Protein AF-0000000078281277 (afdb_homodimer)

Secondary structure (DSSP, 8-state):
-HHHHHHHHHHHHHHHHHTSSS-S-HHHHHHHHHHHHHHH-TT---HHHHHHHHTS-HHHHTTT--SHHHHHHHHHHHHHHHHHHHHHHH---S-HHHHHHHHHHHHHHHHHH-HHHHHHHHHS---S-HHHHHHHHHHHHHHHHHHHTT---HHHHHHHHHHHHHHHHHHHHHHHTTTT-SSSS-HHHHHHHHHHHHHHHHHHHHHHHHHHHHHHHHSSSGGG-/-HHHHHHHHHHHHHHHHHTSSS-S-HHHHHHHHHHHHHHH-TT---HHHHHHHHTS-HHHHTTT--SHHHHHHHHHHHHHHHHHHHHHHH---S-HHHHHHHHHHHHHHHHHH-HHHHHHHHHS---S-HHHHHHHHHHHHHHHHHHHTT---HHHHHHHHHHHHHHHHHHHHHHHTTTT-SSSS-HHHHHHHHHHHHHHHHHHHHHHHHHHHHHHHHSSGGGG-

Radius of gyration: 26.37 Å; Cα contacts (8 Å, |Δi|>4): 462; chains: 2; bounding box: 68×90×78 Å

Nearest PDB structures (foldseek):
  1zk8-assembly1_B  TM=9.180E-01  e=1.192E-09  Bacillus cereus ATCC 14579
  3cjd-assembly1_A  TM=7.766E-01  e=5.840E-06  Jannaschia sp. CCS1
  3vpr-assembly2_D  TM=6.755E-01  e=8.157E-06  Thermus thermophilus HB8
  3vpr-assembly2_C  TM=6.738E-01  e=1.751E-05  Thermus thermophilus HB8
  5cxi-assembly1_A  TM=5.922E-01  e=1.348E-03  Mycobacterium tuberculosis H37Rv

Foldseek 3Di:
DVVVVVVVVVVVVVVVVVLPPPDDAPVVLLVLLLVCCQVQFQPRDFLCVSCVSSVHDSVSVCVHAPTDLRSLLVLLLVLLVVLLVLLVVQADPDPLLSSLVSSLVSNLVSCVVRVRSVVSNVPSDDDVDPVNVVSVCSNLVSQLVSLCVQAVDNVVSVVLSCVSVCVSVVLSVCVVVPNQPPDDDHSVVVSSVVSNVSSVVSNVNSVVVVVVVVVVVVVPPPPPD/DVVVVVVVVVVVVVVVVVLPPPDDEPVVLLVLLLVCCQVQFQPRDFLCVSCVSSVHDSVSVCVHAPTDLRSLLVLLLVLLVVLLVLLVVQADPDPLLSSLVSSLVSNLVSCVVRVRSVVSNVPNDDDVDPVNVVSVCSNLVSQLVSLCVQAVDNVVSVVLSCVSVCVSVVLSVCVVVPNQPPDDDHSVVVSSVVSNVSSVVSNVNSVVVVVVVVVVVVPPPPPPD

pLDDT: mean 85.26, std 19.36, range [25.58, 98.88]

Structure (mmCIF, N/CA/C/O backbone):
data_AF-0000000078281277-model_v1
#
loop_
_entity.id
_entity.type
_entity.pdbx_description
1 polymer 'HTH tetR-type domain-containing protein'
#
loop_
_atom_site.group_PDB
_atom_site.id
_atom_site.type_symbol
_atom_site.label_atom_id
_atom_site.label_alt_id
_atom_site.label_comp_id
_atom_site.label_asym_id
_atom_site.label_entity_id
_atom_site.label_seq_id
_atom_site.pdbx_PDB_ins_code
_atom_site.Cartn_x
_atom_site.Cartn_y
_atom_site.Cartn_z
_atom_site.occupancy
_atom_site.B_iso_or_equiv
_atom_site.auth_seq_id
_atom_site.auth_comp_id
_atom_site.auth_asym_id
_atom_site.auth_atom_id
_atom_site.pdbx_PDB_model_num
ATOM 1 N N . MET A 1 1 ? 18.969 -1.257 33.281 1 30.41 1 MET A N 1
ATOM 2 C CA . MET A 1 1 ? 18.094 -0.124 32.969 1 30.41 1 MET A CA 1
ATOM 3 C C . MET A 1 1 ? 18.891 1.178 32.938 1 30.41 1 MET A C 1
ATOM 5 O O . MET A 1 1 ? 18.516 2.113 32.219 1 30.41 1 MET A O 1
ATOM 9 N N . GLU A 1 2 ? 19.969 1.218 33.781 1 40.78 2 GLU A N 1
ATOM 10 C CA . GLU A 1 2 ? 20.859 2.346 34.031 1 40.78 2 GLU A CA 1
ATOM 11 C C . GLU A 1 2 ? 21.859 2.496 32.875 1 40.78 2 GLU A C 1
ATOM 13 O O . GLU A 1 2 ? 22.156 3.613 32.438 1 40.78 2 GLU A O 1
ATOM 18 N N . ASN A 1 3 ? 22.266 1.364 32.344 1 44.88 3 ASN A N 1
ATOM 19 C CA . ASN A 1 3 ? 23.359 1.385 31.375 1 44.88 3 ASN A CA 1
ATOM 20 C C . ASN A 1 3 ? 22.891 1.814 29.984 1 44.88 3 ASN A C 1
ATOM 22 O O . ASN A 1 3 ? 23.656 2.344 29.188 1 44.88 3 ASN A O 1
ATOM 26 N N . THR A 1 4 ? 21.578 1.47 29.625 1 39.78 4 THR A N 1
ATOM 27 C CA . THR A 1 4 ? 21.078 1.78 28.281 1 39.78 4 THR A CA 1
ATOM 28 C C . THR A 1 4 ? 20.734 3.266 28.172 1 39.78 4 THR A C 1
ATOM 30 O O . THR A 1 4 ? 20.922 3.865 27.109 1 39.78 4 THR A O 1
ATOM 33 N N . VAL A 1 5 ? 20.328 3.861 29.266 1 41.09 5 VAL A N 1
ATOM 34 C CA . VAL A 1 5 ? 20.047 5.293 29.266 1 41.09 5 VAL A CA 1
ATOM 35 C C . VAL A 1 5 ? 21.359 6.074 29.141 1 41.09 5 VAL A C 1
ATOM 37 O O . VAL A 1 5 ? 21.375 7.191 28.609 1 41.09 5 VAL A O 1
ATOM 40 N N . ARG A 1 6 ? 22.422 5.539 29.688 1 46.16 6 ARG A N 1
ATOM 41 C CA . ARG A 1 6 ? 23.719 6.195 29.672 1 46.16 6 ARG A CA 1
ATOM 42 C C . ARG A 1 6 ? 24.312 6.191 28.266 1 46.16 6 ARG A C 1
ATOM 44 O O . ARG A 1 6 ? 24.891 7.188 27.812 1 46.16 6 ARG A O 1
ATOM 51 N N . GLY A 1 7 ? 23.906 5.141 27.531 1 39.91 7 GLY A N 1
ATOM 52 C CA . GLY A 1 7 ? 24.406 5.043 26.172 1 39.91 7 GLY A CA 1
ATOM 53 C C . GLY A 1 7 ? 23.75 6.016 25.219 1 39.91 7 GLY A C 1
ATOM 54 O O . GLY A 1 7 ? 24.406 6.57 24.328 1 39.91 7 GLY A O 1
ATOM 55 N N . ILE A 1 8 ? 22.422 6.219 25.375 1 42.44 8 ILE A N 1
ATOM 56 C CA . ILE A 1 8 ? 21.703 7.184 24.562 1 42.44 8 ILE A CA 1
ATOM 57 C C . ILE A 1 8 ? 22.141 8.602 24.922 1 42.44 8 ILE A C 1
ATOM 59 O O . ILE A 1 8 ? 22.359 9.438 24.047 1 42.44 8 ILE A O 1
ATOM 63 N N . SER A 1 9 ? 22.391 8.789 26.266 1 43.06 9 SER A N 1
ATOM 64 C CA . SER A 1 9 ? 22.859 10.086 26.719 1 43.06 9 SER A CA 1
ATOM 65 C C . SER A 1 9 ? 24.25 10.391 26.188 1 43.06 9 SER A C 1
ATOM 67 O O . SER A 1 9 ? 24.516 11.5 25.719 1 43.06 9 SER A O 1
ATOM 69 N N . ASP A 1 10 ? 25.109 9.367 26.234 1 45.41 10 ASP A N 1
ATOM 70 C CA . ASP A 1 10 ? 26.469 9.562 25.734 1 45.41 10 ASP A CA 1
ATOM 71 C C . ASP A 1 10 ? 26.469 9.75 24.219 1 45.41 10 ASP A C 1
ATOM 73 O O . ASP A 1 10 ? 27.25 10.547 23.688 1 45.41 10 ASP A O 1
ATOM 77 N N . PHE A 1 11 ? 25.578 9 23.484 1 41.19 11 PHE A N 1
ATOM 78 C CA . PHE A 1 11 ? 25.469 9.18 22.047 1 41.19 11 PHE A CA 1
ATOM 79 C C . PHE A 1 11 ? 24.938 10.57 21.719 1 41.19 11 PHE A C 1
ATOM 81 O O . PHE A 1 11 ? 25.438 11.242 20.812 1 41.19 11 PHE A O 1
ATOM 88 N N . VAL A 1 12 ? 24 11.133 22.562 1 42.91 12 VAL A N 1
ATOM 89 C CA . VAL A 1 12 ? 23.516 12.492 22.391 1 42.91 12 VAL A CA 1
ATOM 90 C C . VAL A 1 12 ? 24.609 13.492 22.766 1 42.91 12 VAL A C 1
ATOM 92 O O . VAL A 1 12 ? 24.812 14.484 22.062 1 42.91 12 VAL A O 1
ATOM 95 N N . ARG A 1 13 ? 25.281 13.336 23.922 1 44.31 13 ARG A N 1
ATOM 96 C CA . ARG A 1 13 ? 26.344 14.258 24.328 1 44.31 13 ARG A CA 1
ATOM 97 C C . ARG A 1 13 ? 27.484 14.258 23.328 1 44.31 13 ARG A C 1
ATOM 99 O O . ARG A 1 13 ? 28.062 15.305 23.031 1 44.31 13 ARG A O 1
ATOM 106 N N . LYS A 1 14 ? 27.984 13.031 22.953 1 42.31 14 LYS A N 1
ATOM 107 C CA . LYS A 1 14 ? 29.062 12.992 21.969 1 42.31 14 LYS A CA 1
ATOM 108 C C . LYS A 1 14 ? 28.609 13.617 20.641 1 42.31 14 LYS A C 1
ATOM 110 O O . LYS A 1 14 ? 29.422 14.227 19.938 1 42.31 14 LYS A O 1
ATOM 115 N N . LYS A 1 15 ? 27.375 13.516 20.281 1 40.88 15 LYS A N 1
ATOM 116 C CA . LYS A 1 15 ? 26.797 14.18 19.125 1 40.88 15 LYS A CA 1
ATOM 117 C C . LYS A 1 15 ? 26.781 15.695 19.297 1 40.88 15 LYS A C 1
ATOM 119 O O . LYS A 1 15 ? 26.906 16.438 18.328 1 40.88 15 LYS A O 1
ATOM 124 N N . GLU A 1 16 ? 26.5 16.219 20.531 1 42.19 16 GLU A N 1
ATOM 125 C CA . GLU A 1 16 ? 26.594 17.641 20.828 1 42.19 16 GLU A CA 1
ATOM 126 C C . GLU A 1 16 ? 28.016 18.156 20.594 1 42.19 16 GLU A C 1
ATOM 128 O O . GLU A 1 16 ? 28.219 19.234 20.047 1 42.19 16 GLU A O 1
ATOM 133 N N . THR A 1 17 ? 29.031 17.484 21.234 1 42.12 17 THR A N 1
ATOM 134 C CA . THR A 1 17 ? 30.406 17.953 21.141 1 42.12 17 THR A CA 1
ATOM 135 C C . THR A 1 17 ? 30.922 17.812 19.703 1 42.12 17 THR A C 1
ATOM 137 O O . THR A 1 17 ? 31.719 18.641 19.25 1 42.12 17 THR A O 1
ATOM 140 N N . VAL A 1 18 ? 30.656 16.703 19.062 1 41.84 18 VAL A N 1
ATOM 141 C CA . VAL A 1 18 ? 31.125 16.578 17.672 1 41.84 18 VAL A CA 1
ATOM 142 C C . VAL A 1 18 ? 30.359 17.547 16.781 1 41.84 18 VAL A C 1
ATOM 144 O O . VAL A 1 18 ? 30.734 17.75 15.625 1 41.84 18 VAL A O 1
ATOM 147 N N . MET A 1 19 ? 29.156 17.875 17.125 1 40.5 19 MET A N 1
ATOM 148 C CA . MET A 1 19 ? 28.406 18.906 16.406 1 40.5 19 MET A CA 1
ATOM 149 C C . MET A 1 19 ? 29.094 20.266 16.578 1 40.5 19 MET A C 1
ATOM 151 O O . MET A 1 19 ? 28.609 21.266 16.047 1 40.5 19 MET A O 1
ATOM 155 N N . GLY A 1 20 ? 29.859 20.469 17.609 1 41.94 20 GLY A N 1
ATOM 156 C CA . GLY A 1 20 ? 30.531 21.75 17.75 1 41.94 20 GLY A CA 1
ATOM 157 C C . GLY A 1 20 ? 31 22.328 16.422 1 41.94 20 GLY A C 1
ATOM 158 O O . GLY A 1 20 ? 30.297 23.141 15.812 1 41.94 20 GLY A O 1
ATOM 159 N N . ARG A 1 21 ? 32.344 22.062 15.914 1 43.78 21 ARG A N 1
ATOM 160 C CA . ARG A 1 21 ? 33.031 22.781 14.852 1 43.78 21 ARG A CA 1
ATOM 161 C C . ARG A 1 21 ? 32.5 22.359 13.477 1 43.78 21 ARG A C 1
ATOM 163 O O . ARG A 1 21 ? 33.062 22.766 12.453 1 43.78 21 ARG A O 1
ATOM 170 N N . ARG A 1 22 ? 31.953 21.172 13.281 1 52.06 22 ARG A N 1
ATOM 171 C CA . ARG A 1 22 ? 31.641 20.906 11.883 1 52.06 22 ARG A CA 1
ATOM 172 C C . ARG A 1 22 ? 30.516 21.797 11.391 1 52.06 22 ARG A C 1
ATOM 174 O O . ARG A 1 22 ? 29.438 21.828 11.992 1 52.06 22 ARG A O 1
ATOM 181 N N . GLY A 1 23 ? 30.703 22.891 10.828 1 67.88 23 GLY A N 1
ATOM 182 C CA . GLY A 1 23 ? 29.828 23.906 10.266 1 67.88 23 GLY A CA 1
ATOM 183 C C . GLY A 1 23 ? 28.562 23.344 9.656 1 67.88 23 GLY A C 1
ATOM 184 O O . GLY A 1 23 ? 28.484 22.156 9.375 1 67.88 23 GLY A O 1
ATOM 185 N N . LEU A 1 24 ? 27.453 23.984 9.914 1 80.06 24 LEU A N 1
ATOM 186 C CA . LEU A 1 24 ? 26.188 23.688 9.266 1 80.06 24 LEU A CA 1
ATOM 187 C C . LEU A 1 24 ? 26.391 23.375 7.789 1 80.06 24 LEU A C 1
ATOM 189 O O . LEU A 1 24 ? 27.016 24.156 7.062 1 80.06 24 LEU A O 1
ATOM 193 N N . ASN A 1 25 ? 26.188 22.062 7.531 1 88.25 25 ASN A N 1
ATOM 194 C CA . ASN A 1 25 ? 26.188 21.672 6.129 1 88.25 25 ASN A CA 1
ATOM 195 C C . ASN A 1 25 ? 25 20.75 5.809 1 88.25 25 ASN A C 1
ATOM 197 O O . ASN A 1 25 ? 24.203 20.438 6.691 1 88.25 25 ASN A O 1
ATOM 201 N N . THR A 1 26 ? 24.891 20.391 4.629 1 89.81 26 THR A N 1
ATOM 202 C CA . THR A 1 26 ? 23.75 19.625 4.145 1 89.81 26 THR A CA 1
ATOM 203 C C . THR A 1 26 ? 23.672 18.266 4.832 1 89.81 26 THR A C 1
ATOM 205 O O . THR A 1 26 ? 22.578 17.781 5.145 1 89.81 26 THR A O 1
ATOM 208 N N . GLU A 1 27 ? 24.75 17.703 5.168 1 91.12 27 GLU A N 1
ATOM 209 C CA . GLU A 1 27 ? 24.781 16.375 5.801 1 91.12 27 GLU A CA 1
ATOM 210 C C . GLU A 1 27 ? 24.203 16.438 7.215 1 91.12 27 GLU A C 1
ATOM 212 O O . GLU A 1 27 ? 23.422 15.57 7.598 1 91.12 27 GLU A O 1
ATOM 217 N N . VAL A 1 28 ? 24.625 17.391 7.906 1 92.62 28 VAL A N 1
ATOM 218 C CA . VAL A 1 28 ? 24.156 17.578 9.273 1 92.62 28 VAL A CA 1
ATOM 219 C C . VAL A 1 28 ? 22.656 17.844 9.273 1 92.62 28 VAL A C 1
ATOM 221 O O . VAL A 1 28 ? 21.922 17.312 10.102 1 92.62 28 VAL A O 1
ATOM 224 N N . ILE A 1 29 ? 22.25 18.641 8.375 1 93.88 29 ILE A N 1
ATOM 225 C CA . ILE A 1 29 ? 20.844 18.969 8.242 1 93.88 29 ILE A CA 1
ATOM 226 C C . ILE A 1 29 ? 20.031 17.719 7.934 1 93.88 29 ILE A C 1
ATOM 228 O O . ILE A 1 29 ? 18.984 17.484 8.539 1 93.88 29 ILE A O 1
ATOM 232 N N . MET A 1 30 ? 20.562 16.922 7.105 1 93.25 30 MET A N 1
ATOM 233 C CA . MET A 1 30 ? 19.875 15.695 6.688 1 93.25 30 MET A CA 1
ATOM 234 C C . MET A 1 30 ? 19.766 14.711 7.848 1 93.25 30 MET A C 1
ATOM 236 O O . MET A 1 30 ? 18.719 14.078 8.031 1 93.25 30 MET A O 1
ATOM 240 N N . GLU A 1 31 ? 20.797 14.617 8.586 1 94.75 31 GLU A N 1
ATOM 241 C CA . GLU A 1 31 ? 20.766 13.719 9.734 1 94.75 31 GLU A CA 1
ATOM 242 C C . GLU A 1 31 ? 19.703 14.141 10.742 1 94.75 31 GLU A C 1
ATOM 244 O O . GLU A 1 31 ? 18.953 13.297 11.25 1 94.75 31 GLU A O 1
ATOM 249 N N . ALA A 1 32 ? 19.656 15.383 10.953 1 95.44 32 ALA A N 1
ATOM 250 C CA . ALA A 1 32 ? 18.656 15.914 11.867 1 95.44 32 ALA A CA 1
ATOM 251 C C . ALA A 1 32 ? 17.25 15.695 11.32 1 95.44 32 ALA A C 1
ATOM 253 O O . ALA A 1 32 ? 16.312 15.375 12.07 1 95.44 32 ALA A O 1
ATOM 254 N N . ALA A 1 33 ? 17.109 15.891 10.031 1 95.5 33 ALA A N 1
ATOM 255 C CA . ALA A 1 33 ? 15.812 15.695 9.383 1 95.5 33 ALA A CA 1
ATOM 256 C C . ALA A 1 33 ? 15.352 14.25 9.508 1 95.5 33 ALA A C 1
ATOM 258 O O . ALA A 1 33 ? 14.18 13.984 9.805 1 95.5 33 ALA A O 1
ATOM 259 N N . ILE A 1 34 ? 16.234 13.344 9.297 1 94.62 34 ILE A N 1
ATOM 260 C CA . ILE A 1 34 ? 15.93 11.922 9.391 1 94.62 34 ILE A CA 1
ATOM 261 C C . ILE A 1 34 ? 15.484 11.578 10.805 1 94.62 34 ILE A C 1
ATOM 263 O O . ILE A 1 34 ? 14.5 10.852 10.992 1 94.62 34 ILE A O 1
ATOM 267 N N . GLU A 1 35 ? 16.141 12.148 11.766 1 94.62 35 GLU A N 1
ATOM 268 C CA . GLU A 1 35 ? 15.766 11.93 13.156 1 94.62 35 GLU A CA 1
ATOM 269 C C . GLU A 1 35 ? 14.367 12.477 13.445 1 94.62 35 GLU A C 1
ATOM 271 O O . GLU A 1 35 ? 13.57 11.828 14.125 1 94.62 35 GLU A O 1
ATOM 276 N N . LEU A 1 36 ? 14.133 13.609 12.93 1 94.5 36 LEU A N 1
ATOM 277 C CA . LEU A 1 36 ? 12.82 14.227 13.133 1 94.5 36 LEU A CA 1
ATOM 278 C C . LEU A 1 36 ? 11.727 13.398 12.469 1 94.5 36 LEU A C 1
ATOM 280 O O . LEU A 1 36 ? 10.625 13.266 13.016 1 94.5 36 LEU A O 1
ATOM 284 N N . VAL A 1 37 ? 12.023 12.844 11.328 1 92.5 37 VAL A N 1
ATOM 285 C CA . VAL A 1 37 ? 11.062 11.992 10.641 1 92.5 37 VAL A CA 1
ATOM 286 C C . VAL A 1 37 ? 10.758 10.766 11.5 1 92.5 37 VAL A C 1
ATOM 288 O O . VAL A 1 37 ? 9.594 10.383 11.656 1 92.5 37 VAL A O 1
ATOM 291 N N . GLU A 1 38 ? 11.734 10.242 12.039 1 90.69 38 GLU A N 1
ATOM 292 C CA . GLU A 1 38 ? 11.555 9.047 12.859 1 90.69 38 GLU A CA 1
ATOM 293 C C . GLU A 1 38 ? 10.781 9.367 14.133 1 90.69 38 GLU A C 1
ATOM 295 O O . GLU A 1 38 ? 9.992 8.547 14.617 1 90.69 38 GLU A O 1
ATOM 300 N N . GLU A 1 39 ? 10.953 10.594 14.625 1 91.19 39 GLU A N 1
ATOM 301 C CA . GLU A 1 39 ? 10.336 11.008 15.883 1 91.19 39 GLU A CA 1
ATOM 302 C C . GLU A 1 39 ? 8.906 11.492 15.664 1 91.19 39 GLU A C 1
ATOM 304 O O . GLU A 1 39 ? 8.008 11.172 16.438 1 91.19 39 GLU A O 1
ATOM 309 N N . LYS A 1 40 ? 8.742 12.25 14.555 1 91.25 40 LYS A N 1
ATOM 310 C CA . LYS A 1 40 ? 7.484 12.977 14.406 1 91.25 40 LYS A CA 1
ATOM 311 C C . LYS A 1 40 ? 6.676 12.438 13.227 1 91.25 40 LYS A C 1
ATOM 313 O O . LYS A 1 40 ? 5.484 12.734 13.102 1 91.25 40 LYS A O 1
ATOM 318 N N . GLY A 1 41 ? 7.367 11.68 12.461 1 89.44 41 GLY A N 1
ATOM 319 C CA . GLY A 1 41 ? 6.699 11.211 11.258 1 89.44 41 GLY A CA 1
ATOM 320 C C . GLY A 1 41 ? 7.082 12 10.016 1 89.44 41 GLY A C 1
ATOM 321 O O . GLY A 1 41 ? 7.484 13.156 10.109 1 89.44 41 GLY A O 1
ATOM 322 N N . TYR A 1 42 ? 6.918 11.32 8.906 1 85.19 42 TYR A N 1
ATOM 323 C CA . TYR A 1 42 ? 7.219 11.945 7.625 1 85.19 42 TYR A CA 1
ATOM 324 C C . TYR A 1 42 ? 6.262 13.094 7.336 1 85.19 42 TYR A C 1
ATOM 326 O O . TYR A 1 42 ? 5.055 12.977 7.574 1 85.19 42 TYR A O 1
ATOM 334 N N . ARG A 1 43 ? 6.73 14.227 6.984 1 78.62 43 ARG A N 1
ATOM 335 C CA . ARG A 1 43 ? 6.055 15.469 6.641 1 78.62 43 ARG A CA 1
ATOM 336 C C . ARG A 1 43 ? 5.348 16.062 7.859 1 78.62 43 ARG A C 1
ATOM 338 O O . ARG A 1 43 ? 4.363 16.797 7.719 1 78.62 43 ARG A O 1
ATOM 345 N N . ASN A 1 44 ? 5.84 15.711 8.977 1 86.44 44 ASN A N 1
ATOM 346 C CA . ASN A 1 44 ? 5.195 16.203 10.188 1 86.44 44 ASN A CA 1
ATOM 347 C C . ASN A 1 44 ? 6.129 17.109 10.992 1 86.44 44 ASN A C 1
ATOM 349 O O . ASN A 1 44 ? 6.086 17.125 12.219 1 86.44 44 ASN A O 1
ATOM 353 N N . PHE A 1 45 ? 7.059 17.719 10.32 1 88.88 45 PHE A N 1
ATOM 354 C CA . PHE A 1 45 ? 7.914 18.703 10.961 1 88.88 45 PHE A CA 1
ATOM 355 C C . PHE A 1 45 ? 8.18 19.875 10.023 1 88.88 45 PHE A C 1
ATOM 357 O O . PHE A 1 45 ? 7.961 19.781 8.812 1 88.88 45 PHE A O 1
ATOM 364 N N . SER A 1 46 ? 8.57 21.016 10.57 1 92.12 46 SER A N 1
ATOM 365 C CA . SER A 1 46 ? 8.773 22.25 9.812 1 92.12 46 SER A CA 1
ATOM 366 C C . SER A 1 46 ? 10.25 22.625 9.758 1 92.12 46 SER A C 1
ATOM 368 O O . SER A 1 46 ? 11.07 22.062 10.484 1 92.12 46 SER A O 1
ATOM 370 N N . MET A 1 47 ? 10.461 23.609 8.898 1 94.56 47 MET A N 1
ATOM 371 C CA . MET A 1 47 ? 11.812 24.172 8.844 1 94.56 47 MET A CA 1
ATOM 372 C C . MET A 1 47 ? 12.188 24.797 10.18 1 94.56 47 MET A C 1
ATOM 374 O O . MET A 1 47 ? 13.344 24.734 10.594 1 94.56 47 MET A O 1
ATOM 378 N N . ARG A 1 48 ? 11.203 25.328 10.805 1 95.31 48 ARG A N 1
ATOM 379 C CA . ARG A 1 48 ? 11.438 25.938 12.109 1 95.31 48 ARG A CA 1
ATOM 380 C C . ARG A 1 48 ? 11.852 24.891 13.141 1 95.31 48 ARG A C 1
ATOM 382 O O . ARG A 1 48 ? 12.773 25.109 13.922 1 95.31 48 ARG A O 1
ATOM 389 N N . GLU A 1 49 ? 11.211 23.797 13.117 1 95.62 49 GLU A N 1
ATOM 390 C CA . GLU A 1 49 ? 11.531 22.703 14.039 1 95.62 49 GLU A CA 1
ATOM 391 C C . GLU A 1 49 ? 12.906 22.109 13.742 1 95.62 49 GLU A C 1
ATOM 393 O O . GLU A 1 49 ? 13.641 21.75 14.664 1 95.62 49 GLU A O 1
ATOM 398 N N . LEU A 1 50 ? 13.18 22 12.492 1 96.25 50 LEU A N 1
ATOM 399 C CA . LEU A 1 50 ? 14.492 21.5 12.086 1 96.25 50 LEU A CA 1
ATOM 400 C C . LEU A 1 50 ? 15.602 22.422 12.578 1 96.25 50 LEU A C 1
ATOM 402 O O . LEU A 1 50 ? 16.609 21.969 13.117 1 96.25 50 LEU A O 1
ATOM 406 N N . ALA A 1 51 ? 15.375 23.703 12.422 1 96.25 51 ALA A N 1
ATOM 407 C CA . ALA A 1 51 ? 16.328 24.703 12.914 1 96.25 51 ALA A CA 1
ATOM 408 C C . ALA A 1 51 ? 16.5 24.594 14.43 1 96.25 51 ALA A C 1
ATOM 410 O O . ALA A 1 51 ? 17.625 24.641 14.938 1 96.25 51 ALA A O 1
ATOM 411 N N . ALA A 1 52 ? 15.43 24.406 15.078 1 95.81 52 ALA A N 1
ATOM 412 C CA . ALA A 1 52 ? 15.445 24.281 16.531 1 95.81 52 ALA A CA 1
ATOM 413 C C . ALA A 1 52 ? 16.25 23.062 16.969 1 95.81 52 ALA A C 1
ATOM 415 O O . ALA A 1 52 ? 17.031 23.125 17.922 1 95.81 52 ALA A O 1
ATOM 416 N N . ARG A 1 53 ? 16.047 22 16.281 1 94.44 53 ARG A N 1
ATOM 417 C CA . ARG A 1 53 ? 16.766 20.766 16.578 1 94.44 53 ARG A CA 1
ATOM 418 C C . ARG A 1 53 ? 18.281 20.953 16.438 1 94.44 53 ARG A C 1
ATOM 420 O O . ARG A 1 53 ? 19.062 20.375 17.188 1 94.44 53 ARG A O 1
ATOM 427 N N . LEU A 1 54 ? 18.672 21.781 15.547 1 95.75 54 LEU A N 1
ATOM 428 C CA . LEU A 1 54 ? 20.094 22 15.227 1 95.75 54 LEU A CA 1
ATOM 429 C C . LEU A 1 54 ? 20.656 23.172 16.031 1 95.75 54 LEU A C 1
ATOM 431 O O . LEU A 1 54 ? 21.859 23.438 15.992 1 95.75 54 LEU A O 1
ATOM 435 N N . GLY A 1 55 ? 19.781 23.875 16.688 1 95.31 55 GLY A N 1
ATOM 436 C CA . GLY A 1 55 ? 20.219 25.016 17.469 1 95.31 55 GLY A CA 1
ATOM 437 C C . GLY A 1 55 ? 20.672 26.188 16.625 1 95.31 55 GLY A C 1
ATOM 438 O O . GLY A 1 55 ? 21.625 26.891 16.953 1 95.31 55 GLY A O 1
ATOM 439 N N . VAL A 1 56 ? 20.031 26.359 15.469 1 95.12 56 VAL A N 1
ATOM 440 C CA . VAL A 1 56 ? 20.375 27.453 14.57 1 95.12 56 VAL A CA 1
ATOM 441 C C . VAL A 1 56 ? 19.141 28.266 14.234 1 95.12 56 VAL A C 1
ATOM 443 O O . VAL A 1 56 ? 18.016 27.859 14.547 1 95.12 56 VAL A O 1
ATOM 446 N N . GLN A 1 57 ? 19.391 29.438 13.57 1 94.12 57 GLN A N 1
ATOM 447 C CA . GLN A 1 57 ? 18.281 30.234 13.055 1 94.12 57 GLN A CA 1
ATOM 448 C C . GLN A 1 57 ? 17.734 29.641 11.758 1 94.12 57 GLN A C 1
ATOM 450 O O . GLN A 1 57 ? 18.5 29.156 10.922 1 94.12 57 GLN A O 1
ATOM 455 N N . PRO A 1 58 ? 16.406 29.672 11.57 1 94 58 PRO A N 1
ATOM 456 C CA . PRO A 1 58 ? 15.812 29.141 10.336 1 94 58 PRO A CA 1
ATOM 457 C C . PRO A 1 58 ? 16.484 29.688 9.078 1 94 58 PRO A C 1
ATOM 459 O O . PRO A 1 58 ? 16.703 28.938 8.117 1 94 58 PRO A O 1
ATOM 462 N N . ALA A 1 59 ? 16.859 30.922 9.07 1 93.25 59 ALA A N 1
ATOM 463 C CA . ALA A 1 59 ? 17.484 31.562 7.914 1 93.25 59 ALA A CA 1
ATOM 464 C C . ALA A 1 59 ? 18.797 30.875 7.531 1 93.25 59 ALA A C 1
ATOM 466 O O . ALA A 1 59 ? 19.141 30.797 6.352 1 93.25 59 ALA A O 1
ATOM 467 N N . SER A 1 60 ? 19.484 30.344 8.469 1 93.19 60 SER A N 1
ATOM 468 C CA . SER A 1 60 ? 20.766 29.672 8.242 1 93.19 60 SER A CA 1
ATOM 469 C C . SER A 1 60 ? 20.578 28.375 7.449 1 93.19 60 SER A C 1
ATOM 471 O O . SER A 1 60 ? 21.484 27.938 6.742 1 93.19 60 SER A O 1
ATOM 473 N N . LEU A 1 61 ? 19.406 27.734 7.57 1 94.5 61 LEU A N 1
ATOM 474 C CA . LEU A 1 61 ? 19.125 26.484 6.867 1 94.5 61 LEU A CA 1
ATOM 475 C C . LEU A 1 61 ? 18.969 26.734 5.371 1 94.5 61 LEU A C 1
ATOM 477 O O . LEU A 1 61 ? 19.391 25.906 4.555 1 94.5 61 LEU A O 1
ATOM 481 N N . TYR A 1 62 ? 18.453 27.859 5.082 1 92.94 62 TYR A N 1
ATOM 482 C CA . TYR A 1 62 ? 18.078 28.156 3.701 1 92.94 62 TYR A CA 1
ATOM 483 C C . TYR A 1 62 ? 19.328 28.422 2.852 1 92.94 62 TYR A C 1
ATOM 485 O O . TYR A 1 62 ? 19.25 28.438 1.621 1 92.94 62 TYR A O 1
ATOM 493 N N . ASN A 1 63 ? 20.438 28.547 3.436 1 92.38 63 ASN A N 1
ATOM 494 C CA . ASN A 1 63 ? 21.719 28.625 2.723 1 92.38 63 ASN A CA 1
ATOM 495 C C . ASN A 1 63 ? 22.125 27.25 2.174 1 92.38 63 ASN A C 1
ATOM 497 O O . ASN A 1 63 ? 22.969 27.172 1.285 1 92.38 63 ASN A O 1
ATOM 501 N N . HIS A 1 64 ? 21.5 26.266 2.717 1 94 64 HIS A N 1
ATOM 502 C CA . HIS A 1 64 ? 21.938 24.922 2.4 1 94 64 HIS A CA 1
ATOM 503 C C . HIS A 1 64 ? 20.828 24.109 1.751 1 94 64 HIS A C 1
ATOM 505 O O . HIS A 1 64 ? 21.094 23.156 1.013 1 94 64 HIS A O 1
ATOM 511 N N . VAL A 1 65 ? 19.562 24.391 2.104 1 94.25 65 VAL A N 1
ATOM 512 C CA . VAL A 1 65 ? 18.406 23.656 1.582 1 94.25 65 VAL A CA 1
ATOM 513 C C . VAL A 1 65 ? 17.328 24.641 1.154 1 94.25 65 VAL A C 1
ATOM 515 O O . VAL A 1 65 ? 17.141 25.688 1.79 1 94.25 65 VAL A O 1
ATOM 518 N N . ASN A 1 66 ? 16.562 24.203 0.141 1 91.69 66 ASN A N 1
ATOM 519 C CA . ASN A 1 66 ? 15.539 25.078 -0.437 1 91.69 66 ASN A CA 1
ATOM 520 C C . ASN A 1 66 ? 14.141 24.719 0.063 1 91.69 66 ASN A C 1
ATOM 522 O O . ASN A 1 66 ? 13.25 24.438 -0.734 1 91.69 66 ASN A O 1
ATOM 526 N N . GLY A 1 67 ? 13.992 24.625 1.438 1 92.44 67 GLY A N 1
ATOM 527 C CA . GLY A 1 67 ? 12.664 24.453 2.01 1 92.44 67 GLY A CA 1
ATOM 528 C C . GLY A 1 67 ? 12.375 23.016 2.42 1 92.44 67 GLY A C 1
ATOM 529 O O . GLY A 1 67 ? 13.195 22.125 2.195 1 92.44 67 GLY A O 1
ATOM 530 N N . ILE A 1 68 ? 11.195 22.844 2.896 1 92.56 68 ILE A N 1
ATOM 531 C CA . ILE A 1 68 ? 10.82 21.594 3.537 1 92.56 68 ILE A CA 1
ATOM 532 C C . ILE A 1 68 ? 10.648 20.5 2.479 1 92.56 68 ILE A C 1
ATOM 534 O O . ILE A 1 68 ? 10.953 19.328 2.723 1 92.56 68 ILE A O 1
ATOM 538 N N . GLU A 1 69 ? 10.25 20.859 1.298 1 89.94 69 GLU A N 1
ATOM 539 C CA . GLU A 1 69 ? 10.039 19.875 0.252 1 89.94 69 GLU A CA 1
ATOM 540 C C . GLU A 1 69 ? 11.359 19.234 -0.168 1 89.94 69 GLU A C 1
ATOM 542 O O . GLU A 1 69 ? 11.43 18.016 -0.391 1 89.94 69 GLU A O 1
ATOM 547 N N . GLU A 1 70 ? 12.328 20.031 -0.299 1 90.75 70 GLU A N 1
ATOM 548 C CA . GLU A 1 70 ? 13.648 19.5 -0.626 1 90.75 70 GLU A CA 1
ATOM 549 C C . GLU A 1 70 ? 14.172 18.594 0.488 1 90.75 70 GLU A C 1
ATOM 551 O O . GLU A 1 70 ? 14.766 17.547 0.219 1 90.75 70 GLU A O 1
ATOM 556 N N . VAL A 1 71 ? 13.969 19 1.698 1 92.88 71 VAL A N 1
ATOM 557 C CA . VAL A 1 71 ? 14.406 18.219 2.852 1 92.88 71 VAL A CA 1
ATOM 558 C C . VAL A 1 71 ? 13.688 16.875 2.873 1 92.88 71 VAL A C 1
ATOM 560 O O . VAL A 1 71 ? 14.32 15.836 3.023 1 92.88 71 VAL A O 1
ATOM 563 N N . ASN A 1 72 ? 12.438 16.875 2.637 1 92 72 ASN A N 1
ATOM 564 C CA . ASN A 1 72 ? 11.656 15.641 2.627 1 92 72 ASN A CA 1
ATOM 565 C C . ASN A 1 72 ? 12.086 14.711 1.496 1 92 72 ASN A C 1
ATOM 567 O O . ASN A 1 72 ? 12.172 13.5 1.685 1 92 72 ASN A O 1
ATOM 571 N N . THR A 1 73 ? 12.312 15.297 0.373 1 91 73 THR A N 1
ATOM 572 C CA . THR A 1 73 ? 12.789 14.5 -0.754 1 91 73 THR A CA 1
ATOM 573 C C . THR A 1 73 ? 14.117 13.828 -0.416 1 91 73 THR A C 1
ATOM 575 O O . THR A 1 73 ? 14.32 12.648 -0.713 1 91 73 THR A O 1
ATOM 578 N N . ALA A 1 74 ? 14.953 14.57 0.215 1 91.38 74 ALA A N 1
ATOM 579 C CA . ALA A 1 74 ? 16.266 14.031 0.591 1 91.38 74 ALA A CA 1
ATOM 580 C C . ALA A 1 74 ? 16.109 12.898 1.604 1 91.38 74 ALA A C 1
ATOM 582 O O . ALA A 1 74 ? 16.875 11.922 1.563 1 91.38 74 ALA A O 1
ATOM 583 N N . VAL A 1 75 ? 15.219 13 2.498 1 93.88 75 VAL A N 1
ATOM 584 C CA . VAL A 1 75 ? 14.945 11.938 3.461 1 93.88 75 VAL A CA 1
ATOM 585 C C . VAL A 1 75 ? 14.461 10.688 2.729 1 93.88 75 VAL A C 1
ATOM 587 O O . VAL A 1 75 ? 14.906 9.578 3.025 1 93.88 75 VAL A O 1
ATOM 590 N N . GLY A 1 76 ? 13.57 10.883 1.787 1 93.81 76 GLY A N 1
ATOM 591 C CA . GLY A 1 76 ? 13.125 9.773 0.962 1 93.81 76 GLY A CA 1
ATOM 592 C C . GLY A 1 76 ? 14.25 9.094 0.204 1 93.81 76 GLY A C 1
ATOM 593 O O . GLY A 1 76 ? 14.32 7.867 0.147 1 93.81 76 GLY A O 1
ATOM 594 N N . MET A 1 77 ? 15.141 9.898 -0.325 1 93.31 77 MET A N 1
ATOM 595 C CA . MET A 1 77 ? 16.297 9.375 -1.048 1 93.31 77 MET A CA 1
ATOM 596 C C . MET A 1 77 ? 17.188 8.562 -0.122 1 93.31 77 MET A C 1
ATOM 598 O O . MET A 1 77 ? 17.719 7.52 -0.518 1 93.31 77 MET A O 1
ATOM 602 N N . HIS A 1 78 ? 17.344 9.062 1.013 1 94.56 78 HIS A N 1
ATOM 603 C CA . HIS A 1 78 ? 18.078 8.305 2.014 1 94.56 78 HIS A CA 1
ATOM 604 C C . HIS A 1 78 ? 17.406 6.977 2.312 1 94.56 78 HIS A C 1
ATOM 606 O O . HIS A 1 78 ? 18.062 5.941 2.41 1 94.56 78 HIS A O 1
ATOM 612 N N . GLY A 1 79 ? 16.109 7 2.479 1 95.94 79 GLY A N 1
ATOM 613 C CA . GLY A 1 79 ? 15.344 5.773 2.668 1 95.94 79 GLY A CA 1
ATOM 614 C C . GLY A 1 79 ? 15.57 4.758 1.562 1 95.94 79 GLY A C 1
ATOM 615 O O . GLY A 1 79 ? 15.742 3.568 1.831 1 95.94 79 GLY A O 1
ATOM 616 N N . ILE A 1 80 ? 15.586 5.223 0.351 1 96.31 80 ILE A N 1
ATOM 617 C CA . ILE A 1 80 ? 15.828 4.355 -0.798 1 96.31 80 ILE A CA 1
ATOM 618 C C . ILE A 1 80 ? 17.203 3.703 -0.672 1 96.31 80 ILE A C 1
ATOM 620 O O . ILE A 1 80 ? 17.344 2.498 -0.886 1 96.31 80 ILE A O 1
ATOM 624 N N . THR A 1 81 ? 18.172 4.5 -0.323 1 96.75 81 THR A N 1
ATOM 625 C CA . THR A 1 81 ? 19.531 3.984 -0.17 1 96.75 81 THR A CA 1
ATOM 626 C C . THR A 1 81 ? 19.578 2.904 0.907 1 96.75 81 THR A C 1
ATOM 628 O O . THR A 1 81 ? 20.219 1.863 0.719 1 96.75 81 THR A O 1
ATOM 631 N N . GLU A 1 82 ? 18.922 3.117 1.994 1 97.19 82 GLU A N 1
ATOM 632 C CA . GLU A 1 82 ? 18.922 2.152 3.09 1 97.19 82 GLU A CA 1
ATOM 633 C C . GLU A 1 82 ? 18.188 0.876 2.699 1 97.19 82 GLU A C 1
ATOM 635 O O . GLU A 1 82 ? 18.609 -0.227 3.039 1 97.19 82 GLU A O 1
ATOM 640 N N . LEU A 1 83 ? 17.094 0.992 2.008 1 98 83 LEU A N 1
ATOM 641 C CA . LEU A 1 83 ? 16.359 -0.182 1.538 1 98 83 LEU A CA 1
ATOM 642 C C . LEU A 1 83 ? 17.188 -0.959 0.518 1 98 83 LEU A C 1
ATOM 644 O O . LEU A 1 83 ? 17.234 -2.191 0.558 1 98 83 LEU A O 1
ATOM 648 N N . GLU A 1 84 ? 17.828 -0.199 -0.371 1 97.5 84 GLU A N 1
ATOM 649 C CA . GLU A 1 84 ? 18.719 -0.831 -1.335 1 97.5 84 GLU A CA 1
ATOM 650 C C . GLU A 1 84 ? 19.781 -1.669 -0.633 1 97.5 84 GLU A C 1
ATOM 652 O O . GLU A 1 84 ? 20.031 -2.812 -1.017 1 97.5 84 GLU A O 1
ATOM 657 N N . LYS A 1 85 ? 20.375 -1.117 0.395 1 97.69 85 LYS A N 1
ATOM 658 C CA . LYS A 1 85 ? 21.406 -1.822 1.158 1 97.69 85 LYS A CA 1
ATOM 659 C C . LYS A 1 85 ? 20.844 -3.094 1.79 1 97.69 85 LYS A C 1
ATOM 661 O O . LYS A 1 85 ? 21.5 -4.145 1.762 1 97.69 85 LYS A O 1
ATOM 666 N N . ALA A 1 86 ? 19.672 -2.994 2.344 1 98 86 ALA A N 1
ATOM 667 C CA . ALA A 1 86 ? 19.031 -4.152 2.961 1 98 86 ALA A CA 1
ATOM 668 C C . ALA A 1 86 ? 18.781 -5.254 1.938 1 98 86 ALA A C 1
ATOM 670 O O . ALA A 1 86 ? 19.016 -6.434 2.215 1 98 86 ALA A O 1
ATOM 671 N N . LEU A 1 87 ? 18.344 -4.898 0.768 1 97.94 87 LEU A N 1
ATOM 672 C CA . LEU A 1 87 ? 18.047 -5.863 -0.287 1 97.94 87 LEU A CA 1
ATOM 673 C C . LEU A 1 87 ? 19.344 -6.477 -0.834 1 97.94 87 LEU A C 1
ATOM 675 O O . LEU A 1 87 ? 19.391 -7.676 -1.115 1 97.94 87 LEU A O 1
ATOM 679 N N . GLU A 1 88 ? 20.375 -5.664 -0.943 1 95.12 88 GLU A N 1
ATOM 680 C CA . GLU A 1 88 ? 21.656 -6.152 -1.416 1 95.12 88 GLU A CA 1
ATOM 681 C C . GLU A 1 88 ? 22.266 -7.141 -0.428 1 95.12 88 GLU A C 1
ATOM 683 O O . GLU A 1 88 ? 22.844 -8.164 -0.83 1 95.12 88 GLU A O 1
ATOM 688 N N . GLN A 1 89 ? 22.141 -6.809 0.778 1 94.19 89 GLN A N 1
ATOM 689 C CA . GLN A 1 89 ? 22.672 -7.672 1.821 1 94.19 89 GLN A CA 1
ATOM 690 C C . GLN A 1 89 ? 21.938 -9 1.872 1 94.19 89 GLN A C 1
ATOM 692 O O . GLN A 1 89 ? 22.5 -10.023 2.27 1 94.19 89 GLN A O 1
ATOM 697 N N . ALA A 1 90 ? 20.719 -8.969 1.425 1 93.06 90 ALA A N 1
ATOM 698 C CA . ALA A 1 90 ? 19.875 -10.164 1.469 1 93.06 90 ALA A CA 1
ATOM 699 C C . ALA A 1 90 ? 20.109 -11.055 0.251 1 93.06 90 ALA A C 1
ATOM 701 O O . ALA A 1 90 ? 19.656 -12.203 0.211 1 93.06 90 ALA A O 1
ATOM 702 N N . TYR A 1 91 ? 20.812 -10.547 -0.687 1 91.56 91 TYR A N 1
ATOM 703 C CA . TYR A 1 91 ? 21.031 -11.312 -1.911 1 91.56 91 TYR A CA 1
ATOM 704 C C . TYR A 1 91 ? 21.797 -12.602 -1.622 1 91.56 91 TYR A C 1
ATOM 706 O O . TYR A 1 91 ? 22.766 -12.602 -0.863 1 91.56 91 TYR A O 1
ATOM 714 N N . THR A 1 92 ? 21.359 -13.703 -2.066 1 92.25 92 THR A N 1
ATOM 715 C CA . THR A 1 92 ? 22 -15.008 -1.932 1 92.25 92 THR A CA 1
ATOM 716 C C . THR A 1 92 ? 21.938 -15.781 -3.246 1 92.25 92 THR A C 1
ATOM 718 O O . THR A 1 92 ? 21.125 -15.453 -4.125 1 92.25 92 THR A O 1
ATOM 721 N N . TYR A 1 93 ? 22.812 -16.766 -3.346 1 91.56 93 TYR A N 1
ATOM 722 C CA . TYR A 1 93 ? 22.859 -17.594 -4.551 1 91.56 93 TYR A CA 1
ATOM 723 C C . TYR A 1 93 ? 22.078 -18.875 -4.363 1 91.56 93 TYR A C 1
ATOM 725 O O . TYR A 1 93 ? 22.141 -19.781 -5.195 1 91.56 93 TYR A O 1
ATOM 733 N N . SER A 1 94 ? 21.266 -18.875 -3.395 1 94.31 94 SER A N 1
ATOM 734 C CA . SER A 1 94 ? 20.406 -20.047 -3.184 1 94.31 94 SER A CA 1
ATOM 735 C C . SER A 1 94 ? 19.375 -20.172 -4.293 1 94.31 94 SER A C 1
ATOM 737 O O . SER A 1 94 ? 19.375 -19.375 -5.242 1 94.31 94 SER A O 1
ATOM 739 N N . ASP A 1 95 ? 18.594 -21.297 -4.223 1 97 95 ASP A N 1
ATOM 740 C CA . ASP A 1 95 ? 17.547 -21.453 -5.23 1 97 95 ASP A CA 1
ATOM 741 C C . ASP A 1 95 ? 16.531 -20.312 -5.145 1 97 95 ASP A C 1
ATOM 743 O O . ASP A 1 95 ? 16.5 -19.578 -4.156 1 97 95 ASP A O 1
ATOM 747 N N . PHE A 1 96 ? 15.773 -20.141 -6.152 1 97.38 96 PHE A N 1
ATOM 748 C CA . PHE A 1 96 ? 14.945 -18.953 -6.336 1 97.38 96 PHE A CA 1
ATOM 749 C C . PHE A 1 96 ? 13.969 -18.797 -5.176 1 97.38 96 PHE A C 1
ATOM 751 O O . PHE A 1 96 ? 13.867 -17.703 -4.594 1 97.38 96 PHE A O 1
ATOM 758 N N . PRO A 1 97 ? 13.227 -19.859 -4.742 1 98.12 97 PRO A N 1
ATOM 759 C CA . PRO A 1 97 ? 12.281 -19.672 -3.633 1 98.12 97 PRO A CA 1
ATOM 760 C C . PRO A 1 97 ? 12.969 -19.188 -2.357 1 98.12 97 PRO A C 1
ATOM 762 O O . PRO A 1 97 ? 12.453 -18.281 -1.679 1 98.12 97 PRO A O 1
ATOM 765 N N . GLU A 1 98 ? 14.078 -19.703 -2.061 1 98.12 98 GLU A N 1
ATOM 766 C CA . GLU A 1 98 ? 14.82 -19.297 -0.867 1 98.12 98 GLU A CA 1
ATOM 767 C C . GLU A 1 98 ? 15.336 -17.859 -0.997 1 98.12 98 GLU A C 1
ATOM 769 O O . GLU A 1 98 ? 15.234 -17.078 -0.056 1 98.12 98 GLU A O 1
ATOM 774 N N . ALA A 1 99 ? 15.891 -17.547 -2.137 1 98.31 99 ALA A N 1
ATOM 775 C CA . ALA A 1 99 ? 16.422 -16.203 -2.379 1 98.31 99 ALA A CA 1
ATOM 776 C C . ALA A 1 99 ? 15.32 -15.148 -2.271 1 98.31 99 ALA A C 1
ATOM 778 O O . ALA A 1 99 ? 15.516 -14.109 -1.639 1 98.31 99 ALA A O 1
ATOM 779 N N . LEU A 1 100 ? 14.148 -15.438 -2.887 1 98.62 100 LEU A N 1
ATOM 780 C CA . LEU A 1 100 ? 13.031 -14.508 -2.803 1 98.62 100 LEU A CA 1
ATOM 781 C C . LEU A 1 100 ? 12.555 -14.352 -1.362 1 98.62 100 LEU A C 1
ATOM 783 O O . LEU A 1 100 ? 12.219 -13.25 -0.928 1 98.62 100 LEU A O 1
ATOM 787 N N . GLY A 1 101 ? 12.508 -15.477 -0.647 1 98.69 101 GLY A N 1
ATOM 788 C CA . GLY A 1 101 ? 12.133 -15.43 0.755 1 98.69 101 GLY A CA 1
ATOM 789 C C . GLY A 1 101 ? 13.016 -14.516 1.582 1 98.69 101 GLY A C 1
ATOM 790 O O . GLY A 1 101 ? 12.516 -13.703 2.363 1 98.69 101 GLY A O 1
ATOM 791 N N . ILE A 1 102 ? 14.281 -14.602 1.415 1 98.56 102 ILE A N 1
ATOM 792 C CA . ILE A 1 102 ? 15.25 -13.805 2.164 1 98.56 102 ILE A CA 1
ATOM 793 C C . ILE A 1 102 ? 15.102 -12.336 1.799 1 98.56 102 ILE A C 1
ATOM 795 O O . ILE A 1 102 ? 15.109 -11.469 2.676 1 98.56 102 ILE A O 1
ATOM 799 N N . MET A 1 103 ? 14.945 -12.023 0.57 1 98.44 103 MET A N 1
ATOM 800 C CA . MET A 1 103 ? 14.773 -10.648 0.114 1 98.44 103 MET A CA 1
ATOM 801 C C . MET A 1 103 ? 13.469 -10.062 0.633 1 98.44 103 MET A C 1
ATOM 803 O O . MET A 1 103 ? 13.43 -8.914 1.07 1 98.44 103 MET A O 1
ATOM 807 N N . ALA A 1 104 ? 12.414 -10.867 0.559 1 98.81 104 ALA A N 1
ATOM 808 C CA . ALA A 1 104 ? 11.117 -10.43 1.068 1 98.81 104 ALA A CA 1
ATOM 809 C C . ALA A 1 104 ? 11.188 -10.141 2.566 1 98.81 104 ALA A C 1
ATOM 811 O O . ALA A 1 104 ? 10.617 -9.164 3.045 1 98.81 104 ALA A O 1
ATOM 812 N N . ASP A 1 105 ? 11.891 -10.969 3.291 1 98.69 105 ASP A N 1
ATOM 813 C CA . ASP A 1 105 ? 12.07 -10.758 4.727 1 98.69 105 ASP A CA 1
ATOM 814 C C . ASP A 1 105 ? 12.836 -9.469 4.996 1 98.69 105 ASP A C 1
ATOM 816 O O . ASP A 1 105 ? 12.5 -8.727 5.926 1 98.69 105 ASP A O 1
ATOM 820 N N . ALA A 1 106 ? 13.828 -9.203 4.234 1 98.69 106 ALA A N 1
ATOM 821 C CA . ALA A 1 106 ? 14.594 -7.965 4.383 1 98.69 106 ALA A CA 1
ATOM 822 C C . ALA A 1 106 ? 13.727 -6.742 4.098 1 98.69 106 ALA A C 1
ATOM 824 O O . ALA A 1 106 ? 13.805 -5.738 4.809 1 98.69 106 ALA A O 1
ATOM 825 N N . TYR A 1 107 ? 12.922 -6.828 3.064 1 98.69 107 TYR A N 1
ATOM 826 C CA . TYR A 1 107 ? 11.992 -5.77 2.699 1 98.69 107 TYR A CA 1
ATOM 827 C C . TYR A 1 107 ? 11.023 -5.48 3.838 1 98.69 107 TYR A C 1
ATOM 829 O O . TYR A 1 107 ? 10.883 -4.332 4.266 1 98.69 107 TYR A O 1
ATOM 837 N N . ARG A 1 108 ? 10.422 -6.512 4.328 1 98.75 108 ARG A N 1
ATOM 838 C CA . ARG A 1 108 ? 9.453 -6.387 5.414 1 98.75 108 ARG A CA 1
ATOM 839 C C . ARG A 1 108 ? 10.125 -5.871 6.684 1 98.75 108 ARG A C 1
ATOM 841 O O . ARG A 1 108 ? 9.578 -5.004 7.367 1 98.75 108 ARG A O 1
ATOM 848 N N . LYS A 1 109 ? 11.25 -6.383 7.008 1 98.5 109 LYS A N 1
ATOM 849 C CA . LYS A 1 109 ? 11.992 -5.949 8.188 1 98.5 109 LYS A CA 1
ATOM 850 C C . LYS A 1 109 ? 12.297 -4.453 8.125 1 98.5 109 LYS A C 1
ATOM 852 O O . LYS A 1 109 ? 12.125 -3.742 9.117 1 98.5 109 LYS A O 1
ATOM 857 N N . PHE A 1 110 ? 12.742 -3.992 6.992 1 98.31 110 PHE A N 1
ATOM 858 C CA . PHE A 1 110 ? 13.023 -2.57 6.82 1 98.31 110 PHE A CA 1
ATOM 859 C C . PHE A 1 110 ? 11.766 -1.742 7.074 1 98.31 110 PHE A C 1
ATOM 861 O O . PHE A 1 110 ? 11.797 -0.773 7.836 1 98.31 110 PHE A O 1
ATOM 868 N N . ALA A 1 111 ? 10.648 -2.117 6.383 1 97.75 111 ALA A N 1
ATOM 869 C CA . ALA A 1 111 ? 9.398 -1.378 6.5 1 97.75 111 ALA A CA 1
ATOM 870 C C . ALA A 1 111 ? 8.906 -1.362 7.941 1 97.75 111 ALA A C 1
ATOM 872 O O . ALA A 1 111 ? 8.336 -0.368 8.398 1 97.75 111 ALA A O 1
ATOM 873 N N . MET A 1 112 ? 9.148 -2.406 8.711 1 96.56 112 MET A N 1
ATOM 874 C CA . MET A 1 112 ? 8.664 -2.529 10.078 1 96.56 112 MET A CA 1
ATOM 875 C C . MET A 1 112 ? 9.578 -1.783 11.047 1 96.56 112 MET A C 1
ATOM 877 O O . MET A 1 112 ? 9.102 -1.181 12.016 1 96.56 112 MET A O 1
ATOM 881 N N . GLU A 1 113 ? 10.844 -1.776 10.82 1 96.19 113 GLU A N 1
ATOM 882 C CA . GLU A 1 113 ? 11.805 -1.175 11.742 1 96.19 113 GLU A CA 1
ATOM 883 C C . GLU A 1 113 ? 11.938 0.327 11.5 1 96.19 113 GLU A C 1
ATOM 885 O O . GLU A 1 113 ? 12.289 1.079 12.414 1 96.19 113 GLU A O 1
ATOM 890 N N . SER A 1 114 ? 11.648 0.709 10.305 1 95.25 114 SER A N 1
ATOM 891 C CA . SER A 1 114 ? 11.727 2.121 9.938 1 95.25 114 SER A CA 1
ATOM 892 C C . SER A 1 114 ? 10.484 2.561 9.172 1 95.25 114 SER A C 1
ATOM 894 O O . SER A 1 114 ? 10.586 3.031 8.031 1 95.25 114 SER A O 1
ATOM 896 N N . PRO A 1 115 ? 9.367 2.49 9.844 1 95.31 115 PRO A N 1
ATOM 897 C CA . PRO A 1 115 ? 8.109 2.748 9.141 1 95.31 115 PRO A CA 1
ATOM 898 C C . PRO A 1 115 ? 8.023 4.168 8.586 1 95.31 115 PRO A C 1
ATOM 900 O O . PRO A 1 115 ? 7.465 4.383 7.504 1 95.31 115 PRO A O 1
ATOM 903 N N . GLU A 1 116 ? 8.578 5.16 9.281 1 94.25 116 GLU A N 1
ATOM 904 C CA . GLU A 1 116 ? 8.508 6.543 8.812 1 94.25 116 GLU A CA 1
ATOM 905 C C . GLU A 1 116 ? 9.414 6.766 7.605 1 94.25 116 GLU A C 1
ATOM 907 O O . GLU A 1 116 ? 9.055 7.492 6.676 1 94.25 116 GLU A O 1
ATOM 912 N N . LEU A 1 117 ? 10.539 6.152 7.672 1 94.38 117 LEU A N 1
ATOM 913 C CA . LEU A 1 117 ? 11.43 6.242 6.52 1 94.38 117 LEU A CA 1
ATOM 914 C C . LEU A 1 117 ? 10.828 5.535 5.312 1 94.38 117 LEU A C 1
ATOM 916 O O . LEU A 1 117 ? 10.945 6.016 4.184 1 94.38 117 LEU A O 1
ATOM 920 N N . TYR A 1 118 ? 10.234 4.398 5.547 1 96.44 118 TYR A N 1
ATOM 921 C CA . TYR A 1 118 ? 9.555 3.684 4.469 1 96.44 118 TYR A CA 1
ATOM 922 C C . TYR A 1 118 ? 8.445 4.531 3.863 1 96.44 118 TYR A C 1
ATOM 924 O O . TYR A 1 118 ? 8.297 4.59 2.641 1 96.44 118 TYR A O 1
ATOM 932 N N . GLN A 1 119 ? 7.742 5.137 4.719 1 94.12 119 GLN A N 1
ATOM 933 C CA . GLN A 1 119 ? 6.695 6.035 4.246 1 94.12 119 GLN A CA 1
ATOM 934 C C . GLN A 1 119 ? 7.277 7.164 3.406 1 94.12 119 GLN A C 1
ATOM 936 O O . GLN A 1 119 ? 6.676 7.582 2.416 1 94.12 119 GLN A O 1
ATOM 941 N N . ALA A 1 120 ? 8.391 7.68 3.809 1 93.56 120 ALA A N 1
ATOM 942 C CA . ALA A 1 120 ? 9.062 8.734 3.057 1 93.56 120 ALA A CA 1
ATOM 943 C C . ALA A 1 120 ? 9.414 8.266 1.646 1 93.56 120 ALA A C 1
ATOM 945 O O . ALA A 1 120 ? 9.32 9.039 0.689 1 93.56 120 ALA A O 1
ATOM 946 N N . ILE A 1 121 ? 9.805 7.008 1.5 1 94.75 121 ILE A N 1
ATOM 947 C CA . ILE A 1 121 ? 10.109 6.434 0.193 1 94.75 121 ILE A CA 1
ATOM 948 C C . ILE A 1 121 ? 8.852 6.441 -0.675 1 94.75 121 ILE A C 1
ATOM 950 O O . ILE A 1 121 ? 8.859 6.973 -1.789 1 94.75 121 ILE A O 1
ATOM 954 N N . ILE A 1 122 ? 7.773 5.93 -0.167 1 93.88 122 ILE A N 1
ATOM 955 C CA . ILE A 1 122 ? 6.551 5.688 -0.925 1 93.88 122 ILE A CA 1
ATOM 956 C C . ILE A 1 122 ? 5.918 7.02 -1.324 1 93.88 122 ILE A C 1
ATOM 958 O O . ILE A 1 122 ? 5.414 7.164 -2.439 1 93.88 122 ILE A O 1
ATOM 962 N N . GLU A 1 123 ? 6.016 7.977 -0.454 1 89.25 123 GLU A N 1
ATOM 963 C CA . GLU A 1 123 ? 5.289 9.227 -0.663 1 89.25 123 GLU A CA 1
ATOM 964 C C . GLU A 1 123 ? 6.129 10.227 -1.454 1 89.25 123 GLU A C 1
ATOM 966 O O . GLU A 1 123 ? 5.648 11.297 -1.817 1 89.25 123 GLU A O 1
ATOM 971 N N . MET A 1 124 ? 7.32 9.805 -1.597 1 84.62 124 MET A N 1
ATOM 972 C CA . MET A 1 124 ? 8.18 10.719 -2.352 1 84.62 124 MET A CA 1
ATOM 973 C C . MET A 1 124 ? 7.605 10.977 -3.74 1 84.62 124 MET A C 1
ATOM 975 O O . MET A 1 124 ? 7.23 10.039 -4.449 1 84.62 124 MET A O 1
ATOM 979 N N . ARG A 1 125 ? 7.023 12.047 -3.891 1 65.38 125 ARG A N 1
ATOM 980 C CA . ARG A 1 125 ? 6.41 12.414 -5.164 1 65.38 125 ARG A CA 1
ATOM 981 C C . ARG A 1 125 ? 7.383 12.211 -6.32 1 65.38 125 ARG A C 1
ATOM 983 O O . ARG A 1 125 ? 8.516 12.68 -6.273 1 65.38 125 ARG A O 1
ATOM 990 N N . THR A 1 126 ? 6.965 11.328 -7.156 1 60.84 126 THR A N 1
ATOM 991 C CA . THR A 1 126 ? 7.805 11.07 -8.32 1 60.84 126 THR A CA 1
ATOM 992 C C . THR A 1 126 ? 7.613 12.156 -9.375 1 60.84 126 THR A C 1
ATOM 994 O O . THR A 1 126 ? 6.5 12.375 -9.852 1 60.84 126 THR A O 1
ATOM 997 N N . SER A 1 127 ? 8.109 13.25 -9.078 1 58.19 127 SER A N 1
ATOM 998 C CA . SER A 1 127 ? 8.203 14.141 -10.227 1 58.19 127 SER A CA 1
ATOM 999 C C . SER A 1 127 ? 9.141 13.578 -11.289 1 58.19 127 SER A C 1
ATOM 1001 O O . SER A 1 127 ? 9.836 12.586 -11.055 1 58.19 127 SER A O 1
ATOM 1003 N N . GLU A 1 128 ? 8.898 13.977 -12.516 1 63.69 128 GLU A N 1
ATOM 1004 C CA . GLU A 1 128 ? 9.711 13.656 -13.688 1 63.69 128 GLU A CA 1
ATOM 1005 C C . GLU A 1 128 ? 11.188 13.938 -13.43 1 63.69 128 GLU A C 1
ATOM 1007 O O . GLU A 1 128 ? 11.953 14.195 -14.359 1 63.69 128 GLU A O 1
ATOM 1012 N N . ASN A 1 129 ? 11.57 13.75 -12.203 1 77.38 129 ASN A N 1
ATOM 1013 C CA . ASN A 1 129 ? 12.969 13.977 -11.867 1 77.38 129 ASN A CA 1
ATOM 1014 C C . ASN A 1 129 ? 13.828 12.742 -12.141 1 77.38 129 ASN A C 1
ATOM 1016 O O . ASN A 1 129 ? 13.562 11.672 -11.602 1 77.38 129 ASN A O 1
ATOM 1020 N N . GLU A 1 130 ? 14.766 12.93 -12.945 1 82.56 130 GLU A N 1
ATOM 1021 C CA . GLU A 1 130 ? 15.641 11.844 -13.367 1 82.56 130 GLU A CA 1
ATOM 1022 C C . GLU A 1 130 ? 16.344 11.211 -12.172 1 82.56 130 GLU A C 1
ATOM 1024 O O . GLU A 1 130 ? 16.547 9.992 -12.133 1 82.56 130 GLU A O 1
ATOM 1029 N N . GLU A 1 131 ? 16.703 12.047 -11.266 1 84.44 131 GLU A N 1
ATOM 1030 C CA . GLU A 1 131 ? 17.359 11.523 -10.07 1 84.44 131 GLU A CA 1
ATOM 1031 C C . GLU A 1 131 ? 16.453 10.578 -9.297 1 84.44 131 GLU A C 1
ATOM 1033 O O . GLU A 1 131 ? 16.906 9.531 -8.812 1 84.44 131 GLU A O 1
ATOM 1038 N N . LEU A 1 132 ? 15.289 10.914 -9.227 1 84 132 LEU A N 1
ATOM 1039 C CA . LEU A 1 132 ? 14.32 10.07 -8.539 1 84 132 LEU A CA 1
ATOM 1040 C C . LEU A 1 132 ? 14.094 8.773 -9.297 1 84 132 LEU A C 1
ATOM 1042 O O . LEU A 1 132 ? 14.008 7.699 -8.695 1 84 132 LEU A O 1
ATOM 1046 N N . LYS A 1 133 ? 14.062 8.891 -10.562 1 86.62 133 LYS A N 1
ATOM 1047 C CA . LYS A 1 133 ? 13.914 7.699 -11.398 1 86.62 133 LYS A CA 1
ATOM 1048 C C . LYS A 1 133 ? 15.062 6.727 -11.164 1 86.62 133 LYS A C 1
ATOM 1050 O O . LYS A 1 133 ? 14.844 5.52 -11.023 1 86.62 133 LYS A O 1
ATOM 1055 N N . GLN A 1 134 ? 16.234 7.238 -11.148 1 90.31 134 GLN A N 1
ATOM 1056 C CA . GLN A 1 134 ? 17.406 6.41 -10.922 1 90.31 134 GLN A CA 1
ATOM 1057 C C . GLN A 1 134 ? 17.375 5.781 -9.531 1 90.31 134 GLN A C 1
ATOM 1059 O O . GLN A 1 134 ? 17.766 4.621 -9.359 1 90.31 134 GLN A O 1
ATOM 1064 N N . ALA A 1 135 ? 16.953 6.547 -8.602 1 90.62 135 ALA A N 1
ATOM 1065 C CA . ALA A 1 135 ? 16.859 6.043 -7.234 1 90.62 135 ALA A CA 1
ATOM 1066 C C . ALA A 1 135 ? 15.859 4.898 -7.137 1 90.62 135 ALA A C 1
ATOM 1068 O O . ALA A 1 135 ? 16.141 3.877 -6.504 1 90.62 135 ALA A O 1
ATOM 1069 N N . ILE A 1 136 ? 14.781 5.051 -7.789 1 90.31 136 ILE A N 1
ATOM 1070 C CA . ILE A 1 136 ? 13.734 4.035 -7.773 1 90.31 136 ILE A CA 1
ATOM 1071 C C . ILE A 1 136 ? 14.25 2.756 -8.43 1 90.31 136 ILE A C 1
ATOM 1073 O O . ILE A 1 136 ? 13.984 1.653 -7.949 1 90.31 136 ILE A O 1
ATOM 1077 N N . GLN A 1 137 ? 15.023 2.91 -9.445 1 92.69 137 GLN A N 1
ATOM 1078 C CA . GLN A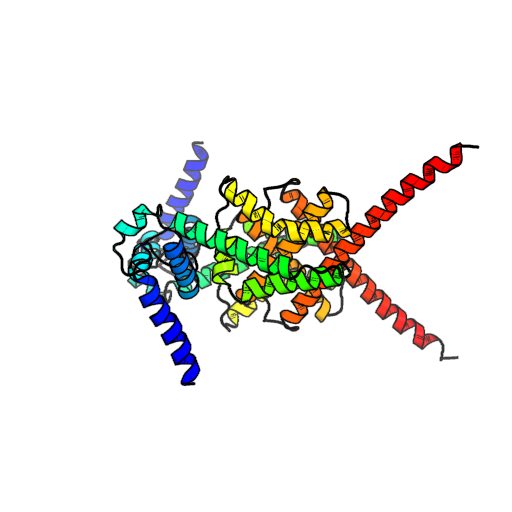 1 137 ? 15.602 1.759 -10.125 1 92.69 137 GLN A CA 1
ATOM 1079 C C . GLN A 1 137 ? 16.516 0.958 -9.195 1 92.69 137 GLN A C 1
ATOM 1081 O O . GLN A 1 137 ? 16.594 -0.266 -9.305 1 92.69 137 GLN A O 1
ATOM 1086 N N . ARG A 1 138 ? 17.062 1.604 -8.281 1 94.5 138 ARG A N 1
ATOM 1087 C CA . ARG A 1 138 ? 17.984 0.938 -7.371 1 94.5 138 ARG A CA 1
ATOM 1088 C C . ARG A 1 138 ? 17.25 -0.054 -6.473 1 94.5 138 ARG A C 1
ATOM 1090 O O . ARG A 1 138 ? 17.828 -1.071 -6.07 1 94.5 138 ARG A O 1
ATOM 1097 N N . ILE A 1 139 ? 15.992 0.187 -6.219 1 94.94 139 ILE A N 1
ATOM 1098 C CA . ILE A 1 139 ? 15.273 -0.736 -5.348 1 94.94 139 ILE A CA 1
ATOM 1099 C C . ILE A 1 139 ? 14.469 -1.723 -6.195 1 94.94 139 ILE A C 1
ATOM 1101 O O . ILE A 1 139 ? 13.984 -2.736 -5.684 1 94.94 139 ILE A O 1
ATOM 1105 N N . ILE A 1 140 ? 14.375 -1.425 -7.445 1 95.31 140 ILE A N 1
ATOM 1106 C CA . ILE A 1 140 ? 13.688 -2.312 -8.375 1 95.31 140 ILE A CA 1
ATOM 1107 C C . ILE A 1 140 ? 14.656 -3.379 -8.883 1 95.31 140 ILE A C 1
ATOM 1109 O O . ILE A 1 140 ? 14.297 -4.555 -8.992 1 95.31 140 ILE A O 1
ATOM 1113 N N 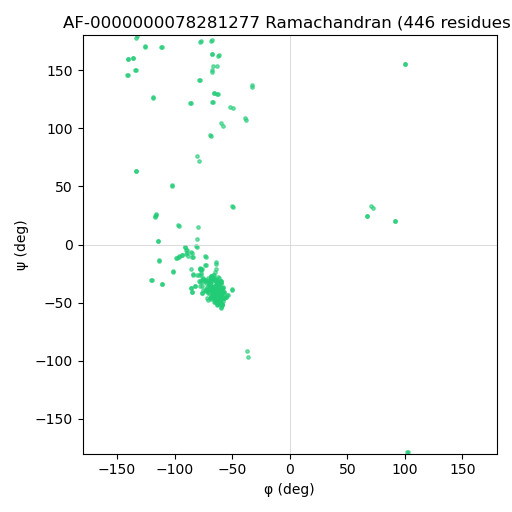. ASN A 1 141 ? 15.898 -3.018 -9.102 1 95.69 141 ASN A N 1
ATOM 1114 C CA . ASN A 1 141 ? 16.891 -3.828 -9.805 1 95.69 141 ASN A CA 1
ATOM 1115 C C . ASN A 1 141 ? 17.141 -5.152 -9.086 1 95.69 141 ASN A C 1
ATOM 1117 O O . ASN A 1 141 ? 17.25 -6.199 -9.719 1 95.69 141 ASN A O 1
ATOM 1121 N N . PRO A 1 142 ? 17.219 -5.16 -7.793 1 97.19 142 PRO A N 1
ATOM 1122 C CA . PRO A 1 142 ? 17.438 -6.445 -7.129 1 97.19 142 PRO A CA 1
ATOM 1123 C C . PRO A 1 142 ? 16.359 -7.473 -7.461 1 97.19 142 PRO A C 1
ATOM 1125 O O . PRO A 1 142 ? 16.656 -8.656 -7.633 1 97.19 142 PRO A O 1
ATOM 1128 N N . PHE A 1 143 ? 15.148 -7.094 -7.59 1 97.19 143 PHE A N 1
ATOM 1129 C CA . PHE A 1 143 ? 14.055 -8 -7.93 1 97.19 143 PHE A CA 1
ATOM 1130 C C . PHE A 1 143 ? 14.141 -8.438 -9.383 1 97.19 143 PHE A C 1
ATOM 1132 O O . PHE A 1 143 ? 13.883 -9.602 -9.711 1 97.19 143 PHE A O 1
ATOM 1139 N N . LEU A 1 144 ? 14.5 -7.488 -10.234 1 96.19 144 LEU A N 1
ATOM 1140 C CA . LEU A 1 144 ? 14.656 -7.824 -11.648 1 96.19 144 LEU A CA 1
ATOM 1141 C C . LEU A 1 144 ? 15.742 -8.875 -11.844 1 96.19 144 LEU A C 1
ATOM 1143 O O . LEU A 1 144 ? 15.555 -9.836 -12.594 1 96.19 144 LEU A O 1
ATOM 1147 N N . VAL A 1 145 ? 16.844 -8.695 -11.195 1 96.75 145 VAL A N 1
ATOM 1148 C CA . VAL A 1 145 ? 17.984 -9.617 -11.305 1 96.75 145 VAL A CA 1
ATOM 1149 C C . VAL A 1 145 ? 17.578 -10.992 -10.797 1 96.75 145 VAL A C 1
ATOM 1151 O O . VAL A 1 145 ? 17.844 -12.008 -11.445 1 96.75 145 VAL A O 1
ATOM 1154 N N . LEU A 1 146 ? 16.922 -11.031 -9.68 1 97.75 146 LEU A N 1
ATOM 1155 C CA . LEU A 1 146 ? 16.531 -12.305 -9.102 1 97.75 146 LEU A CA 1
ATOM 1156 C C . LEU A 1 146 ? 15.531 -13.023 -10.008 1 97.75 146 LEU A C 1
ATOM 1158 O O . LEU A 1 146 ? 15.703 -14.211 -10.305 1 97.75 146 LEU A O 1
ATOM 1162 N N . ILE A 1 147 ? 14.484 -12.367 -10.492 1 97.81 147 ILE A N 1
ATOM 1163 C CA . ILE A 1 147 ? 13.469 -12.961 -11.344 1 97.81 147 ILE A CA 1
ATOM 1164 C C . ILE A 1 147 ? 14.094 -13.398 -12.672 1 97.81 147 ILE A C 1
ATOM 1166 O O . ILE A 1 147 ? 13.719 -14.43 -13.227 1 97.81 147 ILE A O 1
ATOM 1170 N N . GLY A 1 148 ? 15.039 -12.602 -13.094 1 96.62 148 GLY A N 1
ATOM 1171 C CA . GLY A 1 148 ? 15.711 -12.875 -14.359 1 96.62 148 GLY A CA 1
ATOM 1172 C C . GLY A 1 148 ? 16.484 -14.18 -14.352 1 96.62 148 GLY A C 1
ATOM 1173 O O . GLY A 1 148 ? 16.844 -14.695 -15.414 1 96.62 148 GLY A O 1
ATOM 1174 N N . ARG A 1 149 ? 16.75 -14.773 -13.203 1 96 149 ARG A N 1
ATOM 1175 C CA . ARG A 1 149 ? 17.375 -16.094 -13.109 1 96 149 ARG A CA 1
ATOM 1176 C C . ARG A 1 149 ? 16.453 -17.172 -13.68 1 96 149 ARG A C 1
ATOM 1178 O O . ARG A 1 149 ? 16.922 -18.203 -14.156 1 96 149 ARG A O 1
ATOM 1185 N N . GLU A 1 150 ? 15.141 -16.938 -13.594 1 96.94 150 GLU A N 1
ATOM 1186 C CA . GLU A 1 150 ? 14.156 -17.969 -13.93 1 96.94 150 GLU A CA 1
ATOM 1187 C C . GLU A 1 150 ? 13.398 -17.609 -15.203 1 96.94 150 GLU A C 1
ATOM 1189 O O . GLU A 1 150 ? 12.984 -18.5 -15.953 1 96.94 150 GLU A O 1
ATOM 1194 N N . VAL A 1 151 ? 13.172 -16.359 -15.406 1 97.44 151 VAL A N 1
ATOM 1195 C CA . VAL A 1 151 ? 12.336 -15.883 -16.516 1 97.44 151 VAL A CA 1
ATOM 1196 C C . VAL A 1 151 ? 13.164 -15 -17.438 1 97.44 151 VAL A C 1
ATOM 1198 O O . VAL A 1 151 ? 13.688 -13.961 -17.016 1 97.44 151 VAL A O 1
ATOM 1201 N N . LYS A 1 152 ? 13.172 -15.312 -18.688 1 95.31 152 LYS A N 1
ATOM 1202 C CA . LYS A 1 152 ? 14.07 -14.617 -19.609 1 95.31 152 LYS A CA 1
ATOM 1203 C C . LYS A 1 152 ? 13.32 -13.555 -20.406 1 95.31 152 LYS A C 1
ATOM 1205 O O . LYS A 1 152 ? 13.922 -12.586 -20.891 1 95.31 152 LYS A O 1
ATOM 1210 N N . ASP A 1 153 ? 12.016 -13.688 -20.547 1 95.12 153 ASP A N 1
ATOM 1211 C CA . ASP A 1 153 ? 11.211 -12.688 -21.25 1 95.12 153 ASP A CA 1
ATOM 1212 C C . ASP A 1 153 ? 11.18 -11.375 -20.469 1 95.12 153 ASP A C 1
ATOM 1214 O O . ASP A 1 153 ? 10.75 -11.336 -19.312 1 95.12 153 ASP A O 1
ATOM 1218 N N . HIS A 1 154 ? 11.586 -10.312 -21.062 1 93.88 154 HIS A N 1
ATOM 1219 C CA . HIS A 1 154 ? 11.734 -9.031 -20.391 1 93.88 154 HIS A CA 1
ATOM 1220 C C . HIS A 1 154 ? 10.391 -8.5 -19.906 1 93.88 154 HIS A C 1
ATOM 1222 O O . HIS A 1 154 ? 10.273 -8.047 -18.766 1 93.88 154 HIS A O 1
ATOM 1228 N N . GLU A 1 155 ? 9.422 -8.508 -20.734 1 95.12 155 GLU A N 1
ATOM 1229 C CA . GLU A 1 155 ? 8.102 -7.996 -20.359 1 95.12 155 GLU A CA 1
ATOM 1230 C C . GLU A 1 155 ? 7.527 -8.781 -19.188 1 95.12 155 GLU A C 1
ATOM 1232 O O . GLU A 1 155 ? 6.965 -8.195 -18.25 1 95.12 155 GLU A O 1
ATOM 1237 N N . LYS A 1 156 ? 7.695 -10.094 -19.25 1 96.56 156 LYS A N 1
ATOM 1238 C CA . LYS A 1 156 ? 7.215 -10.938 -18.156 1 96.56 156 LYS A CA 1
ATOM 1239 C C . LYS A 1 156 ? 7.984 -10.648 -16.859 1 96.56 156 LYS A C 1
ATOM 1241 O O . LYS A 1 156 ? 7.402 -10.633 -15.773 1 96.56 156 LYS A O 1
ATOM 1246 N N . THR A 1 157 ? 9.273 -10.414 -17.047 1 96.88 157 THR A N 1
ATOM 1247 C CA . THR A 1 157 ? 10.102 -10.102 -15.883 1 96.88 157 THR A CA 1
ATOM 1248 C C . THR A 1 157 ? 9.648 -8.812 -15.219 1 96.88 157 THR A C 1
ATOM 1250 O O . THR A 1 157 ? 9.523 -8.742 -13.992 1 96.88 157 THR A O 1
ATOM 1253 N N . VAL A 1 158 ? 9.328 -7.781 -15.977 1 97 158 VAL A N 1
ATOM 1254 C CA . VAL A 1 158 ? 8.867 -6.5 -15.461 1 97 158 VAL A CA 1
ATOM 1255 C C . VAL A 1 158 ? 7.516 -6.684 -14.773 1 97 158 VAL A C 1
ATOM 1257 O O . VAL A 1 158 ? 7.312 -6.195 -13.656 1 97 158 VAL A O 1
ATOM 1260 N N . ASN A 1 159 ? 6.609 -7.41 -15.414 1 97.88 159 ASN A N 1
ATOM 1261 C CA . ASN A 1 159 ? 5.285 -7.652 -14.844 1 97.88 159 ASN A CA 1
ATOM 1262 C C . ASN A 1 159 ? 5.375 -8.414 -13.523 1 97.88 159 ASN A C 1
ATOM 1264 O O 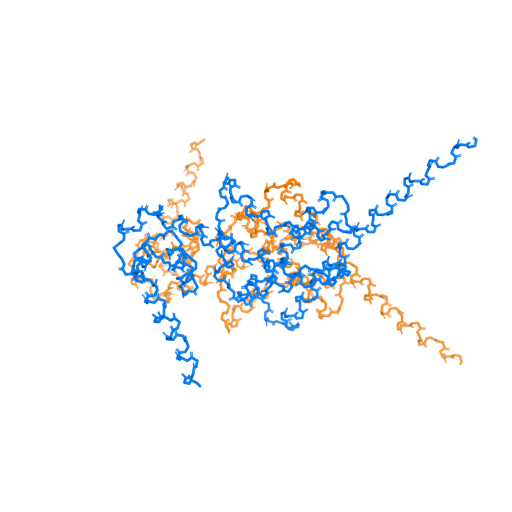. ASN A 1 159 ? 4.668 -8.094 -12.57 1 97.88 159 ASN A O 1
ATOM 1268 N N . LEU A 1 160 ? 6.266 -9.398 -13.477 1 98.06 160 LEU A N 1
ATOM 1269 C CA . LEU A 1 160 ? 6.426 -10.203 -12.273 1 98.06 160 LEU A CA 1
ATOM 1270 C C . LEU A 1 160 ? 7.074 -9.391 -11.156 1 98.06 160 LEU A C 1
ATOM 1272 O O . LEU A 1 160 ? 6.699 -9.523 -9.992 1 98.06 160 LEU A O 1
ATOM 1276 N N . GLN A 1 161 ? 8.047 -8.633 -11.531 1 97.81 161 GLN A N 1
ATOM 1277 C CA . GLN A 1 161 ? 8.68 -7.742 -10.562 1 97.81 161 GLN A CA 1
ATOM 1278 C C . GLN A 1 161 ? 7.652 -6.797 -9.938 1 97.81 161 GLN A C 1
ATOM 1280 O O . GLN A 1 161 ? 7.625 -6.617 -8.719 1 97.81 161 GLN A O 1
ATOM 1285 N N . ARG A 1 162 ? 6.777 -6.168 -10.719 1 98.19 162 ARG A N 1
ATOM 1286 C CA . ARG A 1 162 ? 5.734 -5.266 -10.234 1 98.19 162 ARG A CA 1
ATOM 1287 C C . ARG A 1 162 ? 4.715 -6.016 -9.383 1 98.19 162 ARG A C 1
ATOM 1289 O O . ARG A 1 162 ? 4.203 -5.477 -8.398 1 98.19 162 ARG A O 1
ATOM 1296 N N . THR A 1 163 ? 4.41 -7.242 -9.781 1 98.62 163 THR A N 1
ATOM 1297 C CA . THR A 1 163 ? 3.516 -8.086 -8.984 1 98.62 163 THR A CA 1
ATOM 1298 C C . THR A 1 163 ? 4.098 -8.328 -7.598 1 98.62 163 THR A C 1
ATOM 1300 O O . THR A 1 163 ? 3.426 -8.117 -6.59 1 98.62 163 THR A O 1
ATOM 1303 N N . ILE A 1 164 ? 5.34 -8.703 -7.562 1 98.75 164 ILE A N 1
ATOM 1304 C CA . ILE A 1 164 ? 6.008 -9.031 -6.309 1 98.75 164 ILE A CA 1
ATOM 1305 C C . ILE A 1 164 ? 6.129 -7.781 -5.441 1 98.75 164 ILE A C 1
ATOM 1307 O O . ILE A 1 164 ? 5.773 -7.801 -4.258 1 98.75 164 ILE A O 1
ATOM 1311 N N . ARG A 1 165 ? 6.547 -6.688 -5.973 1 98.12 165 ARG A N 1
ATOM 1312 C CA . ARG A 1 165 ? 6.715 -5.465 -5.191 1 98.12 165 ARG A CA 1
ATOM 1313 C C . ARG A 1 165 ? 5.371 -4.934 -4.711 1 98.12 165 ARG A C 1
ATOM 1315 O O . ARG A 1 165 ? 5.266 -4.402 -3.604 1 98.12 165 ARG A O 1
ATOM 1322 N N . SER A 1 166 ? 4.348 -5.031 -5.598 1 98.62 166 SER A N 1
ATOM 1323 C CA . SER A 1 166 ? 3.01 -4.629 -5.176 1 98.62 166 SER A CA 1
ATOM 1324 C C . SER A 1 166 ? 2.531 -5.461 -3.986 1 98.62 166 SER A C 1
ATOM 1326 O O . SER A 1 166 ? 2.006 -4.914 -3.016 1 98.62 166 SER A O 1
ATOM 1328 N N . ALA A 1 167 ? 2.73 -6.75 -4.062 1 98.88 167 ALA A N 1
ATOM 1329 C CA . ALA A 1 167 ? 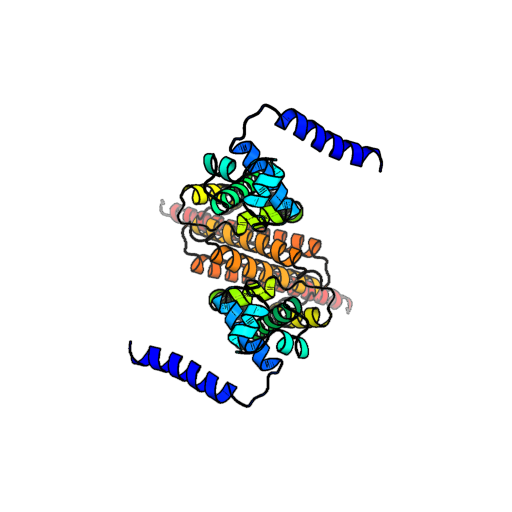2.305 -7.645 -2.988 1 98.88 167 ALA A CA 1
ATOM 1330 C C . ALA A 1 167 ? 3.064 -7.352 -1.697 1 98.88 167 ALA A C 1
ATOM 1332 O O . ALA A 1 167 ? 2.467 -7.281 -0.621 1 98.88 167 ALA A O 1
ATOM 1333 N N . LEU A 1 168 ? 4.367 -7.172 -1.799 1 98.81 168 LEU A N 1
ATOM 1334 C CA . LEU A 1 168 ? 5.188 -6.895 -0.625 1 98.81 168 LEU A CA 1
ATOM 1335 C C . LEU A 1 168 ? 4.805 -5.559 0.003 1 98.81 168 LEU A C 1
ATOM 1337 O O . LEU A 1 168 ? 4.547 -5.484 1.206 1 98.81 168 LEU A O 1
ATOM 1341 N N . HIS A 1 169 ? 4.73 -4.555 -0.805 1 98.44 169 HIS A N 1
ATOM 1342 C CA . HIS A 1 169 ? 4.34 -3.244 -0.297 1 98.44 169 HIS A CA 1
ATOM 1343 C C . HIS A 1 169 ? 2.938 -3.281 0.298 1 98.44 169 HIS A C 1
ATOM 1345 O O . HIS A 1 169 ? 2.703 -2.742 1.383 1 98.44 169 HIS A O 1
ATOM 1351 N N . GLY A 1 170 ? 2.027 -3.869 -0.485 1 98.56 170 GLY A N 1
ATOM 1352 C CA . GLY A 1 170 ? 0.663 -3.947 0.012 1 98.56 170 GLY A CA 1
ATOM 1353 C C . GLY A 1 170 ? 0.554 -4.664 1.345 1 98.56 170 GLY A C 1
ATOM 1354 O O . GLY A 1 170 ? -0.183 -4.227 2.23 1 98.56 170 GLY A O 1
ATOM 1355 N N . PHE A 1 171 ? 1.265 -5.727 1.537 1 98.62 171 PHE A N 1
ATOM 1356 C CA . PHE A 1 171 ? 1.214 -6.508 2.768 1 98.62 171 PHE A CA 1
ATOM 1357 C C . PHE A 1 171 ? 1.737 -5.695 3.947 1 98.62 171 PHE A C 1
ATOM 1359 O O . PHE A 1 171 ? 1.081 -5.605 4.984 1 98.62 171 PHE A O 1
ATOM 1366 N N . VAL A 1 172 ? 2.889 -5.09 3.762 1 98.06 172 VAL A N 1
ATOM 1367 C CA . VAL A 1 172 ? 3.469 -4.352 4.879 1 98.06 172 VAL A CA 1
ATOM 1368 C C . VAL A 1 172 ? 2.598 -3.143 5.211 1 98.06 172 VAL A C 1
ATOM 1370 O O . VAL A 1 172 ? 2.441 -2.783 6.379 1 98.06 172 VAL A O 1
ATOM 1373 N N . SER A 1 173 ? 2.049 -2.523 4.188 1 96.62 173 SER A N 1
ATOM 1374 C CA . SER A 1 173 ? 1.152 -1.389 4.391 1 96.62 173 SER A CA 1
ATOM 1375 C C . SER A 1 173 ? -0.091 -1.801 5.172 1 96.62 173 SER A C 1
ATOM 1377 O O . SER A 1 173 ? -0.435 -1.175 6.176 1 96.62 173 SER A O 1
ATOM 1379 N N . LEU A 1 174 ? -0.763 -2.855 4.738 1 95.62 174 LEU A N 1
ATOM 1380 C CA . LEU A 1 174 ? -1.969 -3.332 5.406 1 95.62 174 LEU A CA 1
ATOM 1381 C C . LEU A 1 174 ? -1.65 -3.82 6.816 1 95.62 174 LEU A C 1
ATOM 1383 O O . LEU A 1 174 ? -2.434 -3.604 7.746 1 95.62 174 LEU A O 1
ATOM 1387 N N . GLU A 1 175 ? -0.537 -4.465 6.957 1 94.81 175 GLU A N 1
ATOM 1388 C CA . GLU A 1 175 ? -0.111 -4.945 8.266 1 94.81 175 GLU A CA 1
ATOM 1389 C C . GLU A 1 175 ? 0.1 -3.785 9.234 1 94.81 175 GLU A C 1
ATOM 139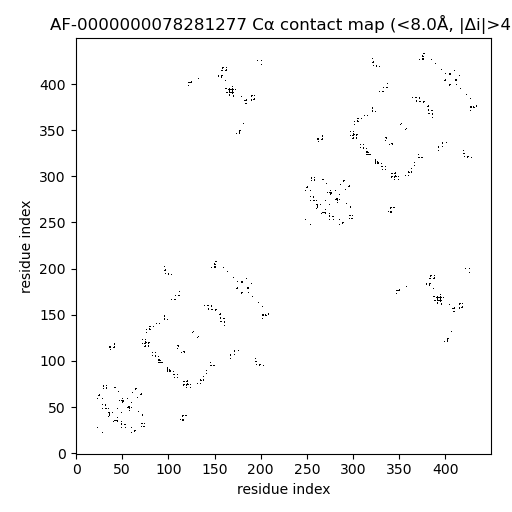1 O O . GLU A 1 175 ? -0.349 -3.838 10.383 1 94.81 175 GLU A O 1
ATOM 1396 N N . GLN A 1 176 ? 0.749 -2.752 8.805 1 92.69 176 GLN A N 1
ATOM 1397 C CA . GLN A 1 176 ? 1.036 -1.586 9.633 1 92.69 176 GLN A CA 1
ATOM 1398 C C . GLN A 1 176 ? -0.251 -0.898 10.078 1 92.69 176 GLN A C 1
ATOM 1400 O O . GLN A 1 176 ? -0.323 -0.368 11.195 1 92.69 176 GLN A O 1
ATOM 1405 N N . GLU A 1 177 ? -1.243 -0.964 9.234 1 90.5 177 GLU A N 1
ATOM 1406 C CA . GLU A 1 177 ? -2.5 -0.291 9.547 1 90.5 177 GLU A CA 1
ATOM 1407 C C . GLU A 1 177 ? -3.443 -1.211 10.312 1 90.5 177 GLU A C 1
ATOM 1409 O O . GLU A 1 177 ? -4.559 -0.815 10.664 1 90.5 177 GLU A O 1
ATOM 1414 N N . GLY A 1 178 ? -3.045 -2.488 10.5 1 89.38 178 GLY A N 1
ATOM 1415 C CA . GLY A 1 178 ? -3.795 -3.395 11.352 1 89.38 178 GLY A CA 1
ATOM 1416 C C . GLY A 1 178 ? -4.848 -4.188 10.602 1 89.38 178 GLY A C 1
ATOM 1417 O O . GLY A 1 178 ? -5.719 -4.809 11.211 1 89.38 178 GLY A O 1
ATOM 1418 N N . TYR A 1 179 ? -4.707 -4.297 9.297 1 90.75 179 TYR A N 1
ATOM 1419 C CA . TYR A 1 179 ? -5.762 -4.883 8.484 1 90.75 179 TYR A CA 1
ATOM 1420 C C . TYR A 1 179 ? -5.57 -6.387 8.336 1 90.75 179 TYR A C 1
ATOM 1422 O O . TYR A 1 179 ? -6.426 -7.082 7.789 1 90.75 179 TYR A O 1
ATOM 1430 N N . LEU A 1 180 ? -4.504 -6.906 8.906 1 92.06 180 LEU A N 1
ATOM 1431 C CA . LEU A 1 180 ? -4.23 -8.328 8.719 1 92.06 180 LEU A CA 1
ATOM 1432 C C . LEU A 1 180 ? -4.277 -9.07 10.047 1 92.06 180 LEU A C 1
ATOM 1434 O O . LEU A 1 180 ? -3.719 -10.156 10.172 1 92.06 180 LEU A O 1
ATOM 1438 N N . THR A 1 181 ? -4.957 -8.57 11.016 1 81.69 181 THR A N 1
ATOM 1439 C CA . THR A 1 181 ? -4.879 -9.109 12.375 1 81.69 181 THR A CA 1
ATOM 1440 C C . THR A 1 181 ? -6.219 -9.719 12.789 1 81.69 181 THR A C 1
ATOM 1442 O O . THR A 1 181 ? -6.328 -10.312 13.859 1 81.69 181 THR A O 1
ATOM 1445 N N . TYR A 1 182 ? -7.152 -9.75 11.984 1 77.5 182 TYR A N 1
ATOM 1446 C CA . TYR A 1 182 ? -8.484 -10.039 12.492 1 77.5 182 TYR A CA 1
ATOM 1447 C C . TYR A 1 182 ? -8.82 -11.516 12.344 1 77.5 182 TYR A C 1
ATOM 1449 O O . TYR A 1 182 ? -9.836 -11.984 12.859 1 77.5 182 TYR A O 1
ATOM 1457 N N . GLU A 1 183 ? -8.094 -12.164 11.711 1 81.19 183 GLU A N 1
ATOM 1458 C CA . GLU A 1 183 ? -8.344 -13.594 11.531 1 81.19 183 GLU A CA 1
ATOM 1459 C C . GLU A 1 183 ? -7.047 -14.391 11.578 1 81.19 183 GLU A C 1
ATOM 1461 O O . GLU A 1 183 ? -5.973 -13.867 11.281 1 81.19 183 GLU A O 1
ATOM 1466 N N . ASN A 1 184 ? -7.285 -15.633 12.156 1 86.06 184 ASN A N 1
ATOM 1467 C CA . ASN A 1 184 ? -6.172 -16.562 12.008 1 86.06 184 ASN A CA 1
ATOM 1468 C C . ASN A 1 184 ? -5.977 -16.969 10.547 1 86.06 184 ASN A C 1
ATOM 1470 O O . ASN A 1 184 ? -6.934 -17 9.773 1 86.06 184 ASN A O 1
ATOM 1474 N N . PRO A 1 185 ? -4.715 -17.25 10.234 1 94.12 185 PRO A N 1
ATOM 1475 C CA . PRO A 1 185 ? -3.438 -17.266 10.953 1 94.12 185 PRO A CA 1
ATOM 1476 C C . PRO A 1 185 ? -2.871 -15.867 11.172 1 94.12 185 PRO A C 1
ATOM 1478 O O . PRO A 1 185 ? -3.438 -14.883 10.695 1 94.12 185 PRO A O 1
ATOM 1481 N N . ASP A 1 186 ? -1.755 -15.828 11.922 1 94.69 186 ASP A N 1
ATOM 1482 C CA . ASP A 1 186 ? -1.111 -14.531 12.133 1 94.69 186 ASP A CA 1
ATOM 1483 C C . ASP A 1 186 ? -0.521 -13.984 10.836 1 94.69 186 ASP A C 1
ATOM 1485 O O . ASP A 1 186 ? -0.329 -14.734 9.875 1 94.69 186 ASP A O 1
ATOM 1489 N N . SER A 1 187 ? -0.24 -12.734 10.883 1 95.69 187 SER A N 1
ATOM 1490 C CA . SER A 1 187 ? 0.195 -12.047 9.664 1 95.69 187 SER A CA 1
ATOM 1491 C C . SER A 1 187 ? 1.521 -12.609 9.164 1 95.69 187 SER A C 1
ATOM 1493 O O . SER A 1 187 ? 1.762 -12.656 7.957 1 95.69 187 SER A O 1
ATOM 1495 N N . SER A 1 188 ? 2.428 -13.078 10.086 1 97.12 188 SER A N 1
ATOM 1496 C CA . SER A 1 188 ? 3.709 -13.648 9.672 1 97.12 188 SER A CA 1
ATOM 1497 C C . SER A 1 188 ? 3.514 -14.93 8.867 1 97.12 188 SER A C 1
ATOM 1499 O O . SER A 1 188 ? 4.223 -15.164 7.887 1 97.12 188 SER A O 1
ATOM 1501 N N . THR A 1 189 ? 2.582 -15.703 9.281 1 97.56 189 THR A N 1
ATOM 1502 C CA . THR A 1 189 ? 2.254 -16.922 8.547 1 97.56 189 THR A CA 1
ATOM 1503 C C . THR A 1 189 ? 1.708 -16.594 7.16 1 97.56 189 THR A C 1
ATOM 1505 O O . THR A 1 189 ? 2.111 -17.203 6.168 1 97.56 189 THR A O 1
ATOM 1508 N N . SER A 1 190 ? 0.83 -15.633 7.102 1 98.12 190 SER A N 1
ATOM 1509 C CA . SER A 1 190 ? 0.276 -15.211 5.82 1 98.12 190 SER A CA 1
ATOM 1510 C C . SER A 1 190 ? 1.357 -14.633 4.914 1 98.12 190 SER A C 1
ATOM 1512 O O . SER A 1 190 ? 1.315 -14.812 3.693 1 98.12 190 SER A O 1
ATOM 1514 N N . PHE A 1 191 ? 2.297 -13.969 5.539 1 98.75 191 PHE A N 1
ATOM 1515 C CA . PHE A 1 191 ? 3.387 -13.383 4.762 1 98.75 191 PHE A CA 1
ATOM 1516 C C . PHE A 1 191 ? 4.219 -14.477 4.102 1 98.75 191 PHE A C 1
ATOM 1518 O O . PHE A 1 191 ? 4.523 -14.398 2.91 1 98.75 191 PHE A O 1
ATOM 1525 N N . ARG A 1 192 ? 4.57 -15.445 4.871 1 98.38 192 ARG A N 1
ATOM 1526 C CA . ARG A 1 192 ? 5.352 -16.562 4.34 1 98.38 192 ARG A CA 1
ATOM 1527 C C . ARG A 1 192 ? 4.594 -17.266 3.223 1 98.38 192 ARG A C 1
ATOM 1529 O O . ARG A 1 192 ? 5.172 -17.594 2.184 1 98.38 192 ARG A O 1
ATOM 1536 N N . TYR A 1 193 ? 3.336 -17.484 3.416 1 98.19 193 TYR A N 1
ATOM 1537 C CA . TYR A 1 193 ? 2.504 -18.125 2.398 1 98.19 193 TYR A CA 1
ATOM 1538 C C . TYR A 1 193 ? 2.492 -17.297 1.116 1 98.19 193 TYR A C 1
ATOM 1540 O O . TYR A 1 193 ? 2.611 -17.844 0.018 1 98.19 193 TYR A O 1
ATOM 1548 N N . MET A 1 194 ? 2.34 -15.984 1.258 1 98.69 194 MET A N 1
ATOM 1549 C CA . MET A 1 194 ? 2.322 -15.094 0.105 1 98.69 194 MET A CA 1
ATOM 1550 C C . MET A 1 194 ? 3.633 -15.18 -0.67 1 98.69 194 MET A C 1
ATOM 1552 O O . MET A 1 194 ? 3.627 -15.344 -1.892 1 98.69 194 MET A O 1
ATOM 1556 N N . VAL A 1 195 ? 4.734 -15.148 0.044 1 98.88 195 VAL A N 1
ATOM 1557 C CA . VAL A 1 195 ? 6.043 -15.148 -0.601 1 98.88 195 VAL A CA 1
ATOM 1558 C C . VAL A 1 195 ? 6.27 -16.484 -1.311 1 98.88 195 VAL A C 1
ATOM 1560 O O . VAL A 1 195 ? 6.766 -16.516 -2.439 1 98.88 195 VAL A O 1
ATOM 1563 N N . GLU A 1 196 ? 5.918 -17.547 -0.706 1 98.44 196 GLU A N 1
ATOM 1564 C CA . GLU A 1 196 ? 6.023 -18.859 -1.33 1 98.44 196 GLU A CA 1
ATOM 1565 C C . GLU A 1 196 ? 5.152 -18.953 -2.58 1 98.44 196 GLU A C 1
ATOM 1567 O O . GLU A 1 196 ? 5.562 -19.516 -3.592 1 98.44 196 GLU A O 1
ATOM 1572 N N . SER A 1 197 ? 3.949 -18.422 -2.477 1 98.19 197 SER A N 1
ATOM 1573 C CA . SER A 1 197 ? 3.041 -18.438 -3.617 1 98.19 197 SER A CA 1
ATOM 1574 C C . SER A 1 197 ? 3.602 -17.609 -4.773 1 98.19 197 SER A C 1
ATOM 1576 O O . SER A 1 197 ? 3.494 -18.016 -5.934 1 98.19 197 SER A O 1
ATOM 1578 N N . LEU A 1 198 ? 4.207 -16.469 -4.477 1 98.56 198 LEU A N 1
ATOM 1579 C CA . LEU A 1 198 ? 4.816 -15.633 -5.5 1 98.56 198 LEU A CA 1
ATOM 1580 C C . LEU A 1 198 ? 5.992 -16.344 -6.16 1 98.56 198 LEU A C 1
ATOM 1582 O O . LEU A 1 198 ? 6.199 -16.219 -7.371 1 98.56 198 LEU A O 1
ATOM 1586 N N . ALA A 1 199 ? 6.734 -17.078 -5.328 1 98.44 199 ALA A N 1
ATOM 1587 C CA . ALA A 1 199 ? 7.84 -17.859 -5.879 1 98.44 199 ALA A CA 1
ATOM 1588 C C . ALA A 1 199 ? 7.336 -18.891 -6.879 1 98.44 199 ALA A C 1
ATOM 1590 O O . ALA A 1 199 ? 7.941 -19.094 -7.934 1 98.44 199 ALA A O 1
ATOM 1591 N N . VAL A 1 200 ? 6.258 -19.547 -6.586 1 96.69 200 VAL A N 1
ATOM 1592 C CA . VAL A 1 200 ? 5.656 -20.547 -7.461 1 96.69 200 VAL A CA 1
ATOM 1593 C C . VAL A 1 200 ? 5.262 -19.906 -8.789 1 96.69 200 VAL A C 1
ATOM 1595 O O . VAL A 1 200 ? 5.457 -20.5 -9.852 1 96.69 200 VAL A O 1
ATOM 1598 N N . LEU A 1 201 ? 4.73 -18.75 -8.742 1 97.06 201 LEU A N 1
ATOM 1599 C CA . LEU A 1 201 ? 4.324 -18.047 -9.945 1 97.06 201 LEU A CA 1
ATOM 1600 C C . LEU A 1 201 ? 5.516 -17.812 -10.875 1 97.06 201 LEU A C 1
ATOM 1602 O O . LEU A 1 201 ? 5.43 -18.062 -12.078 1 97.06 201 LEU A O 1
ATOM 1606 N N . VAL A 1 202 ? 6.598 -17.375 -10.297 1 98.12 202 VAL A N 1
ATOM 1607 C CA . VAL A 1 202 ? 7.781 -17.047 -11.086 1 98.12 202 VAL A CA 1
ATOM 1608 C C . VAL A 1 202 ? 8.375 -18.328 -11.672 1 98.12 202 VAL A C 1
ATOM 1610 O O . VAL A 1 202 ? 8.734 -18.375 -12.852 1 98.12 202 VAL A O 1
ATOM 1613 N N . MET A 1 203 ? 8.461 -19.328 -10.844 1 96.56 203 MET A N 1
ATOM 1614 C CA . MET A 1 203 ? 9.031 -20.594 -11.289 1 96.56 203 MET A CA 1
ATOM 1615 C C . MET A 1 203 ? 8.195 -21.203 -12.406 1 96.56 203 MET A C 1
ATOM 1617 O O . MET A 1 203 ? 8.742 -21.75 -13.367 1 96.56 203 MET A O 1
ATOM 1621 N N . ARG A 1 204 ? 6.941 -21.109 -12.273 1 94.38 204 ARG A N 1
ATOM 1622 C CA . ARG A 1 204 ? 6.055 -21.609 -13.32 1 94.38 204 ARG A CA 1
ATOM 1623 C C . ARG A 1 204 ? 6.266 -20.859 -14.625 1 94.38 204 ARG A C 1
ATOM 1625 O O . ARG A 1 204 ? 6.281 -21.469 -15.703 1 94.38 204 ARG A O 1
ATOM 1632 N N . GLU A 1 205 ? 6.371 -19.578 -14.547 1 94.88 205 GLU A N 1
ATOM 1633 C CA . GLU A 1 205 ? 6.617 -18.781 -15.742 1 94.88 205 GLU A CA 1
ATOM 1634 C C . GLU A 1 205 ? 7.957 -19.125 -16.375 1 94.88 205 GLU A C 1
ATOM 1636 O O . GLU A 1 205 ? 8.086 -19.141 -17.609 1 94.88 205 GLU A O 1
ATOM 1641 N N . GLY A 1 206 ? 8.914 -19.344 -15.531 1 93.56 206 GLY A N 1
ATOM 1642 C CA . GLY A 1 206 ? 10.219 -19.75 -16.031 1 93.56 206 GLY A CA 1
ATOM 1643 C C . GLY A 1 206 ? 10.203 -21.062 -16.781 1 93.56 206 GLY A C 1
ATOM 1644 O O . GLY A 1 206 ? 10.938 -21.25 -17.75 1 93.56 206 GLY A O 1
ATOM 1645 N N . GLU A 1 207 ? 9.375 -21.984 -16.391 1 90.25 207 GLU A N 1
ATOM 1646 C CA . GLU A 1 207 ? 9.25 -23.281 -17.016 1 90.25 207 GLU A CA 1
ATOM 1647 C C . GLU A 1 207 ? 8.609 -23.172 -18.406 1 90.25 207 GLU A C 1
ATOM 1649 O O . GLU A 1 207 ? 8.953 -23.922 -19.312 1 90.25 207 GLU A O 1
ATOM 1654 N N . LYS A 1 208 ? 7.73 -22.266 -18.516 1 86.44 208 LYS A N 1
ATOM 1655 C CA . LYS A 1 208 ? 7.113 -22.031 -19.812 1 86.44 208 LYS A CA 1
ATOM 1656 C C . LYS A 1 208 ? 8.125 -21.5 -20.812 1 86.44 208 LYS A C 1
ATOM 1658 O O . LYS A 1 208 ? 8.039 -21.781 -22.016 1 86.44 208 LYS A O 1
ATOM 1663 N N . ASP A 1 209 ? 8.914 -20.703 -20.328 1 79.38 209 ASP A N 1
ATOM 1664 C CA . ASP A 1 209 ? 9.961 -20.141 -21.172 1 79.38 209 ASP A CA 1
ATOM 1665 C C . ASP A 1 209 ? 10.891 -21.234 -21.703 1 79.38 209 ASP A C 1
ATOM 1667 O O . ASP A 1 209 ? 11.305 -21.188 -22.859 1 79.38 209 ASP A O 1
ATOM 1671 N N . TYR A 1 210 ? 11.172 -22.172 -20.891 1 71.69 210 TYR A N 1
ATOM 1672 C CA . TYR A 1 210 ? 12.047 -23.281 -21.297 1 71.69 210 TYR A CA 1
ATOM 1673 C C . TYR A 1 210 ? 11.352 -24.203 -22.281 1 71.69 210 TYR A C 1
ATOM 1675 O O . TYR A 1 210 ? 11.969 -24.672 -23.25 1 71.69 210 TYR A O 1
ATOM 1683 N N . ASP A 1 211 ? 10.094 -24.391 -22.078 1 70.44 211 ASP A N 1
ATOM 1684 C CA . ASP A 1 211 ? 9.344 -25.25 -22.984 1 70.44 211 ASP A CA 1
ATOM 1685 C C . ASP A 1 211 ? 9.203 -24.594 -24.359 1 70.44 211 ASP A C 1
ATOM 1687 O O . ASP A 1 211 ? 9.234 -25.281 -25.391 1 70.44 211 ASP A O 1
ATOM 1691 N N . SER A 1 212 ? 9.078 -23.359 -24.359 1 63.53 212 SER A N 1
ATOM 1692 C CA . SER A 1 212 ? 8.938 -22.656 -25.625 1 63.53 212 SER A CA 1
ATOM 1693 C C . SER A 1 212 ? 10.266 -22.594 -26.375 1 63.53 212 SER A C 1
ATOM 1695 O O . SER A 1 212 ? 10.281 -22.594 -27.609 1 63.53 212 SER A O 1
ATOM 1697 N N . ILE A 1 213 ? 11.383 -22.547 -25.703 1 58.84 213 ILE A N 1
ATOM 1698 C CA . ILE A 1 213 ? 12.703 -22.531 -26.328 1 58.84 213 ILE A CA 1
ATOM 1699 C C . ILE A 1 213 ? 13.055 -23.938 -26.828 1 58.84 213 ILE A C 1
ATOM 1701 O O . ILE A 1 213 ? 13.594 -24.094 -27.922 1 58.84 213 ILE A O 1
ATOM 1705 N N . GLY A 1 214 ? 12.734 -24.922 -26 1 54.06 214 GLY A N 1
ATOM 1706 C CA . GLY A 1 214 ? 12.992 -26.297 -26.406 1 54.06 214 GLY A CA 1
ATOM 1707 C C . GLY A 1 214 ? 12.18 -26.719 -27.609 1 54.06 214 GLY A C 1
ATOM 1708 O O . GLY A 1 214 ? 12.648 -27.516 -28.438 1 54.06 214 GLY A O 1
ATOM 1709 N N . ASP A 1 215 ? 10.938 -26.328 -27.672 1 56 215 ASP A N 1
ATOM 1710 C CA . ASP A 1 215 ? 10.102 -26.719 -28.812 1 56 215 ASP A CA 1
ATOM 1711 C C . ASP A 1 215 ? 10.617 -26.094 -30.109 1 56 215 ASP A C 1
ATOM 1713 O O . ASP A 1 215 ? 10.57 -26.719 -31.172 1 56 215 ASP A O 1
ATOM 1717 N N . HIS A 1 216 ? 11.211 -24.969 -30.094 1 52.5 216 HIS A N 1
ATOM 1718 C CA . HIS A 1 216 ? 11.711 -24.344 -31.312 1 52.5 216 HIS A CA 1
ATOM 1719 C C . HIS A 1 216 ? 13.008 -25 -31.766 1 52.5 216 HIS A C 1
ATOM 1721 O O . HIS A 1 216 ? 13.414 -24.859 -32.938 1 52.5 216 HIS A O 1
ATOM 1727 N N . SER A 1 217 ? 13.789 -25.641 -30.891 1 49.78 217 SER A N 1
ATOM 1728 C CA . SER A 1 217 ? 15.039 -26.281 -31.297 1 49.78 217 SER A CA 1
ATOM 1729 C C . SER A 1 217 ? 14.781 -27.625 -31.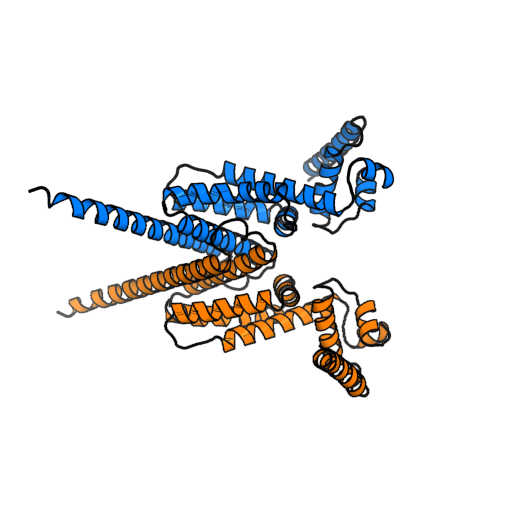953 1 49.78 217 SER A C 1
ATOM 1731 O O . SER A 1 217 ? 15.633 -28.125 -32.688 1 49.78 217 SER A O 1
ATOM 1733 N N . GLY A 1 218 ? 13.664 -28.297 -31.641 1 49.91 218 GLY A N 1
ATOM 1734 C CA . GLY A 1 218 ? 13.406 -29.609 -32.188 1 49.91 218 GLY A CA 1
ATOM 1735 C C . GLY A 1 218 ? 12.914 -29.562 -33.625 1 49.91 218 GLY A C 1
ATOM 1736 O O . GLY A 1 218 ? 12.805 -30.609 -34.281 1 49.91 218 GLY A O 1
ATOM 1737 N N . GLY A 1 219 ? 12.383 -28.453 -34.062 1 48.53 219 GLY A N 1
ATOM 1738 C CA . GLY A 1 219 ? 11.812 -28.438 -35.406 1 48.53 219 GLY A CA 1
ATOM 1739 C C . GLY A 1 219 ? 12.859 -28.391 -36.5 1 48.53 219 GLY A C 1
ATOM 1740 O O . GLY A 1 219 ? 12.539 -28.562 -37.688 1 48.53 219 GLY A O 1
ATOM 1741 N N . GLU A 1 220 ? 14.008 -27.812 -36.219 1 45.75 220 GLU A N 1
ATOM 1742 C CA . GLU A 1 220 ? 14.914 -27.641 -37.344 1 45.75 220 GLU A CA 1
ATOM 1743 C C . GLU A 1 220 ? 15.766 -28.891 -37.562 1 45.75 220 GLU A C 1
ATOM 1745 O O . GLU A 1 220 ? 16.531 -28.953 -38.531 1 45.75 220 GLU A O 1
ATOM 1750 N N . ARG A 1 221 ? 15.719 -29.906 -36.688 1 44 221 ARG A N 1
ATOM 1751 C CA . ARG A 1 221 ? 16.672 -30.984 -36.938 1 44 221 ARG A CA 1
ATOM 1752 C C . ARG A 1 221 ? 16.219 -31.875 -38.094 1 44 221 ARG A C 1
ATOM 1754 O O . ARG A 1 221 ? 16.984 -32.688 -38.594 1 44 221 ARG A O 1
ATOM 1761 N N . THR A 1 222 ? 14.93 -31.891 -38.438 1 35.28 222 THR A N 1
ATOM 1762 C CA . THR A 1 222 ? 14.625 -33.062 -39.25 1 35.28 222 THR A CA 1
ATOM 1763 C C . THR A 1 222 ? 14.914 -32.781 -40.75 1 35.28 222 THR A C 1
ATOM 1765 O O . THR A 1 222 ? 14.852 -33.688 -41.562 1 35.28 222 THR A O 1
ATOM 1768 N N . LYS A 1 223 ? 14.938 -31.484 -41.094 1 39.19 223 LYS A N 1
ATOM 1769 C CA . LYS A 1 223 ? 14.836 -31.484 -42.531 1 39.19 223 LYS A CA 1
ATOM 1770 C C . LYS A 1 223 ? 16.188 -31.766 -43.188 1 39.19 223 LYS A C 1
ATOM 1772 O O . LYS A 1 223 ? 16.344 -31.625 -44.406 1 39.19 223 LYS A O 1
ATOM 1777 N N . THR A 1 224 ? 17.219 -31.906 -42.312 1 30.55 224 THR A N 1
ATOM 1778 C CA . THR A 1 224 ? 18.453 -32.031 -43.094 1 30.55 224 THR A CA 1
ATOM 1779 C C . THR A 1 224 ? 18.625 -33.438 -43.625 1 30.55 224 THR A C 1
ATOM 1781 O O . THR A 1 224 ? 19.625 -33.75 -44.281 1 30.55 224 THR A O 1
ATOM 1784 N N . ILE A 1 225 ? 17.594 -34.312 -43.625 1 25.58 225 ILE A N 1
ATOM 1785 C CA . ILE A 1 225 ? 18 -35.438 -44.469 1 25.58 225 ILE A CA 1
ATOM 1786 C C . ILE A 1 225 ? 17.797 -35.094 -45.938 1 25.58 225 ILE A C 1
ATOM 1788 O O . ILE A 1 225 ? 16.812 -34.438 -46.281 1 25.58 225 ILE A O 1
ATOM 1792 N N . MET B 1 1 ? -19.734 24.125 -22.984 1 30.42 1 MET B N 1
ATOM 1793 C CA . MET B 1 1 ? -18.906 24.625 -21.891 1 30.42 1 MET B CA 1
ATOM 1794 C C . MET B 1 1 ? -19.766 25.328 -20.844 1 30.42 1 MET B C 1
ATOM 1796 O O . MET B 1 1 ? -19.422 25.359 -19.656 1 30.42 1 MET B O 1
ATOM 1800 N N . GLU B 1 2 ? -20.859 25.984 -21.344 1 41.06 2 GLU B N 1
ATOM 1801 C CA . GLU B 1 2 ? -21.812 26.797 -20.609 1 41.06 2 GLU B CA 1
ATOM 1802 C C . GLU B 1 2 ? -22.781 25.922 -19.812 1 41.06 2 GLU B C 1
ATOM 1804 O O . GLU B 1 2 ? -23.125 26.234 -18.672 1 41.06 2 GLU B O 1
ATOM 1809 N N . ASN B 1 3 ? -23.125 24.797 -20.391 1 44.78 3 ASN B N 1
ATOM 1810 C CA . ASN B 1 3 ? -24.188 23.984 -19.812 1 44.78 3 ASN B CA 1
ATOM 1811 C C . ASN B 1 3 ? -23.703 23.188 -18.609 1 44.78 3 ASN B C 1
ATOM 1813 O O . ASN B 1 3 ? -24.484 22.828 -17.734 1 44.78 3 ASN B O 1
ATOM 1817 N N . THR B 1 4 ? -22.375 22.766 -18.625 1 40.06 4 THR B N 1
ATOM 1818 C CA . THR B 1 4 ? -21.844 21.922 -17.547 1 40.06 4 THR B CA 1
ATOM 1819 C C . THR B 1 4 ? -21.594 22.766 -16.297 1 40.06 4 THR B C 1
ATOM 1821 O O . THR B 1 4 ? -21.844 22.297 -15.18 1 40.06 4 THR B O 1
ATOM 1824 N N . VAL B 1 5 ? -21.234 24.016 -16.484 1 41.03 5 VAL B N 1
ATOM 1825 C CA . VAL B 1 5 ? -21.031 24.906 -15.344 1 41.03 5 VAL B CA 1
ATOM 1826 C C . VAL B 1 5 ? -22.375 25.203 -14.664 1 41.03 5 VAL B C 1
ATOM 1828 O O . VAL B 1 5 ? -22.422 25.484 -13.469 1 41.03 5 VAL B O 1
ATOM 1831 N N . ARG B 1 6 ? -23.438 25.25 -15.445 1 46.25 6 ARG B N 1
ATOM 1832 C CA . ARG B 1 6 ? -24.766 25.562 -14.945 1 46.25 6 ARG B CA 1
ATOM 1833 C C . ARG B 1 6 ? -25.312 24.422 -14.094 1 46.25 6 ARG B C 1
ATOM 1835 O O . ARG B 1 6 ? -25.922 24.656 -13.047 1 46.25 6 ARG B O 1
ATOM 1842 N N . GLY B 1 7 ? -24.859 23.234 -14.477 1 40.06 7 GLY B N 1
ATOM 1843 C CA . GLY B 1 7 ? -25.328 22.078 -13.727 1 40.06 7 GLY B CA 1
ATOM 1844 C C . GLY B 1 7 ? -24.703 21.953 -12.359 1 40.06 7 GLY B C 1
ATOM 1845 O O . GLY B 1 7 ? -25.359 21.547 -11.398 1 40.06 7 GLY B O 1
ATOM 1846 N N . ILE B 1 8 ? -23.375 22.25 -12.273 1 42.12 8 ILE B N 1
ATOM 1847 C CA . ILE B 1 8 ? -22.688 22.219 -10.992 1 42.12 8 ILE B CA 1
ATOM 1848 C C . ILE B 1 8 ? -23.188 23.359 -10.109 1 42.12 8 ILE B C 1
ATOM 1850 O O . ILE B 1 8 ? -23.438 23.172 -8.922 1 42.12 8 ILE B O 1
ATOM 1854 N N . SER B 1 9 ? -23.484 24.531 -10.797 1 43 9 SER B N 1
ATOM 1855 C CA . SER B 1 9 ? -24.031 25.672 -10.062 1 43 9 SER B CA 1
ATOM 1856 C C . SER B 1 9 ? -25.422 25.359 -9.523 1 43 9 SER B C 1
ATOM 1858 O O . SER B 1 9 ? -25.734 25.656 -8.367 1 43 9 SER B O 1
ATOM 1860 N N . ASP B 1 10 ? -26.234 24.75 -10.375 1 45.56 10 ASP B N 1
ATOM 1861 C CA . ASP B 1 10 ? -27.594 24.406 -9.945 1 45.56 10 ASP B CA 1
ATOM 1862 C C . ASP B 1 10 ? -27.562 23.312 -8.867 1 45.56 10 ASP B C 1
ATOM 1864 O O . ASP B 1 10 ? -28.375 23.344 -7.941 1 45.56 10 ASP B O 1
ATOM 1868 N N . PHE B 1 11 ? -26.625 22.328 -9 1 41.47 11 PHE B N 1
ATOM 1869 C CA . PHE B 1 11 ? -26.484 21.297 -7.965 1 41.47 11 PHE B CA 1
ATOM 1870 C C . PHE B 1 11 ? -26.016 21.922 -6.656 1 41.47 11 PHE B C 1
ATOM 1872 O O . PHE B 1 11 ? -26.531 21.594 -5.586 1 41.47 11 PHE B O 1
ATOM 1879 N N . VAL B 1 12 ? -25.125 22.969 -6.711 1 42.88 12 VAL B N 1
ATOM 1880 C CA . VAL B 1 12 ? -24.688 23.688 -5.52 1 42.88 12 VAL B CA 1
ATOM 1881 C C . VAL B 1 12 ? -25.828 24.562 -4.992 1 42.88 12 VAL B C 1
ATOM 1883 O O . VAL B 1 12 ? -26.078 24.609 -3.783 1 42.88 12 VAL B O 1
ATOM 1886 N N . ARG B 1 13 ? -26.562 25.344 -5.852 1 44.22 13 ARG B N 1
ATOM 1887 C CA . ARG B 1 13 ? -27.656 26.188 -5.395 1 44.22 13 ARG B CA 1
ATOM 1888 C C . ARG B 1 13 ? -28.781 25.344 -4.801 1 44.22 13 ARG B C 1
ATOM 1890 O O . ARG B 1 13 ? -29.406 25.719 -3.812 1 44.22 13 ARG B O 1
ATOM 1897 N N . LYS B 1 14 ? -29.219 24.281 -5.566 1 42.12 14 LYS B N 1
ATOM 1898 C CA . LYS B 1 14 ? -30.266 23.422 -5.012 1 42.12 14 LYS B CA 1
ATOM 1899 C C . LYS B 1 14 ? -29.812 22.781 -3.699 1 42.12 14 LYS B C 1
ATOM 1901 O O . LYS B 1 14 ? -30.641 22.547 -2.811 1 42.12 14 LYS B O 1
ATOM 1906 N N . LYS B 1 15 ? -28.562 22.516 -3.539 1 40.69 15 LYS B N 1
ATOM 1907 C CA . LYS B 1 15 ? -27.984 22.031 -2.289 1 40.69 15 LYS B CA 1
ATOM 1908 C C . LYS B 1 15 ? -28.047 23.109 -1.206 1 40.69 15 LYS B C 1
ATOM 1910 O O . LYS B 1 15 ? -28.125 22.781 -0.017 1 40.69 15 LYS B O 1
ATOM 1915 N N . GLU B 1 16 ? -27.828 24.391 -1.539 1 41.41 16 GLU B N 1
ATOM 1916 C CA . GLU B 1 16 ? -28.016 25.5 -0.601 1 41.41 16 GLU B CA 1
ATOM 1917 C C . GLU B 1 16 ? -29.453 25.547 -0.099 1 41.41 16 GLU B C 1
ATOM 1919 O O . GLU B 1 16 ? -29.688 25.766 1.093 1 41.41 16 GLU B O 1
ATOM 1924 N N . THR B 1 17 ? -30.453 25.594 -1.053 1 41.69 17 THR B N 1
ATOM 1925 C CA . THR B 1 17 ? -31.844 25.734 -0.67 1 41.69 17 THR B CA 1
ATOM 1926 C C . THR B 1 17 ? -32.344 24.5 0.083 1 41.69 17 THR B C 1
ATOM 1928 O O . THR B 1 17 ? -33.156 24.609 0.997 1 41.69 17 THR B O 1
ATOM 1931 N N . VAL B 1 18 ? -31.984 23.312 -0.409 1 41.5 18 VAL B N 1
ATOM 1932 C CA . VAL B 1 18 ? -32.406 22.125 0.319 1 41.5 18 VAL B CA 1
ATOM 1933 C C . VAL B 1 18 ? -31.688 22.047 1.655 1 41.5 18 VAL B C 1
ATOM 1935 O O . VAL B 1 18 ? -32.031 21.219 2.51 1 41.5 18 VAL B O 1
ATOM 1938 N N . MET B 1 19 ? -30.484 22.578 1.72 1 40.12 19 MET B N 1
ATOM 1939 C CA . MET B 1 19 ? -29.781 22.688 2.998 1 40.12 19 MET B CA 1
ATOM 1940 C C . MET B 1 19 ? -30.531 23.625 3.943 1 40.12 19 MET B C 1
ATOM 1942 O O . MET B 1 19 ? -30.062 23.906 5.047 1 40.12 19 MET B O 1
ATOM 1946 N N . GLY B 1 20 ? -31.375 24.484 3.443 1 41.25 20 GLY B N 1
ATOM 1947 C CA . GLY B 1 20 ? -32.125 25.344 4.336 1 41.25 20 GLY B CA 1
ATOM 1948 C C . GLY B 1 20 ? -32.531 24.672 5.629 1 41.25 20 GLY B C 1
ATOM 1949 O O . GLY B 1 20 ? -31.766 24.672 6.598 1 41.25 20 GLY B O 1
ATOM 1950 N N . ARG B 1 21 ? -33.875 24.078 5.793 1 43.22 21 ARG B N 1
ATOM 1951 C CA . ARG B 1 21 ? -34.531 23.703 7.043 1 43.22 21 ARG B CA 1
ATOM 1952 C C . ARG B 1 21 ? -33.969 22.391 7.574 1 43.22 21 ARG B C 1
ATOM 1954 O O . ARG B 1 21 ? -34.5 21.812 8.531 1 43.22 21 ARG B O 1
ATOM 1961 N N . ARG B 1 22 ? -33.344 21.531 6.777 1 51.78 22 ARG B N 1
ATOM 1962 C CA . ARG B 1 22 ? -33 20.281 7.445 1 51.78 22 ARG B CA 1
ATOM 1963 C C . ARG B 1 22 ? -31.906 20.516 8.484 1 51.78 22 ARG B C 1
ATOM 1965 O O . ARG B 1 22 ? -30.844 21.062 8.172 1 51.78 22 ARG B O 1
ATOM 1972 N N . GLY B 1 23 ? -32.156 20.734 9.664 1 67.44 23 GLY B N 1
ATOM 1973 C CA . GLY B 1 23 ? -31.344 20.984 10.852 1 67.44 23 GLY B CA 1
ATOM 1974 C C . GLY B 1 23 ? -30.016 20.25 10.836 1 67.44 23 GLY B C 1
ATOM 1975 O O . GLY B 1 23 ? -29.828 19.297 10.086 1 67.44 23 GLY B O 1
ATOM 1976 N N . LEU B 1 24 ? -28.953 20.938 11.195 1 79.75 24 LEU B N 1
ATOM 1977 C CA . LEU B 1 24 ? -27.656 20.344 11.422 1 79.75 24 LEU B CA 1
ATOM 1978 C C . LEU B 1 24 ? -27.781 18.984 12.102 1 79.75 24 LEU B C 1
ATOM 1980 O O . LEU B 1 24 ? -28.438 18.859 13.141 1 79.75 24 LEU B O 1
ATOM 1984 N N . ASN B 1 25 ? -27.5 17.969 11.242 1 88.12 25 ASN B N 1
ATOM 1985 C CA . ASN B 1 25 ? -27.406 16.641 11.828 1 88.12 25 ASN B CA 1
ATOM 1986 C C . ASN B 1 25 ? -26.156 15.898 11.359 1 88.12 25 ASN B C 1
ATOM 1988 O O . ASN B 1 25 ? -25.375 16.438 10.578 1 88.12 25 ASN B O 1
ATOM 1992 N N . THR B 1 26 ? -25.984 14.766 11.82 1 90 26 THR B N 1
ATOM 1993 C CA . THR B 1 26 ? -24.781 13.992 11.578 1 90 26 THR B CA 1
ATOM 1994 C C . THR B 1 26 ? -24.625 13.672 10.094 1 90 26 THR B C 1
ATOM 1996 O O . THR B 1 26 ? -23.516 13.688 9.562 1 90 26 THR B O 1
ATOM 1999 N N . GLU B 1 27 ? -25.672 13.5 9.406 1 91.19 27 GLU B N 1
ATOM 2000 C CA . GLU B 1 27 ? -25.641 13.148 7.992 1 91.19 27 GLU B CA 1
ATOM 2001 C C . GLU B 1 27 ? -25.109 14.312 7.152 1 91.19 27 GLU B C 1
ATOM 2003 O O . GLU B 1 27 ? -24.266 14.117 6.27 1 91.19 27 GLU B O 1
ATOM 2008 N N . VAL B 1 28 ? -25.625 15.43 7.438 1 92.75 28 VAL B N 1
ATOM 2009 C CA . VAL B 1 28 ? -25.203 16.625 6.715 1 92.75 28 VAL B CA 1
ATOM 2010 C C . VAL B 1 28 ? -23.734 16.922 6.98 1 92.75 28 VAL B C 1
ATOM 2012 O O . VAL B 1 28 ? -22.984 17.266 6.066 1 92.75 28 VAL B O 1
ATOM 2015 N N . ILE B 1 29 ? -23.359 16.75 8.172 1 94 29 ILE B N 1
ATOM 2016 C CA . ILE B 1 29 ? -21.969 16.953 8.57 1 94 29 ILE B CA 1
ATOM 2017 C C . ILE B 1 29 ? -21.062 15.984 7.824 1 94 29 ILE B C 1
ATOM 2019 O O . ILE B 1 29 ? -20.031 16.375 7.285 1 94 29 ILE B O 1
ATOM 2023 N N . MET B 1 30 ? -21.5 14.797 7.719 1 93.31 30 MET B N 1
ATOM 2024 C CA . MET B 1 30 ? -20.719 13.758 7.066 1 93.31 30 MET B CA 1
ATOM 2025 C C . MET B 1 30 ? -20.578 14.031 5.574 1 93.31 30 MET B C 1
ATOM 2027 O O . MET B 1 30 ? -19.5 13.836 5 1 93.31 30 MET B O 1
ATOM 2031 N N . GLU B 1 31 ? -21.625 14.461 4.996 1 94.69 31 GLU B N 1
ATOM 2032 C CA . GLU B 1 31 ? -21.578 14.781 3.572 1 94.69 31 GLU B CA 1
ATOM 2033 C C . GLU B 1 31 ? -20.578 15.906 3.291 1 94.69 31 GLU B C 1
ATOM 2035 O O . GLU B 1 31 ? -19.797 15.82 2.346 1 94.69 31 GLU B O 1
ATOM 2040 N N . ALA B 1 32 ? -20.625 16.859 4.117 1 95.44 32 ALA B N 1
ATOM 2041 C CA . ALA B 1 32 ? -19.688 17.969 3.977 1 95.44 32 ALA B CA 1
ATOM 2042 C C . ALA B 1 32 ? -18.25 17.516 4.207 1 95.44 32 ALA B C 1
ATOM 2044 O O . ALA B 1 32 ? -17.344 17.953 3.512 1 95.44 32 ALA B O 1
ATOM 2045 N N . ALA B 1 33 ? -18.094 16.656 5.176 1 95.62 33 ALA B N 1
ATOM 2046 C CA . ALA B 1 33 ? -16.766 16.125 5.477 1 95.62 33 ALA B CA 1
ATOM 2047 C C . ALA B 1 33 ? -16.203 15.336 4.297 1 95.62 33 ALA B C 1
ATOM 2049 O O . ALA B 1 33 ? -15.031 15.484 3.943 1 95.62 33 ALA B O 1
ATOM 2050 N N . ILE B 1 34 ? -17.016 14.547 3.701 1 94.62 34 ILE B N 1
ATOM 2051 C CA . ILE B 1 34 ? -16.625 13.734 2.557 1 94.62 34 ILE B CA 1
ATOM 2052 C C . ILE B 1 34 ? -16.188 14.641 1.404 1 94.62 34 ILE B C 1
ATOM 2054 O O . ILE B 1 34 ? -15.172 14.391 0.756 1 94.62 34 ILE B O 1
ATOM 2058 N N . GLU B 1 35 ? -16.922 15.688 1.208 1 94.62 35 GLU B N 1
ATOM 2059 C CA . GLU B 1 35 ? -16.578 16.656 0.166 1 94.62 35 GLU B CA 1
ATOM 2060 C C . GLU B 1 35 ? -15.242 17.312 0.454 1 94.62 35 GLU B C 1
ATOM 2062 O O . GLU B 1 35 ? -14.422 17.5 -0.451 1 94.62 35 GLU B O 1
ATOM 2067 N N . LEU B 1 36 ? -15.062 17.656 1.661 1 94.62 36 LEU B N 1
ATOM 2068 C CA . LEU B 1 36 ? -13.805 18.297 2.051 1 94.62 36 LEU B CA 1
ATOM 2069 C C . LEU B 1 36 ? -12.633 17.344 1.868 1 94.62 36 LEU B C 1
ATOM 2071 O O . LEU B 1 36 ? -11.547 17.766 1.457 1 94.62 36 LEU B O 1
ATOM 2075 N N . VAL B 1 37 ? -12.852 16.094 2.162 1 92.62 37 VAL B N 1
ATOM 2076 C CA . VAL B 1 37 ? -11.812 15.094 1.973 1 92.62 37 VAL B CA 1
ATOM 2077 C C . VAL B 1 37 ? -11.453 14.992 0.492 1 92.62 37 VAL B C 1
ATOM 2079 O O . VAL B 1 37 ? -10.273 14.961 0.133 1 92.62 37 VAL B O 1
ATOM 2082 N N . GLU B 1 38 ? -12.406 15.016 -0.293 1 90.69 38 GLU B N 1
ATOM 2083 C CA . GLU B 1 38 ? -12.172 14.898 -1.729 1 90.69 38 GLU B CA 1
ATOM 2084 C C . GLU B 1 38 ? -11.469 16.141 -2.271 1 90.69 38 GLU B C 1
ATOM 2086 O O . GLU B 1 38 ? -10.641 16.047 -3.182 1 90.69 38 GLU B O 1
ATOM 2091 N N . GLU B 1 39 ? -11.742 17.281 -1.637 1 91.31 39 GLU B N 1
ATOM 2092 C CA . GLU B 1 39 ? -11.203 18.562 -2.102 1 91.31 39 GLU B CA 1
ATOM 2093 C C . GLU B 1 39 ? -9.805 18.797 -1.538 1 91.31 39 GLU B C 1
ATOM 2095 O O . GLU B 1 39 ? -8.914 19.266 -2.254 1 91.31 39 GLU B O 1
ATOM 2100 N N . LYS B 1 40 ? -9.656 18.438 -0.244 1 91.25 40 LYS B N 1
ATOM 2101 C CA . LYS B 1 40 ? -8.445 18.875 0.455 1 91.25 40 LYS B CA 1
ATOM 2102 C C . LYS B 1 40 ? -7.559 17.688 0.812 1 91.25 40 LYS B C 1
ATOM 2104 O O . LYS B 1 40 ? -6.387 17.875 1.159 1 91.25 40 LYS B O 1
ATOM 2109 N N . GLY B 1 41 ? -8.172 16.562 0.694 1 89.62 41 GLY B N 1
ATOM 2110 C CA . GLY B 1 41 ? -7.426 15.391 1.122 1 89.62 41 GLY B CA 1
ATOM 2111 C C . GLY B 1 41 ? -7.82 14.906 2.504 1 89.62 41 GLY B C 1
ATOM 2112 O O . GLY B 1 41 ? -8.297 15.688 3.33 1 89.62 41 GLY B O 1
ATOM 2113 N N . TYR B 1 42 ? -7.57 13.633 2.68 1 85.25 42 TYR B N 1
ATOM 2114 C CA . TYR B 1 42 ? -7.871 13.016 3.967 1 85.25 42 TYR B CA 1
ATOM 2115 C C . TYR B 1 42 ? -6.984 13.586 5.066 1 85.25 42 TYR B C 1
ATOM 2117 O O . TYR B 1 42 ? -5.785 13.781 4.867 1 85.25 42 TYR B O 1
ATOM 2125 N N . ARG B 1 43 ? -7.516 14 6.152 1 79 43 ARG B N 1
ATOM 2126 C CA . ARG B 1 43 ? -6.914 14.57 7.355 1 79 43 ARG B CA 1
ATOM 2127 C C . ARG B 1 43 ? -6.297 15.938 7.062 1 79 43 ARG B C 1
ATOM 2129 O O . ARG B 1 43 ? -5.359 16.359 7.742 1 79 43 ARG B O 1
ATOM 2136 N N . ASN B 1 44 ? -6.816 16.531 6.062 1 86.62 44 ASN B N 1
ATOM 2137 C CA . ASN B 1 44 ? -6.254 17.828 5.695 1 86.62 44 ASN B CA 1
ATOM 2138 C C . ASN B 1 44 ? -7.273 18.953 5.855 1 86.62 44 ASN B C 1
ATOM 2140 O O . ASN B 1 44 ? -7.27 19.922 5.086 1 86.62 44 ASN B O 1
ATOM 2144 N N . PHE B 1 45 ? -8.219 18.75 6.715 1 89 45 PHE B N 1
ATOM 2145 C CA . PHE B 1 45 ? -9.164 19.812 7.047 1 89 45 PHE B CA 1
ATOM 2146 C C . PHE B 1 45 ? -9.469 19.812 8.539 1 89 45 PHE B C 1
ATOM 2148 O O . PHE B 1 45 ? -9.211 18.828 9.234 1 89 45 PHE B O 1
ATOM 2155 N N . SER B 1 46 ? -9.969 20.938 9.055 1 92.31 46 SER B N 1
ATOM 2156 C CA . SER B 1 46 ? -10.227 21.109 10.477 1 92.31 46 SER B CA 1
ATOM 2157 C C . SER B 1 46 ? -11.727 21.203 10.758 1 92.31 46 SER B C 1
ATOM 2159 O O . SER B 1 46 ? -12.523 21.359 9.836 1 92.31 46 SER B O 1
ATOM 2161 N N . MET B 1 47 ? -11.977 21.141 12.062 1 94.62 47 MET B N 1
ATOM 2162 C CA . MET B 1 47 ? -13.352 21.359 12.492 1 94.62 47 MET B CA 1
ATOM 2163 C C . MET B 1 47 ? -13.82 22.766 12.109 1 94.62 47 MET B C 1
ATOM 2165 O O . MET B 1 47 ? -14.984 22.953 11.758 1 94.62 47 MET B O 1
ATOM 2169 N N . ARG B 1 48 ? -12.898 23.656 12.156 1 95.44 48 ARG B N 1
ATOM 2170 C CA . ARG B 1 48 ? -13.219 25.031 11.789 1 95.44 48 ARG B CA 1
ATOM 2171 C C . ARG B 1 48 ? -13.586 25.125 10.312 1 95.44 48 ARG B C 1
ATOM 2173 O O . ARG B 1 48 ? -14.555 25.797 9.945 1 95.44 48 ARG B O 1
ATOM 2180 N N . GLU B 1 49 ? -12.875 24.453 9.5 1 95.62 49 GLU B N 1
ATOM 2181 C CA . GLU B 1 49 ? -13.141 24.453 8.07 1 95.62 49 GLU B CA 1
ATOM 2182 C C . GLU B 1 49 ? -14.461 23.75 7.754 1 95.62 49 GLU B C 1
ATOM 2184 O O . GLU B 1 49 ? -15.203 24.172 6.863 1 95.62 49 GLU B O 1
ATOM 2189 N N . LEU B 1 50 ? -14.688 22.703 8.453 1 96.31 50 LEU B N 1
ATOM 2190 C CA . LEU B 1 50 ? -15.945 21.969 8.289 1 96.31 50 LEU B CA 1
ATOM 2191 C C . LEU B 1 50 ? -17.141 22.859 8.648 1 96.31 50 LEU B C 1
ATOM 2193 O O . LEU B 1 50 ? -18.125 22.922 7.918 1 96.31 50 LEU B O 1
ATOM 2197 N N . ALA B 1 51 ? -17 23.562 9.734 1 96.31 51 ALA B N 1
ATOM 2198 C CA . ALA B 1 51 ? -18.031 24.5 10.156 1 96.31 51 ALA B CA 1
ATOM 2199 C C . ALA B 1 51 ? -18.25 25.594 9.109 1 96.31 51 ALA B C 1
ATOM 2201 O O . ALA B 1 51 ? -19.391 25.922 8.781 1 96.31 51 ALA B O 1
ATOM 2202 N N . ALA B 1 52 ? -17.188 26.062 8.594 1 95.88 52 ALA B N 1
ATOM 2203 C CA . ALA B 1 52 ? -17.234 27.094 7.57 1 95.88 52 ALA B CA 1
ATOM 2204 C C . ALA B 1 52 ? -17.969 26.594 6.324 1 95.88 52 ALA B C 1
ATOM 2206 O O . ALA B 1 52 ? -18.781 27.312 5.746 1 95.88 52 ALA B O 1
ATOM 2207 N N . ARG B 1 53 ? -17.688 25.406 5.953 1 94.56 53 ARG B N 1
ATOM 2208 C CA . ARG B 1 53 ? -18.328 24.812 4.785 1 94.56 53 ARG B CA 1
ATOM 2209 C C . ARG B 1 53 ? -19.828 24.719 4.973 1 94.56 53 ARG B C 1
ATOM 2211 O O . ARG B 1 53 ? -20.594 24.859 4.016 1 94.56 53 ARG B O 1
ATOM 2218 N N . LEU B 1 54 ? -20.266 24.516 6.172 1 95.81 54 LEU B N 1
ATOM 2219 C CA . LEU B 1 54 ? -21.672 24.312 6.492 1 95.81 54 LEU B CA 1
ATOM 2220 C C . LEU B 1 54 ? -22.344 25.625 6.867 1 95.81 54 LEU B C 1
ATOM 2222 O O . LEU B 1 54 ? -23.562 25.672 7.051 1 95.81 54 LEU B O 1
ATOM 2226 N N . GLY B 1 55 ? -21.547 26.656 7.027 1 95.38 55 GLY B N 1
ATOM 2227 C CA . GLY B 1 55 ? -22.109 27.938 7.395 1 95.38 55 GLY B CA 1
ATOM 2228 C C . GLY B 1 55 ? -22.594 28 8.828 1 95.38 55 GLY B C 1
ATOM 2229 O O . GLY B 1 55 ? -23.625 28.625 9.109 1 95.38 55 GLY B O 1
ATOM 2230 N N . VAL B 1 56 ? -21.922 27.25 9.703 1 95.19 56 VAL B N 1
ATOM 2231 C CA . VAL B 1 56 ? -22.328 27.234 11.102 1 95.19 56 VAL B CA 1
ATOM 2232 C C . VAL B 1 56 ? -21.141 27.578 11.992 1 95.19 56 VAL B C 1
ATOM 2234 O O . VAL B 1 56 ? -20 27.641 11.516 1 95.19 56 VAL B O 1
ATOM 2237 N N . GLN B 1 57 ? -21.453 27.781 13.305 1 94.19 57 GLN B N 1
ATOM 2238 C CA . GLN B 1 57 ? -20.375 27.969 14.289 1 94.19 57 GLN B CA 1
ATOM 2239 C C . GLN B 1 57 ? -19.75 26.625 14.664 1 94.19 57 GLN B C 1
ATOM 2241 O O . GLN B 1 57 ? -20.438 25.625 14.805 1 94.19 57 GLN B O 1
ATOM 2246 N N . PRO B 1 58 ? -18.422 26.609 14.844 1 94 58 PRO B N 1
ATOM 2247 C CA . PRO B 1 58 ? -17.75 25.359 15.242 1 94 58 PRO B CA 1
ATOM 2248 C C . PRO B 1 58 ? -18.422 24.688 16.438 1 94 58 PRO B C 1
ATOM 2250 O O . PRO B 1 58 ? -18.547 23.469 16.469 1 94 58 PRO B O 1
ATOM 2253 N N . ALA B 1 59 ? -18.875 25.438 17.406 1 93.25 59 ALA B N 1
ATOM 2254 C CA . ALA B 1 59 ? -19.5 24.906 18.609 1 93.25 59 ALA B CA 1
ATOM 2255 C C . ALA B 1 59 ? -20.734 24.078 18.281 1 93.25 59 ALA B C 1
ATOM 2257 O O . ALA B 1 59 ? -21.047 23.094 18.969 1 93.25 59 ALA B O 1
ATOM 2258 N N . SER B 1 60 ? -21.422 24.406 17.25 1 93.38 60 SER B N 1
ATOM 2259 C CA . SER B 1 60 ? -22.641 23.719 16.828 1 93.38 60 SER B CA 1
ATOM 2260 C C . SER B 1 60 ? -22.344 22.312 16.344 1 93.38 60 SER B C 1
ATOM 2262 O O . SER B 1 60 ? -23.188 21.422 16.438 1 93.38 60 SER B O 1
ATOM 2264 N N . LEU B 1 61 ? -21.141 22.078 15.82 1 94.56 61 LEU B N 1
ATOM 2265 C CA . LEU B 1 61 ? -20.75 20.766 15.312 1 94.56 61 LEU B CA 1
ATOM 2266 C C . LEU B 1 61 ? -20.547 19.781 16.453 1 94.56 61 LEU B C 1
ATOM 2268 O O . LEU B 1 61 ? -20.891 18.594 16.328 1 94.56 61 LEU B O 1
ATOM 2272 N N . TYR B 1 62 ? -20.109 20.297 17.516 1 93.06 62 TYR B N 1
ATOM 2273 C CA . TYR B 1 62 ? -19.719 19.453 18.641 1 93.06 62 TYR B CA 1
ATOM 2274 C C . TYR B 1 62 ? -20.938 18.859 19.344 1 93.06 62 TYR B C 1
ATOM 2276 O O . TYR B 1 62 ? -20.828 17.938 20.141 1 93.06 62 TYR B O 1
ATOM 2284 N N . ASN B 1 63 ? -22.109 19.312 19.031 1 92.5 63 ASN B N 1
ATOM 2285 C CA . ASN B 1 63 ? -23.359 18.719 19.484 1 92.5 63 ASN B CA 1
ATOM 2286 C C . ASN B 1 63 ? -23.641 17.406 18.766 1 92.5 63 ASN B C 1
ATOM 2288 O O . ASN B 1 63 ? -24.453 16.594 19.234 1 92.5 63 ASN B O 1
ATOM 2292 N N . HIS B 1 64 ? -22.969 17.25 17.688 1 94.12 64 HIS B N 1
ATOM 2293 C CA . HIS B 1 64 ? -23.297 16.109 16.828 1 94.12 64 HIS B CA 1
ATOM 2294 C C . HIS B 1 64 ? -22.094 15.188 16.656 1 94.12 64 HIS B C 1
ATOM 2296 O O . HIS B 1 64 ? -22.266 13.992 16.391 1 94.12 64 HIS B O 1
ATOM 2302 N N . VAL B 1 65 ? -20.875 15.734 16.703 1 94.31 65 VAL B N 1
ATOM 2303 C CA . VAL B 1 65 ? -19.656 14.961 16.516 1 94.31 65 VAL B CA 1
ATOM 2304 C C . VAL B 1 65 ? -18.625 15.328 17.578 1 94.31 65 VAL B C 1
ATOM 2306 O O . VAL B 1 65 ? -18.547 16.5 17.984 1 94.31 65 VAL B O 1
ATOM 2309 N N . ASN B 1 66 ? -17.797 14.344 17.906 1 91.75 66 ASN B N 1
ATOM 2310 C CA . ASN B 1 66 ? -16.828 14.523 18.984 1 91.75 66 ASN B CA 1
ATOM 2311 C C . ASN B 1 66 ? -15.422 14.781 18.438 1 91.75 66 ASN B C 1
ATOM 2313 O O . ASN B 1 66 ? -14.477 14.062 18.766 1 91.75 66 ASN B O 1
ATOM 2317 N N . GLY B 1 67 ? -15.32 15.773 17.469 1 92.56 67 GLY B N 1
ATOM 2318 C CA . GLY B 1 67 ? -14.008 16.203 17.016 1 92.56 67 GLY B CA 1
ATOM 2319 C C . GLY B 1 67 ? -13.625 15.633 15.664 1 92.56 67 GLY B C 1
ATOM 2320 O O . GLY B 1 67 ? -14.367 14.836 15.086 1 92.56 67 GLY B O 1
ATOM 2321 N N . ILE B 1 68 ? -12.461 15.969 15.266 1 92.62 68 ILE B N 1
ATOM 2322 C CA . ILE B 1 68 ? -12.016 15.695 13.898 1 92.62 68 ILE B CA 1
ATOM 2323 C C . ILE B 1 68 ? -11.734 14.203 13.742 1 92.62 68 ILE B C 1
ATOM 2325 O O . ILE B 1 68 ? -11.961 13.633 12.672 1 92.62 68 ILE B O 1
ATOM 2329 N N . GLU B 1 69 ? -11.32 13.547 14.781 1 90 69 GLU B N 1
ATOM 2330 C CA . GLU B 1 69 ? -11.008 12.125 14.688 1 90 69 GLU B CA 1
ATOM 2331 C C . GLU B 1 69 ? -12.266 11.305 14.414 1 90 69 GLU B C 1
ATOM 2333 O O . GLU B 1 69 ? -12.242 10.367 13.617 1 90 69 GLU B O 1
ATOM 2338 N N . GLU B 1 70 ? -13.273 11.641 15.078 1 90.88 70 GLU B N 1
ATOM 2339 C CA . GLU B 1 70 ? -14.539 10.961 14.836 1 90.88 70 GLU B CA 1
ATOM 2340 C C . GLU B 1 70 ? -15.039 11.219 13.422 1 90.88 70 GLU B C 1
ATOM 2342 O O . GLU B 1 70 ? -15.547 10.305 12.766 1 90.88 70 GLU B O 1
ATOM 2347 N N . VAL B 1 71 ? -14.906 12.422 12.977 1 93 71 VAL B N 1
ATOM 2348 C CA . VAL B 1 71 ? -15.328 12.789 11.625 1 93 71 VAL B CA 1
ATOM 2349 C C . VAL B 1 71 ? -14.516 12.008 10.594 1 93 71 VAL B C 1
ATOM 2351 O O . VAL B 1 71 ? -15.078 11.414 9.672 1 93 71 VAL B O 1
ATOM 2354 N N . ASN B 1 72 ? -13.266 11.914 10.781 1 92.19 72 ASN B N 1
ATOM 2355 C CA . ASN B 1 72 ? -12.398 11.188 9.867 1 92.19 72 ASN B CA 1
ATOM 2356 C C . ASN B 1 72 ? -12.727 9.695 9.852 1 92.19 72 ASN B C 1
ATOM 2358 O O . ASN B 1 72 ? -12.727 9.062 8.797 1 92.19 72 ASN B O 1
ATOM 2362 N N . THR B 1 73 ? -12.953 9.18 11 1 91.19 73 THR B N 1
ATOM 2363 C CA . THR B 1 73 ? -13.344 7.773 11.094 1 91.19 73 THR B CA 1
ATOM 2364 C C . THR B 1 73 ? -14.625 7.516 10.312 1 91.19 73 THR B C 1
ATOM 2366 O O . THR B 1 73 ? -14.734 6.527 9.586 1 91.19 73 THR B O 1
ATOM 2369 N N . ALA B 1 74 ? -15.531 8.406 10.453 1 91.5 74 ALA B N 1
ATOM 2370 C CA . ALA B 1 74 ? -16.797 8.266 9.758 1 91.5 74 ALA B CA 1
ATOM 2371 C C . ALA B 1 74 ? -16.609 8.344 8.25 1 91.5 74 ALA B C 1
ATOM 2373 O O . ALA B 1 74 ? -17.297 7.637 7.492 1 91.5 74 ALA B O 1
ATOM 2374 N N . VAL B 1 75 ? -15.758 9.164 7.789 1 94.06 75 VAL B N 1
ATOM 2375 C CA . VAL B 1 75 ? -15.445 9.25 6.367 1 94.06 75 VAL B CA 1
ATOM 2376 C C . VAL B 1 75 ? -14.852 7.93 5.883 1 94.06 75 VAL B C 1
ATOM 2378 O O . VAL B 1 75 ? -15.227 7.426 4.824 1 94.06 75 VAL B O 1
ATOM 2381 N N . GLY B 1 76 ? -13.938 7.387 6.656 1 94 76 GLY B N 1
ATOM 2382 C CA . GLY B 1 76 ? -13.383 6.082 6.34 1 94 76 GLY B CA 1
ATOM 2383 C C . GLY B 1 76 ? -14.43 4.988 6.266 1 94 76 GLY B C 1
ATOM 2384 O O . GLY B 1 76 ? -14.406 4.16 5.352 1 94 76 GLY B O 1
ATOM 2385 N N . MET B 1 77 ? -15.359 5.027 7.191 1 93.5 77 MET B N 1
ATOM 2386 C CA . MET B 1 77 ? -16.453 4.055 7.207 1 93.5 77 MET B CA 1
ATOM 2387 C C . MET B 1 77 ? -17.312 4.191 5.961 1 93.5 77 MET B C 1
ATOM 2389 O O . MET B 1 77 ? -17.75 3.188 5.395 1 93.5 77 MET B O 1
ATOM 2393 N N . HIS B 1 78 ? -17.531 5.363 5.621 1 94.69 78 HIS B N 1
ATOM 2394 C CA . HIS B 1 78 ? -18.25 5.602 4.375 1 94.69 78 HIS B CA 1
ATOM 2395 C C . HIS B 1 78 ? -17.484 5.039 3.182 1 94.69 78 HIS B C 1
ATOM 2397 O O . HIS B 1 78 ? -18.078 4.418 2.297 1 94.69 78 HIS B O 1
ATOM 2403 N N . GLY B 1 79 ? -16.203 5.285 3.141 1 96.06 79 GLY B N 1
ATOM 2404 C CA . GLY B 1 79 ? -15.359 4.707 2.102 1 96.06 79 GLY B CA 1
ATOM 2405 C C . GLY B 1 79 ? -15.477 3.197 2.016 1 96.06 79 GLY B C 1
ATOM 2406 O O . GLY B 1 79 ? -15.57 2.639 0.92 1 96.06 79 GLY B O 1
ATOM 2407 N N . ILE B 1 80 ? -15.484 2.555 3.137 1 96.38 80 ILE B N 1
ATOM 2408 C CA . ILE B 1 80 ? -15.625 1.104 3.191 1 96.38 80 ILE B CA 1
ATOM 2409 C C . ILE B 1 80 ? -16.953 0.692 2.559 1 96.38 80 ILE B C 1
ATOM 2411 O O . ILE B 1 80 ? -17 -0.245 1.758 1 96.38 80 ILE B O 1
ATOM 2415 N N . THR B 1 81 ? -18 1.393 2.922 1 96.75 81 THR B N 1
ATOM 2416 C CA . THR B 1 81 ? -19.312 1.091 2.381 1 96.75 81 THR B CA 1
ATOM 2417 C C . THR B 1 81 ? -19.328 1.232 0.861 1 96.75 81 THR B C 1
ATOM 2419 O O . THR B 1 81 ? -19.875 0.383 0.156 1 96.75 81 THR B O 1
ATOM 2422 N N . GLU B 1 82 ? -18.734 2.248 0.359 1 97.19 82 GLU B N 1
ATOM 2423 C CA . GLU B 1 82 ? -18.688 2.482 -1.081 1 97.19 82 GLU B CA 1
ATOM 2424 C C . GLU B 1 82 ? -17.859 1.429 -1.793 1 97.19 82 GLU B C 1
ATOM 2426 O O . GLU B 1 82 ? -18.219 0.964 -2.877 1 97.19 82 GLU B O 1
ATOM 2431 N N . LEU B 1 83 ? -16.75 1.048 -1.224 1 98 83 LEU B N 1
ATOM 2432 C CA . LEU B 1 83 ? -15.922 -0.005 -1.806 1 98 83 LEU B CA 1
ATOM 2433 C C . LEU B 1 83 ? -16.656 -1.343 -1.786 1 98 83 LEU B C 1
ATOM 2435 O O . LEU B 1 83 ? -16.609 -2.092 -2.766 1 98 83 LEU B O 1
ATOM 2439 N N . GLU B 1 84 ? -17.312 -1.593 -0.664 1 97.44 84 GLU B N 1
ATOM 2440 C CA . GLU B 1 84 ? -18.125 -2.801 -0.568 1 97.44 84 GLU B CA 1
ATOM 2441 C C . GLU B 1 84 ? -19.156 -2.863 -1.695 1 97.44 84 GLU B C 1
ATOM 2443 O O . GLU B 1 84 ? -19.312 -3.9 -2.344 1 97.44 84 GLU B O 1
ATOM 2448 N N . LYS B 1 85 ? -19.812 -1.771 -1.939 1 97.69 85 LYS B N 1
ATOM 2449 C CA . LYS B 1 85 ? -20.812 -1.699 -3 1 97.69 85 LYS B CA 1
ATOM 2450 C C . LYS B 1 85 ? -20.188 -1.973 -4.363 1 97.69 85 LYS B C 1
ATOM 2452 O O . LYS B 1 85 ? -20.766 -2.701 -5.18 1 97.69 85 LYS B O 1
ATOM 2457 N N . ALA B 1 86 ? -19.062 -1.399 -4.609 1 98 86 ALA B N 1
ATOM 2458 C CA . ALA B 1 86 ? -18.359 -1.606 -5.871 1 98 86 ALA B CA 1
ATOM 2459 C C . ALA B 1 86 ? -18 -3.076 -6.066 1 98 86 ALA B C 1
ATOM 2461 O O . ALA B 1 86 ? -18.156 -3.625 -7.156 1 98 86 ALA B O 1
ATOM 2462 N N . LEU B 1 87 ? -17.531 -3.719 -5.031 1 97.94 87 LEU B N 1
ATOM 2463 C CA . LEU B 1 87 ? -17.141 -5.121 -5.098 1 97.94 87 LEU B CA 1
ATOM 2464 C C . LEU B 1 87 ? -18.359 -6.023 -5.266 1 97.94 87 LEU B C 1
ATOM 2466 O O . LEU B 1 87 ? -18.312 -7 -6.012 1 97.94 87 LEU B O 1
ATOM 2470 N N . GLU B 1 88 ? -19.438 -5.664 -4.598 1 95.19 88 GLU B N 1
ATOM 2471 C CA . GLU B 1 88 ? -20.672 -6.43 -4.715 1 95.19 88 GLU B CA 1
ATOM 2472 C C . GLU B 1 88 ? -21.25 -6.336 -6.125 1 95.19 88 GLU B C 1
ATOM 2474 O O . GLU B 1 88 ? -21.719 -7.332 -6.676 1 95.19 88 GLU B O 1
ATOM 2479 N N . GLN B 1 89 ? -21.188 -5.18 -6.629 1 94.25 89 GLN B N 1
ATOM 2480 C CA . GLN B 1 89 ? -21.703 -4.961 -7.973 1 94.25 89 GLN B CA 1
ATOM 2481 C C . GLN B 1 89 ? -20.875 -5.707 -9.008 1 94.25 89 GLN B C 1
ATOM 2483 O O . GLN B 1 89 ? -21.375 -6.082 -10.07 1 94.25 89 GLN B O 1
ATOM 2488 N N . ALA B 1 90 ? -19.641 -5.938 -8.672 1 93.19 90 ALA B N 1
ATOM 2489 C CA . ALA B 1 90 ? -18.719 -6.598 -9.594 1 93.19 90 ALA B CA 1
ATOM 2490 C C . ALA B 1 90 ? -18.859 -8.117 -9.516 1 93.19 90 ALA B C 1
ATOM 2492 O O . ALA B 1 90 ? -18.344 -8.836 -10.375 1 93.19 90 ALA B O 1
ATOM 2493 N N . TYR B 1 91 ? -19.562 -8.57 -8.555 1 91.5 91 TYR B N 1
ATOM 2494 C CA . TYR B 1 91 ? -19.672 -10.016 -8.375 1 91.5 91 TYR B CA 1
ATOM 2495 C C . TYR B 1 91 ? -20.344 -10.664 -9.57 1 91.5 91 TYR B C 1
ATOM 2497 O O . TYR B 1 91 ? -21.344 -10.148 -10.078 1 91.5 91 TYR B O 1
ATOM 2505 N N . THR B 1 92 ? -19.812 -11.672 -10.141 1 92.19 92 THR B N 1
ATOM 2506 C CA . THR B 1 92 ? -20.375 -12.438 -11.242 1 92.19 92 THR B CA 1
ATOM 2507 C C . THR B 1 92 ? -20.203 -13.938 -11 1 92.19 92 THR B C 1
ATOM 2509 O O . THR B 1 92 ? -19.391 -14.352 -10.18 1 92.19 92 THR B O 1
ATOM 2512 N N . TYR B 1 93 ? -21.016 -14.711 -11.719 1 91.56 93 TYR B N 1
ATOM 2513 C CA . TYR B 1 93 ? -20.969 -16.156 -11.586 1 91.56 93 TYR B CA 1
ATOM 2514 C C . TYR B 1 93 ? -20.094 -16.781 -12.68 1 91.56 93 TYR B C 1
ATOM 2516 O O . TYR B 1 93 ? -20.078 -18 -12.844 1 91.56 93 TYR B O 1
ATOM 2524 N N . SER B 1 94 ? -19.344 -15.984 -13.281 1 94.19 94 SER B N 1
ATOM 2525 C CA . SER B 1 94 ? -18.406 -16.5 -14.289 1 94.19 94 SER B CA 1
ATOM 2526 C C . SER B 1 94 ? -17.328 -17.359 -13.648 1 94.19 94 SER B C 1
ATOM 2528 O O . SER B 1 94 ? -17.344 -17.594 -12.438 1 94.19 94 SER B O 1
ATOM 2530 N N . ASP B 1 95 ? -16.469 -17.953 -14.547 1 96.94 95 ASP B N 1
ATOM 2531 C CA . ASP B 1 95 ? -15.383 -18.75 -13.984 1 96.94 95 ASP B CA 1
ATOM 2532 C C . ASP B 1 95 ? -14.453 -17.891 -13.125 1 96.94 95 ASP B C 1
ATOM 2534 O O . ASP B 1 95 ? -14.508 -16.656 -13.18 1 96.94 95 ASP B O 1
ATOM 2538 N N . PHE B 1 96 ? -13.688 -18.5 -12.32 1 97.38 96 PHE B N 1
ATOM 2539 C CA . PHE B 1 96 ? -12.938 -17.844 -11.258 1 97.38 96 PHE B CA 1
ATOM 2540 C C . PHE B 1 96 ? -12.016 -16.766 -11.836 1 97.38 96 PHE B C 1
ATOM 2542 O O . PHE B 1 96 ? -12.008 -15.633 -11.367 1 97.38 96 PHE B O 1
ATOM 2549 N N . PRO B 1 97 ? -11.203 -17.062 -12.906 1 98.12 97 PRO B N 1
ATOM 2550 C CA . PRO B 1 97 ? -10.32 -16.016 -13.438 1 98.12 97 PRO B CA 1
ATOM 2551 C C . PRO B 1 97 ? -11.07 -14.773 -13.891 1 98.12 97 PRO B C 1
ATOM 2553 O O . PRO B 1 97 ? -10.641 -13.656 -13.617 1 98.12 97 PRO B O 1
ATOM 2556 N N . GLU B 1 98 ? -12.156 -14.953 -14.523 1 98.12 98 GLU B N 1
ATOM 2557 C CA . GLU B 1 98 ? -12.953 -13.828 -14.992 1 98.12 98 GLU B CA 1
ATOM 2558 C C . GLU B 1 98 ? -13.57 -13.062 -13.828 1 98.12 98 GLU B C 1
ATOM 2560 O O . GLU B 1 98 ? -13.547 -11.828 -13.812 1 98.12 98 GLU B O 1
ATOM 2565 N N . ALA B 1 99 ? -14.117 -13.773 -12.875 1 98.31 99 ALA B N 1
ATOM 2566 C CA . ALA B 1 99 ? -14.734 -13.148 -11.703 1 98.31 99 ALA B CA 1
ATOM 2567 C C . ALA B 1 99 ? -13.711 -12.328 -10.922 1 98.31 99 ALA B C 1
ATOM 2569 O O . ALA B 1 99 ? -14 -11.195 -10.523 1 98.31 99 ALA B O 1
ATOM 2570 N N . LEU B 1 100 ? -12.492 -12.898 -10.711 1 98.56 100 LEU B N 1
ATOM 2571 C CA . LEU B 1 100 ? -11.445 -12.172 -10.008 1 98.56 100 LEU B CA 1
ATOM 2572 C C . LEU B 1 100 ? -11.031 -10.93 -10.789 1 98.56 100 LEU B C 1
ATOM 2574 O O . LEU B 1 100 ? -10.789 -9.875 -10.203 1 98.56 100 LEU B O 1
ATOM 2578 N N . GLY B 1 101 ? -10.93 -11.078 -12.102 1 98.69 101 GLY B N 1
ATOM 2579 C CA . GLY B 1 101 ? -10.602 -9.938 -12.945 1 98.69 101 GLY B CA 1
ATOM 2580 C C . GLY B 1 101 ? -11.578 -8.789 -12.789 1 98.69 101 GLY B C 1
ATOM 2581 O O . GLY B 1 101 ? -11.164 -7.637 -12.641 1 98.69 101 GLY B O 1
ATOM 2582 N N . ILE B 1 102 ? -12.82 -9.055 -12.797 1 98.56 102 ILE B N 1
ATOM 2583 C CA . ILE B 1 102 ? -13.867 -8.047 -12.695 1 98.56 102 ILE B CA 1
ATOM 2584 C C . ILE B 1 102 ? -13.812 -7.387 -11.32 1 98.56 102 ILE B C 1
ATOM 2586 O O . ILE B 1 102 ? -13.906 -6.16 -11.211 1 98.56 102 ILE B O 1
ATOM 2590 N N . MET B 1 103 ? -13.648 -8.133 -10.289 1 98.44 103 MET B N 1
ATOM 2591 C CA . MET B 1 103 ? -13.555 -7.605 -8.93 1 98.44 103 MET B CA 1
ATOM 2592 C C . MET B 1 103 ? -12.312 -6.746 -8.766 1 98.44 103 MET B C 1
ATOM 2594 O O . MET B 1 103 ? -12.367 -5.676 -8.156 1 98.44 103 MET B O 1
ATOM 2598 N N . ALA B 1 104 ? -11.211 -7.227 -9.305 1 98.81 104 ALA B N 1
ATOM 2599 C CA . ALA B 1 104 ? -9.969 -6.465 -9.25 1 98.81 104 ALA B CA 1
ATOM 2600 C C . ALA B 1 104 ? -10.102 -5.137 -9.984 1 98.81 104 ALA B C 1
ATOM 2602 O O . ALA B 1 104 ? -9.617 -4.105 -9.508 1 98.81 104 ALA B O 1
ATOM 2603 N N . ASP B 1 105 ? -10.766 -5.148 -11.109 1 98.69 105 ASP B N 1
ATOM 2604 C CA . ASP B 1 105 ? -11.008 -3.922 -11.859 1 98.69 105 ASP B CA 1
ATOM 2605 C C . ASP B 1 105 ? -11.867 -2.945 -11.062 1 98.69 105 ASP B C 1
ATOM 2607 O O . ASP B 1 105 ? -11.617 -1.739 -11.07 1 98.69 105 ASP B O 1
ATOM 2611 N N . ALA B 1 106 ? -12.844 -3.438 -10.406 1 98.69 106 ALA B N 1
ATOM 2612 C CA . ALA B 1 106 ? -13.703 -2.598 -9.578 1 98.69 106 ALA B CA 1
ATOM 2613 C C . ALA B 1 106 ? -12.914 -1.985 -8.422 1 98.69 106 ALA B C 1
ATOM 2615 O O . ALA B 1 106 ? -13.086 -0.807 -8.102 1 98.69 106 ALA B O 1
ATOM 2616 N N . TYR B 1 107 ? -12.078 -2.777 -7.801 1 98.69 107 TYR B N 1
ATOM 2617 C CA . TYR B 1 107 ? -11.211 -2.326 -6.719 1 98.69 107 TYR B CA 1
ATOM 2618 C C . TYR B 1 107 ? -10.305 -1.195 -7.184 1 98.69 107 TYR B C 1
ATOM 2620 O O . TYR B 1 107 ? -10.258 -0.129 -6.566 1 98.69 107 TYR B O 1
ATOM 2628 N N . ARG B 1 108 ? -9.648 -1.428 -8.273 1 98.75 108 ARG B N 1
ATOM 2629 C CA . ARG B 1 108 ? -8.727 -0.443 -8.836 1 98.75 108 ARG B CA 1
ATOM 2630 C C . ARG B 1 108 ? -9.469 0.817 -9.266 1 98.75 108 ARG B C 1
ATOM 2632 O O . ARG B 1 108 ? -9.016 1.933 -9.016 1 98.75 108 ARG B O 1
ATOM 2639 N N . LYS B 1 109 ? -10.578 0.67 -9.898 1 98.5 109 LYS B N 1
ATOM 2640 C CA . LYS B 1 109 ? -11.391 1.803 -10.344 1 98.5 109 LYS B CA 1
ATOM 2641 C C . LYS B 1 109 ? -11.789 2.68 -9.156 1 98.5 109 LYS B C 1
ATOM 2643 O O . LYS B 1 109 ? -11.703 3.908 -9.234 1 98.5 109 LYS B O 1
ATOM 2648 N N . PHE B 1 110 ? -12.227 2.059 -8.102 1 98.25 110 PHE B N 1
ATOM 2649 C CA . PHE B 1 110 ? -12.594 2.807 -6.906 1 98.25 110 PHE B CA 1
ATOM 2650 C C . PHE B 1 110 ? -11.414 3.613 -6.383 1 98.25 110 PHE B C 1
ATOM 2652 O O . PHE B 1 110 ? -11.539 4.812 -6.121 1 98.25 110 PHE B O 1
ATOM 2659 N N . ALA B 1 111 ? -10.258 2.922 -6.199 1 97.75 111 ALA B N 1
ATOM 2660 C CA . ALA B 1 111 ? -9.062 3.568 -5.66 1 97.75 111 ALA B CA 1
ATOM 2661 C C . ALA B 1 111 ? -8.625 4.727 -6.547 1 97.75 111 ALA B C 1
ATOM 2663 O O . ALA B 1 111 ? -8.141 5.75 -6.051 1 97.75 111 ALA B O 1
ATOM 2664 N N . MET B 1 112 ? -8.82 4.641 -7.848 1 96.56 112 MET B N 1
ATOM 2665 C CA . MET B 1 112 ? -8.375 5.656 -8.797 1 96.56 112 MET B CA 1
ATOM 2666 C C . MET B 1 112 ? -9.367 6.812 -8.867 1 96.56 112 MET B C 1
ATOM 2668 O O . MET B 1 112 ? -8.977 7.969 -9 1 96.56 112 MET B O 1
ATOM 2672 N N . GLU B 1 113 ? -10.625 6.551 -8.758 1 96.12 113 GLU B N 1
ATOM 2673 C CA . GLU B 1 113 ? -11.656 7.574 -8.906 1 96.12 113 GLU B CA 1
ATOM 2674 C C . GLU B 1 113 ? -11.883 8.328 -7.602 1 96.12 113 GLU B C 1
ATOM 2676 O O . GLU B 1 113 ? -12.312 9.484 -7.609 1 96.12 113 GLU B O 1
ATOM 2681 N N . SER B 1 114 ? -11.586 7.668 -6.527 1 95.25 114 SER B N 1
ATOM 2682 C CA . SER B 1 114 ? -11.75 8.273 -5.211 1 95.25 114 SER B CA 1
ATOM 2683 C C . SER B 1 114 ? -10.516 8.047 -4.344 1 95.25 114 SER B C 1
ATOM 2685 O O . SER B 1 114 ? -10.609 7.457 -3.262 1 95.25 114 SER B O 1
ATOM 2687 N N . PRO B 1 115 ? -9.414 8.594 -4.789 1 95.31 115 PRO B N 1
ATOM 2688 C CA . PRO B 1 115 ? -8.156 8.297 -4.102 1 95.31 115 PRO B CA 1
ATOM 2689 C C . PRO B 1 115 ? -8.156 8.781 -2.65 1 95.31 115 PRO B C 1
ATOM 2691 O O . PRO B 1 115 ? -7.574 8.117 -1.782 1 95.31 115 PRO B O 1
ATOM 2694 N N . GLU B 1 116 ? -8.797 9.914 -2.348 1 94.44 116 GLU B N 1
ATOM 2695 C CA . GLU B 1 116 ? -8.805 10.43 -0.982 1 94.44 116 GLU B CA 1
ATOM 2696 C C . GLU B 1 116 ? -9.688 9.578 -0.073 1 94.44 116 GLU B C 1
ATOM 2698 O O . GLU B 1 116 ? -9.344 9.344 1.089 1 94.44 116 GLU B O 1
ATOM 2703 N N . LEU B 1 117 ? -10.766 9.164 -0.626 1 94.38 117 LEU B N 1
ATOM 2704 C CA . LEU B 1 117 ? -11.625 8.266 0.144 1 94.38 117 LEU B CA 1
ATOM 2705 C C . LEU B 1 117 ? -10.938 6.93 0.383 1 94.38 117 LEU B C 1
ATOM 2707 O O . LEU B 1 117 ? -11.055 6.352 1.467 1 94.38 117 LEU B O 1
ATOM 2711 N N . TYR B 1 118 ? -10.266 6.43 -0.618 1 96.44 118 TYR B N 1
ATOM 2712 C CA . TYR B 1 118 ? -9.508 5.195 -0.465 1 96.44 118 TYR B CA 1
ATOM 2713 C C . TYR B 1 118 ? -8.438 5.34 0.612 1 96.44 118 TYR B C 1
ATOM 2715 O O . TYR B 1 118 ? -8.258 4.445 1.438 1 96.44 118 TYR B O 1
ATOM 2723 N N . GLN B 1 119 ? -7.809 6.434 0.562 1 94.12 119 GLN B N 1
ATOM 2724 C CA . GLN B 1 119 ? -6.812 6.711 1.59 1 94.12 119 GLN B CA 1
ATOM 2725 C C . GLN B 1 119 ? -7.445 6.734 2.979 1 94.12 119 GLN B C 1
ATOM 2727 O O . GLN B 1 119 ? -6.84 6.277 3.951 1 94.12 119 GLN B O 1
ATOM 2732 N N . ALA B 1 120 ? -8.617 7.289 3.08 1 93.62 120 ALA B N 1
ATOM 2733 C CA . ALA B 1 120 ? -9.336 7.328 4.352 1 93.62 120 ALA B CA 1
ATOM 2734 C C . ALA B 1 120 ? -9.602 5.918 4.879 1 93.62 120 ALA B C 1
ATOM 2736 O O . ALA B 1 120 ? -9.523 5.676 6.086 1 93.62 120 ALA B O 1
ATOM 2737 N N . ILE B 1 121 ? -9.898 4.984 3.982 1 94.94 121 ILE B N 1
ATOM 2738 C CA . ILE B 1 121 ? -10.117 3.592 4.363 1 94.94 121 ILE B CA 1
ATOM 2739 C C . ILE B 1 121 ? -8.828 3.02 4.961 1 94.94 121 ILE B C 1
ATOM 2741 O O . ILE B 1 121 ? -8.836 2.5 6.078 1 94.94 121 ILE B O 1
ATOM 2745 N N . ILE B 1 122 ? -7.734 3.154 4.277 1 94 122 ILE B N 1
ATOM 2746 C CA . ILE B 1 122 ? -6.477 2.5 4.605 1 94 122 ILE B CA 1
ATOM 2747 C C . ILE B 1 122 ? -5.918 3.08 5.902 1 94 122 ILE B C 1
ATOM 2749 O O . ILE B 1 122 ? -5.383 2.348 6.738 1 94 122 ILE B O 1
ATOM 2753 N N . GLU B 1 123 ? -6.102 4.355 6.078 1 89.31 123 GLU B N 1
ATOM 2754 C CA . GLU B 1 123 ? -5.457 5.035 7.195 1 89.31 123 GLU B CA 1
ATOM 2755 C C . GLU B 1 123 ? -6.336 5.004 8.445 1 89.31 123 GLU B C 1
ATOM 2757 O O . GLU B 1 123 ? -5.922 5.449 9.516 1 89.31 123 GLU B O 1
ATOM 2762 N N . MET B 1 124 ? -7.492 4.516 8.188 1 85 124 MET B N 1
ATOM 2763 C CA . MET B 1 124 ? -8.375 4.449 9.344 1 85 124 MET B CA 1
ATOM 2764 C C . MET B 1 124 ? -7.773 3.574 10.438 1 85 124 MET B C 1
ATOM 2766 O O . MET B 1 124 ? -7.32 2.461 10.172 1 85 124 MET B O 1
ATOM 2770 N N . ARG B 1 125 ? -7.297 4.164 11.391 1 66.12 125 ARG B N 1
ATOM 2771 C CA . ARG B 1 125 ? -6.676 3.445 12.492 1 66.12 125 ARG B CA 1
ATOM 2772 C C . ARG B 1 125 ? -7.602 2.361 13.031 1 66.12 125 ARG B C 1
ATOM 2774 O O . ARG B 1 125 ? -8.758 2.631 13.352 1 66.12 125 ARG B O 1
ATOM 2781 N N . THR B 1 126 ? -7.086 1.192 12.898 1 61.47 126 THR B N 1
ATOM 2782 C CA . THR B 1 126 ? -7.875 0.079 13.414 1 61.47 126 THR B CA 1
ATOM 2783 C C . THR B 1 126 ? -7.711 -0.04 14.93 1 61.47 126 THR B C 1
ATOM 2785 O O . THR B 1 126 ? -6.59 -0.159 15.43 1 61.47 126 THR B O 1
ATOM 2788 N N . SER B 1 127 ? -8.328 0.798 15.578 1 58.69 127 SER B N 1
ATOM 2789 C CA . SER B 1 127 ? -8.438 0.486 17 1 58.69 127 SER B CA 1
ATOM 2790 C C . SER B 1 127 ? -9.305 -0.746 17.234 1 58.69 127 SER B C 1
ATOM 2792 O O . SER B 1 127 ? -9.938 -1.248 16.297 1 58.69 127 SER B O 1
ATOM 2794 N N . GLU B 1 128 ? -9.055 -1.391 18.312 1 64 128 GLU B N 1
ATOM 2795 C CA . GLU B 1 128 ? -9.805 -2.547 18.781 1 64 128 GLU B CA 1
ATOM 2796 C C . GLU B 1 128 ? -11.305 -2.264 18.781 1 64 128 GLU B C 1
ATOM 2798 O O . GLU B 1 128 ? -12.055 -2.844 19.578 1 64 128 GLU B O 1
ATOM 2803 N N . ASN B 1 129 ? -11.703 -1.486 17.844 1 77.62 129 ASN B N 1
ATOM 2804 C CA . ASN B 1 129 ? -13.125 -1.169 17.75 1 77.62 129 ASN B CA 1
ATOM 2805 C C . ASN B 1 129 ? -13.875 -2.219 16.938 1 77.62 129 ASN B C 1
ATOM 2807 O O . ASN B 1 129 ? -13.539 -2.471 15.773 1 77.62 129 ASN B O 1
ATOM 2811 N N . GLU B 1 130 ? -14.805 -2.785 17.562 1 82.81 130 GLU B N 1
ATOM 2812 C CA . GLU B 1 130 ? -15.586 -3.859 16.953 1 82.81 130 GLU B CA 1
ATOM 2813 C C . GLU B 1 130 ? -16.281 -3.387 15.68 1 82.81 130 GLU B C 1
ATOM 2815 O O . GLU B 1 130 ? -16.391 -4.141 14.711 1 82.81 130 GLU B O 1
ATOM 2820 N N . GLU B 1 131 ? -16.719 -2.18 15.742 1 84.5 131 GLU B N 1
ATOM 2821 C CA . GLU B 1 131 ? -17.391 -1.636 14.562 1 84.5 131 GLU B CA 1
ATOM 2822 C C . GLU B 1 131 ? -16.438 -1.574 13.367 1 84.5 131 GLU B C 1
ATOM 2824 O O . GLU B 1 131 ? -16.828 -1.89 12.242 1 84.5 131 GLU B O 1
ATOM 2829 N N . LEU B 1 132 ? -15.312 -1.211 13.625 1 84.06 132 LEU B N 1
ATOM 2830 C CA . LEU B 1 132 ? -14.305 -1.14 12.57 1 84.06 132 LEU B CA 1
ATOM 2831 C C . LEU B 1 132 ? -13.953 -2.531 12.055 1 84.06 132 LEU B C 1
ATOM 2833 O O . LEU B 1 132 ? -13.812 -2.732 10.844 1 84.06 132 LEU B O 1
ATOM 2837 N N . LYS B 1 133 ? -13.898 -3.432 12.953 1 86.81 133 LYS B N 1
ATOM 2838 C CA . LYS B 1 133 ? -13.633 -4.816 12.57 1 86.81 133 LYS B CA 1
ATOM 2839 C C . LYS B 1 133 ? -14.711 -5.34 11.633 1 86.81 133 LYS B C 1
ATOM 2841 O O . LYS B 1 133 ? -14.406 -5.977 10.617 1 86.81 133 LYS B O 1
ATOM 2846 N N . GLN B 1 134 ? -15.906 -5.09 11.969 1 90.38 134 GLN B N 1
ATOM 2847 C CA . GLN B 1 134 ? -17.031 -5.527 11.148 1 90.38 134 GLN B CA 1
ATOM 2848 C C . GLN B 1 134 ? -17 -4.852 9.781 1 90.38 134 GLN B C 1
ATOM 2850 O O . GLN B 1 134 ? -17.312 -5.48 8.766 1 90.38 134 GLN B O 1
ATOM 2855 N N . ALA B 1 135 ? -16.672 -3.625 9.797 1 90.69 135 ALA B N 1
ATOM 2856 C CA . ALA B 1 135 ? -16.594 -2.879 8.539 1 90.69 135 ALA B CA 1
ATOM 2857 C C . ALA B 1 135 ? -15.516 -3.447 7.629 1 90.69 135 ALA B C 1
ATOM 2859 O O . ALA B 1 135 ? -15.734 -3.625 6.43 1 90.69 135 ALA B O 1
ATOM 2860 N N . ILE B 1 136 ? -14.43 -3.766 8.195 1 90.5 136 ILE B N 1
ATOM 2861 C CA . ILE B 1 136 ? -13.305 -4.316 7.438 1 90.5 136 ILE B CA 1
ATOM 2862 C C . ILE B 1 136 ? -13.703 -5.672 6.848 1 90.5 136 ILE B C 1
ATOM 2864 O O . ILE B 1 136 ? -13.375 -5.973 5.699 1 90.5 136 ILE B O 1
ATOM 2868 N N . GLN B 1 137 ? -14.445 -6.422 7.586 1 92.75 137 GLN B N 1
ATOM 2869 C CA . GLN B 1 137 ? -14.914 -7.719 7.109 1 92.75 137 GLN B CA 1
ATOM 2870 C C . GLN B 1 137 ? -15.789 -7.57 5.871 1 92.75 137 GLN B C 1
ATOM 2872 O O . GLN B 1 137 ? -15.789 -8.438 4.996 1 92.75 137 GLN B O 1
ATOM 2877 N N . ARG B 1 138 ? -16.422 -6.492 5.773 1 94.5 138 ARG B N 1
ATOM 2878 C CA . ARG B 1 138 ? -17.328 -6.277 4.648 1 94.5 138 ARG B CA 1
ATOM 2879 C C . ARG B 1 138 ? -16.562 -6.16 3.338 1 94.5 138 ARG B C 1
ATOM 2881 O O . ARG B 1 138 ? -17.078 -6.527 2.277 1 94.5 138 ARG B O 1
ATOM 2888 N N . ILE B 1 139 ? -15.328 -5.727 3.398 1 94.94 139 ILE B N 1
ATOM 2889 C CA . ILE B 1 139 ? -14.578 -5.586 2.156 1 94.94 139 ILE B CA 1
ATOM 2890 C C . ILE B 1 139 ? -13.672 -6.801 1.958 1 94.94 139 ILE B C 1
ATOM 2892 O O . ILE B 1 139 ? -13.141 -7.016 0.868 1 94.94 139 ILE B O 1
ATOM 2896 N N . ILE B 1 140 ? -13.555 -7.57 2.986 1 95.31 140 ILE B N 1
ATOM 2897 C CA . ILE B 1 140 ? -12.773 -8.805 2.916 1 95.31 140 ILE B CA 1
ATOM 2898 C C . ILE B 1 140 ? -13.648 -9.938 2.383 1 95.31 140 ILE B C 1
ATOM 2900 O O . ILE B 1 140 ? -13.203 -10.734 1.557 1 95.31 140 ILE B O 1
ATOM 2904 N N . ASN B 1 141 ? -14.906 -9.969 2.762 1 95.69 141 ASN B N 1
ATOM 2905 C CA . ASN B 1 141 ? -15.805 -11.086 2.549 1 95.69 141 ASN B CA 1
ATOM 2906 C C . ASN B 1 141 ? -15.992 -11.383 1.062 1 95.69 141 ASN B C 1
ATOM 2908 O O . ASN B 1 141 ? -16 -12.547 0.654 1 95.69 141 ASN B O 1
ATOM 2912 N N . PRO B 1 142 ? -16.109 -10.398 0.23 1 97.25 142 PRO B N 1
ATOM 2913 C CA . PRO B 1 142 ? -16.266 -10.719 -1.193 1 97.25 142 PRO B CA 1
ATOM 2914 C C . PRO B 1 142 ? -15.102 -11.547 -1.736 1 97.25 142 PRO B C 1
ATOM 2916 O O . PRO B 1 142 ? -15.312 -12.445 -2.553 1 97.25 142 PRO B O 1
ATOM 2919 N N . PHE B 1 143 ? -13.922 -11.328 -1.316 1 97.19 143 PHE B N 1
ATOM 2920 C CA . PHE B 1 143 ? -12.758 -12.086 -1.767 1 97.19 143 PHE B CA 1
ATOM 2921 C C . PHE B 1 143 ? -12.766 -13.492 -1.179 1 97.19 143 PHE B C 1
ATOM 2923 O O . PHE B 1 143 ? -12.422 -14.453 -1.861 1 97.19 143 PHE B O 1
ATOM 2930 N N . LEU B 1 144 ? -13.164 -13.57 0.081 1 96.25 144 LEU B N 1
ATOM 2931 C CA . LEU B 1 144 ? -13.242 -14.883 0.712 1 96.25 144 LEU B CA 1
ATOM 2932 C C . LEU B 1 144 ? -14.25 -15.773 -0.013 1 96.25 144 LEU B C 1
ATOM 2934 O O . LEU B 1 144 ? -13.969 -16.938 -0.274 1 96.25 144 LEU B O 1
ATOM 2938 N N . VAL B 1 145 ? -15.391 -15.234 -0.316 1 96.75 145 VAL B N 1
ATOM 2939 C CA . VAL B 1 145 ? -16.453 -15.977 -0.994 1 96.75 145 VAL B CA 1
ATOM 2940 C C . VAL B 1 145 ? -15.961 -16.422 -2.369 1 96.75 145 VAL B C 1
ATOM 2942 O O . VAL B 1 145 ? -16.141 -17.594 -2.748 1 96.75 145 VAL B O 1
ATOM 2945 N N . LEU B 1 146 ? -15.352 -15.547 -3.082 1 97.81 146 LEU B N 1
ATOM 2946 C CA . LEU B 1 146 ? -14.883 -15.875 -4.422 1 97.81 146 LEU B CA 1
ATOM 2947 C C . LEU B 1 146 ? -13.812 -16.969 -4.371 1 97.81 146 LEU B C 1
ATOM 2949 O O . LEU B 1 146 ? -13.891 -17.953 -5.102 1 97.81 146 LEU B O 1
ATOM 2953 N N . ILE B 1 147 ? -12.797 -16.844 -3.516 1 97.81 147 ILE B N 1
ATOM 2954 C CA . ILE B 1 147 ? -11.711 -17.812 -3.396 1 97.81 147 ILE B CA 1
ATOM 2955 C C . ILE B 1 147 ? -12.258 -19.156 -2.912 1 97.81 147 ILE B C 1
ATOM 2957 O O . ILE B 1 147 ? -11.789 -20.219 -3.34 1 97.81 147 ILE B O 1
ATOM 2961 N N . GLY B 1 148 ? -13.25 -19.047 -2.068 1 96.62 148 GLY B N 1
ATOM 2962 C CA . GLY B 1 148 ? -13.859 -20.234 -1.499 1 96.62 148 GLY B CA 1
ATOM 2963 C C . GLY B 1 148 ? -14.531 -21.109 -2.535 1 96.62 148 GLY B C 1
ATOM 2964 O O . GLY B 1 148 ? -14.82 -22.281 -2.273 1 96.62 148 GLY B O 1
ATOM 2965 N N . ARG B 1 149 ? -14.805 -20.609 -3.727 1 96.06 149 ARG B N 1
ATOM 2966 C CA . ARG B 1 149 ? -15.328 -21.422 -4.828 1 96.06 149 ARG B CA 1
ATOM 2967 C C . ARG B 1 149 ? -14.312 -22.469 -5.262 1 96.06 149 ARG B C 1
ATOM 2969 O O . ARG B 1 149 ? -14.695 -23.531 -5.773 1 96.06 149 ARG B O 1
ATOM 2976 N N . GLU B 1 150 ? -13.023 -22.172 -5.102 1 96.94 150 GLU B N 1
ATOM 2977 C CA . GLU B 1 150 ? -11.961 -23.016 -5.648 1 96.94 150 GLU B CA 1
ATOM 2978 C C . GLU B 1 150 ? -11.188 -23.719 -4.539 1 96.94 150 GLU B C 1
ATOM 2980 O O . GLU B 1 150 ? -10.695 -24.828 -4.727 1 96.94 150 GLU B O 1
ATOM 2985 N N . VAL B 1 151 ? -11.039 -23.062 -3.432 1 97.44 151 VAL B N 1
ATOM 2986 C CA . VAL B 1 151 ? -10.203 -23.562 -2.34 1 97.44 151 VAL B CA 1
ATOM 2987 C C . VAL B 1 151 ? -11.062 -23.781 -1.094 1 97.44 151 VAL B C 1
ATOM 2989 O O . VAL B 1 151 ? -11.672 -22.844 -0.585 1 97.44 151 VAL B O 1
ATOM 2992 N N . LYS B 1 152 ? -11.008 -24.938 -0.54 1 95.31 152 LYS B N 1
ATOM 2993 C CA . LYS B 1 152 ? -11.922 -25.281 0.55 1 95.31 152 LYS B CA 1
ATOM 2994 C C . LYS B 1 152 ? -11.227 -25.172 1.903 1 95.31 152 LYS B C 1
ATOM 2996 O O . LYS B 1 152 ? -11.883 -24.984 2.93 1 95.31 152 LYS B O 1
ATOM 3001 N N . ASP B 1 153 ? -9.906 -25.281 1.943 1 95.19 153 ASP B N 1
ATOM 3002 C CA . ASP B 1 153 ? -9.164 -25.125 3.188 1 95.19 153 ASP B CA 1
ATOM 3003 C C . ASP B 1 153 ? -9.25 -23.688 3.709 1 95.19 153 ASP B C 1
ATOM 3005 O O . ASP B 1 153 ? -8.859 -22.75 3.016 1 95.19 153 ASP B O 1
ATOM 3009 N N . HIS B 1 154 ? -9.711 -23.516 4.879 1 93.94 154 HIS B N 1
ATOM 3010 C CA . HIS B 1 154 ? -9.977 -22.188 5.434 1 93.94 154 HIS B CA 1
ATOM 3011 C C . HIS B 1 154 ? -8.688 -21.391 5.582 1 93.94 154 HIS B C 1
ATOM 3013 O O . HI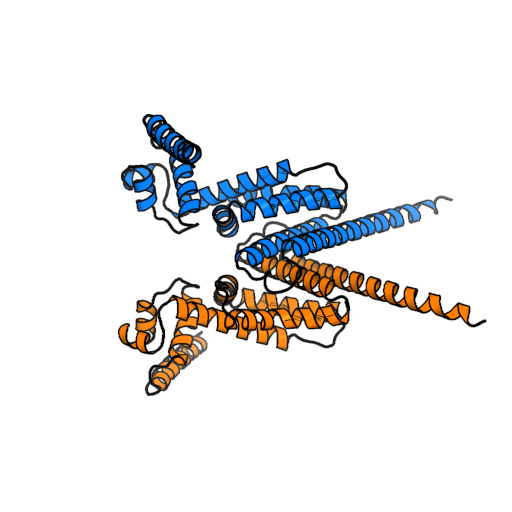S B 1 154 ? -8.641 -20.219 5.211 1 93.94 154 HIS B O 1
ATOM 3019 N N . GLU B 1 155 ? -7.691 -21.969 6.137 1 95.12 155 GLU B N 1
ATOM 3020 C CA . GLU B 1 155 ? -6.43 -21.25 6.336 1 95.12 155 GLU B CA 1
ATOM 3021 C C . GLU B 1 155 ? -5.832 -20.797 5.004 1 95.12 155 GLU B C 1
ATOM 3023 O O . GLU B 1 155 ? -5.34 -19.672 4.891 1 95.12 155 GLU B O 1
ATOM 3028 N N . LYS B 1 156 ? -5.898 -21.688 4.023 1 96.56 156 LYS B N 1
ATOM 3029 C CA . LYS B 1 156 ? -5.395 -21.344 2.697 1 96.56 156 LYS B CA 1
ATOM 3030 C C . LYS B 1 156 ? -6.223 -20.219 2.074 1 96.56 156 LYS B C 1
ATOM 3032 O O . LYS B 1 156 ? -5.676 -19.328 1.422 1 96.56 156 LYS B O 1
ATOM 3037 N N . THR B 1 157 ? -7.52 -20.297 2.322 1 96.94 157 THR B N 1
ATOM 3038 C CA . THR B 1 157 ? -8.406 -19.266 1.788 1 96.94 157 THR B CA 1
ATOM 3039 C C . THR B 1 157 ? -8.062 -17.906 2.381 1 96.94 157 THR B C 1
ATOM 3041 O O . THR B 1 157 ? -7.98 -16.906 1.658 1 96.94 157 THR B O 1
ATOM 3044 N N . VAL B 1 158 ? -7.797 -17.828 3.676 1 97 158 VAL B N 1
ATOM 3045 C CA . VAL B 1 158 ? -7.445 -16.578 4.352 1 97 158 VAL B CA 1
ATOM 3046 C C . VAL B 1 158 ? -6.105 -16.078 3.824 1 97 158 VAL B C 1
ATOM 3048 O O . VAL B 1 158 ? -5.969 -14.891 3.498 1 97 158 VAL B O 1
ATOM 3051 N N . ASN B 1 159 ? -5.129 -16.953 3.703 1 97.94 159 ASN B N 1
ATOM 3052 C CA . ASN B 1 159 ? -3.811 -16.578 3.201 1 97.94 159 ASN B CA 1
ATOM 3053 C C . ASN B 1 159 ? -3.889 -16.047 1.771 1 97.94 159 ASN B C 1
ATOM 3055 O O . ASN B 1 159 ? -3.236 -15.062 1.437 1 97.94 159 ASN B O 1
ATOM 3059 N N . LEU B 1 160 ? -4.711 -16.703 0.957 1 98.06 160 LEU B N 1
ATOM 3060 C CA . LEU B 1 160 ? -4.852 -16.297 -0.437 1 98.06 160 LEU B CA 1
ATOM 3061 C C . LEU B 1 160 ? -5.594 -14.969 -0.543 1 98.06 160 LEU B C 1
ATOM 3063 O O . LEU B 1 160 ? -5.246 -14.125 -1.374 1 98.06 160 LEU B O 1
ATOM 3067 N N . GLN B 1 161 ? -6.609 -14.844 0.247 1 97.75 161 GLN B N 1
ATOM 3068 C CA . GLN B 1 161 ? -7.328 -13.57 0.289 1 97.75 161 GLN B CA 1
ATOM 3069 C C . GLN B 1 161 ? -6.395 -12.422 0.659 1 97.75 161 GLN B C 1
ATOM 3071 O O . GLN B 1 161 ? -6.426 -11.367 0.026 1 97.75 161 GLN B O 1
ATOM 3076 N N . ARG B 1 162 ? -5.539 -12.562 1.674 1 98.19 162 ARG B N 1
ATOM 3077 C CA . ARG B 1 162 ? -4.574 -11.547 2.1 1 98.19 162 ARG B CA 1
ATOM 3078 C C . ARG B 1 162 ? -3.533 -11.297 1.016 1 98.19 162 ARG B C 1
ATOM 3080 O O . ARG B 1 162 ? -3.096 -10.156 0.824 1 98.19 162 ARG B O 1
ATOM 3087 N N . THR B 1 163 ? -3.135 -12.352 0.324 1 98.62 163 THR B N 1
ATOM 3088 C CA . THR B 1 163 ? -2.213 -12.211 -0.796 1 98.62 163 THR B CA 1
ATOM 3089 C C . THR B 1 163 ? -2.82 -11.336 -1.89 1 98.62 163 THR B C 1
ATOM 3091 O O . THR B 1 163 ? -2.197 -10.375 -2.342 1 98.62 163 THR B O 1
ATOM 3094 N N . ILE B 1 164 ? -4.027 -11.633 -2.238 1 98.75 164 ILE B N 1
ATOM 3095 C CA . ILE B 1 164 ? -4.711 -10.922 -3.314 1 98.75 164 ILE B CA 1
ATOM 3096 C C . ILE B 1 164 ? -4.949 -9.469 -2.906 1 98.75 164 ILE B C 1
ATOM 3098 O O . ILE B 1 164 ? -4.633 -8.547 -3.662 1 98.75 164 ILE B O 1
ATOM 3102 N N . ARG B 1 165 ? -5.426 -9.219 -1.737 1 98.06 165 ARG B N 1
ATOM 3103 C CA . ARG B 1 165 ? -5.707 -7.852 -1.301 1 98.06 165 ARG B CA 1
ATOM 3104 C C . ARG B 1 165 ? -4.422 -7.051 -1.146 1 98.06 165 ARG B C 1
ATOM 3106 O O . ARG B 1 165 ? -4.391 -5.852 -1.44 1 98.06 165 ARG B O 1
ATOM 3113 N N . SER B 1 166 ? -3.361 -7.719 -0.632 1 98.62 166 SER B N 1
ATOM 3114 C CA . SER B 1 166 ? -2.07 -7.043 -0.545 1 98.62 166 SER B CA 1
ATOM 3115 C C . SER B 1 166 ? -1.574 -6.621 -1.923 1 98.62 166 SER B C 1
ATOM 3117 O O . SER B 1 166 ? -1.118 -5.488 -2.104 1 98.62 166 SER B O 1
ATOM 3119 N N . ALA B 1 167 ? -1.68 -7.5 -2.879 1 98.88 167 ALA B N 1
ATOM 3120 C CA . ALA B 1 167 ? -1.228 -7.207 -4.234 1 98.88 167 ALA B CA 1
ATOM 3121 C C . ALA B 1 167 ? -2.049 -6.082 -4.855 1 98.88 167 ALA B C 1
ATOM 3123 O O . ALA B 1 167 ? -1.496 -5.164 -5.465 1 98.88 167 ALA B O 1
ATOM 3124 N N . LEU B 1 168 ? -3.355 -6.145 -4.688 1 98.81 168 LEU B N 1
ATOM 3125 C CA . LEU B 1 168 ? -4.234 -5.121 -5.246 1 98.81 168 LEU B CA 1
ATOM 3126 C C . LEU B 1 168 ? -3.967 -3.766 -4.602 1 98.81 168 LEU B C 1
ATOM 3128 O O . LEU B 1 168 ? -3.752 -2.771 -5.301 1 98.81 168 LEU B O 1
ATOM 3132 N N . HIS B 1 169 ? -3.938 -3.748 -3.311 1 98.44 169 HIS B N 1
ATOM 3133 C CA . HIS B 1 169 ? -3.658 -2.5 -2.609 1 98.44 169 HIS B CA 1
ATOM 3134 C C . HIS B 1 169 ? -2.277 -1.963 -2.971 1 98.44 169 HIS B C 1
ATOM 3136 O O . HIS B 1 169 ? -2.121 -0.769 -3.234 1 98.44 169 HIS B O 1
ATOM 3142 N N . GLY B 1 170 ? -1.299 -2.873 -2.896 1 98.56 170 GLY B N 1
ATOM 3143 C CA . GLY B 1 170 ? 0.05 -2.441 -3.227 1 98.56 170 GLY B CA 1
ATOM 3144 C C . GLY B 1 170 ? 0.165 -1.857 -4.621 1 98.56 170 GLY B C 1
ATOM 3145 O O . GLY B 1 170 ? 0.838 -0.845 -4.824 1 98.56 170 GLY B O 1
ATOM 3146 N N . PHE B 1 171 ? -0.482 -2.43 -5.59 1 98.62 171 PHE B N 1
ATOM 3147 C CA . PHE B 1 171 ? -0.418 -1.974 -6.977 1 98.62 171 PHE B CA 1
ATOM 3148 C C . PHE B 1 171 ? -1.037 -0.587 -7.117 1 98.62 171 PHE B C 1
ATOM 3150 O O . PHE B 1 171 ? -0.423 0.316 -7.688 1 98.62 171 PHE B O 1
ATOM 3157 N N . VAL B 1 172 ? -2.227 -0.426 -6.57 1 98.06 172 VAL B N 1
ATOM 3158 C CA . VAL B 1 172 ? -2.895 0.861 -6.73 1 98.06 172 VAL B CA 1
ATOM 3159 C C . VAL B 1 172 ? -2.121 1.941 -5.977 1 98.06 172 VAL B C 1
ATOM 3161 O O . VAL B 1 172 ? -2.029 3.082 -6.434 1 98.06 172 VAL B O 1
ATOM 3164 N N . SER B 1 173 ? -1.58 1.583 -4.832 1 96.62 173 SER B N 1
ATOM 3165 C CA . SER B 1 173 ? -0.774 2.52 -4.055 1 96.62 173 SER B CA 1
ATOM 3166 C C . SER B 1 173 ? 0.469 2.951 -4.828 1 96.62 173 SER B C 1
ATOM 3168 O O . SER B 1 173 ? 0.732 4.148 -4.969 1 96.62 173 SER B O 1
ATOM 3170 N N . LEU B 1 174 ? 1.227 1.997 -5.344 1 95.62 174 LEU B N 1
ATOM 3171 C CA . LEU B 1 174 ? 2.439 2.299 -6.098 1 95.62 174 LEU B CA 1
ATOM 3172 C C . LEU B 1 174 ? 2.111 3.053 -7.379 1 95.62 174 LEU B C 1
ATOM 3174 O O . LEU B 1 174 ? 2.842 3.965 -7.777 1 95.62 174 LEU B O 1
ATOM 3178 N N . GLU B 1 175 ? 1.046 2.68 -8 1 94.81 175 GLU B N 1
ATOM 3179 C CA . GLU B 1 175 ? 0.611 3.357 -9.219 1 94.81 175 GLU B CA 1
ATOM 3180 C C . GLU B 1 175 ? 0.285 4.824 -8.945 1 94.81 175 GLU B C 1
ATOM 3182 O O . GLU B 1 175 ? 0.699 5.707 -9.703 1 94.81 175 GLU B O 1
ATOM 3187 N N . GLN B 1 176 ? -0.426 5.086 -7.898 1 92.62 176 GLN B N 1
ATOM 3188 C CA . GLN B 1 176 ? -0.824 6.441 -7.535 1 92.62 176 GLN B CA 1
ATOM 3189 C C . GLN B 1 176 ? 0.394 7.312 -7.242 1 92.62 176 GLN B C 1
ATOM 3191 O O . GLN B 1 176 ? 0.391 8.508 -7.535 1 92.62 176 GLN B O 1
ATOM 3196 N N . GLU B 1 177 ? 1.416 6.695 -6.719 1 90.56 177 GLU B N 1
ATOM 3197 C CA . GLU B 1 177 ? 2.611 7.449 -6.355 1 90.56 177 GLU B CA 1
ATOM 3198 C C . GLU B 1 177 ? 3.592 7.527 -7.523 1 90.56 177 GLU B C 1
ATOM 3200 O O . GLU B 1 177 ? 4.664 8.125 -7.402 1 90.56 177 GLU B O 1
ATOM 3205 N N . GLY B 1 178 ? 3.285 6.84 -8.641 1 89.38 178 GLY B N 1
ATOM 3206 C CA . GLY B 1 178 ? 4.066 6.98 -9.859 1 89.38 178 GLY B CA 1
ATOM 3207 C C . GLY B 1 178 ? 5.195 5.973 -9.961 1 89.38 178 GLY B C 1
ATOM 3208 O O . GLY B 1 178 ? 6.082 6.113 -10.805 1 89.38 178 GLY B O 1
ATOM 3209 N N . TYR B 1 179 ? 5.102 4.891 -9.227 1 90.81 179 TYR B N 1
ATOM 3210 C CA . TYR B 1 179 ? 6.227 3.965 -9.125 1 90.81 179 TYR B CA 1
ATOM 3211 C C . TYR B 1 179 ? 6.145 2.893 -10.203 1 90.81 179 TYR B C 1
ATOM 3213 O O . TYR B 1 179 ? 7.07 2.094 -10.367 1 90.81 179 TYR B O 1
ATOM 3221 N N . LEU B 1 180 ? 5.094 2.926 -11 1 92.19 180 LEU B N 1
ATOM 3222 C CA . LEU B 1 180 ? 4.926 1.864 -11.984 1 92.19 180 LEU B CA 1
ATOM 3223 C C . LEU B 1 180 ? 4.977 2.426 -13.398 1 92.19 180 LEU B C 1
ATOM 3225 O O . LEU B 1 180 ? 4.484 1.797 -14.344 1 92.19 180 LEU B O 1
ATOM 3229 N N . THR B 1 181 ? 5.59 3.535 -13.617 1 81.62 181 THR B N 1
ATOM 3230 C CA . THR B 1 181 ? 5.504 4.234 -14.891 1 81.62 181 THR B CA 1
ATOM 3231 C C . THR B 1 181 ? 6.863 4.262 -15.586 1 81.62 181 THR B C 1
ATOM 3233 O O . THR B 1 181 ? 6.977 4.727 -16.719 1 81.62 181 THR B O 1
ATOM 3236 N N . TYR B 1 182 ? 7.816 3.68 -15.078 1 77.56 182 TYR B N 1
ATOM 3237 C CA . TYR B 1 182 ? 9.148 3.988 -15.586 1 77.56 182 TYR B CA 1
ATOM 3238 C C . TYR B 1 182 ? 9.586 2.961 -16.625 1 77.56 182 TYR B C 1
ATOM 3240 O O . TYR B 1 182 ? 10.609 3.143 -17.297 1 77.56 182 TYR B O 1
ATOM 3248 N N . GLU B 1 183 ? 8.93 2.002 -16.734 1 81.44 183 GLU B N 1
ATOM 3249 C CA . GLU B 1 183 ? 9.289 0.978 -17.703 1 81.44 183 GLU B CA 1
ATOM 3250 C C . GLU B 1 183 ? 8.047 0.415 -18.391 1 81.44 183 GLU B C 1
ATOM 3252 O O . GLU B 1 183 ? 6.953 0.44 -17.828 1 81.44 183 GLU B O 1
ATOM 3257 N N . ASN B 1 184 ? 8.359 0.099 -19.719 1 86.12 184 ASN B N 1
ATOM 3258 C CA . ASN B 1 184 ? 7.32 -0.688 -20.375 1 86.12 184 ASN B CA 1
ATOM 3259 C C . ASN B 1 184 ? 7.211 -2.084 -19.781 1 86.12 184 ASN B C 1
ATOM 3261 O O . ASN B 1 184 ? 8.195 -2.627 -19.266 1 86.12 184 ASN B O 1
ATOM 3265 N N . PRO B 1 185 ? 5.992 -2.592 -19.812 1 94.19 185 PRO B N 1
ATOM 3266 C CA . PRO B 1 185 ? 4.695 -2.145 -20.328 1 94.19 185 PRO B CA 1
ATOM 3267 C C . PRO B 1 185 ? 4.023 -1.124 -19.406 1 94.19 185 PRO B C 1
ATOM 3269 O O . PRO B 1 185 ? 4.535 -0.832 -18.328 1 94.19 185 PRO B O 1
ATOM 3272 N N . ASP B 1 186 ? 2.879 -0.592 -19.891 1 94.81 186 ASP B N 1
ATOM 3273 C CA . ASP B 1 186 ? 2.141 0.349 -19.047 1 94.81 186 ASP B CA 1
ATOM 3274 C C . ASP B 1 186 ? 1.56 -0.348 -17.812 1 94.81 186 ASP B C 1
ATOM 3276 O O . ASP B 1 186 ? 1.455 -1.576 -17.781 1 94.81 186 ASP B O 1
ATOM 3280 N N . SER B 1 187 ? 1.185 0.454 -16.875 1 95.75 187 SER B N 1
ATOM 3281 C CA . SER B 1 187 ? 0.744 -0.08 -15.594 1 95.75 187 SER B CA 1
ATOM 3282 C C . SER B 1 187 ? -0.522 -0.916 -15.75 1 95.75 187 SER B C 1
ATOM 3284 O O . SER B 1 187 ? -0.714 -1.898 -15.031 1 95.75 187 SER B O 1
ATOM 3286 N N . SER B 1 188 ? -1.417 -0.577 -16.734 1 97.12 188 SER B N 1
ATOM 3287 C CA . SER B 1 188 ? -2.639 -1.345 -16.938 1 97.12 188 SER B CA 1
ATOM 3288 C C . SER B 1 188 ? -2.326 -2.76 -17.422 1 97.12 188 SER B C 1
ATOM 3290 O O . SER B 1 188 ? -2.982 -3.719 -17 1 97.12 188 SER B O 1
ATOM 3292 N N . THR B 1 189 ? -1.364 -2.865 -18.25 1 97.56 189 THR B N 1
ATOM 3293 C CA . THR B 1 189 ? -0.923 -4.176 -18.719 1 97.56 189 THR B CA 1
ATOM 3294 C C . THR B 1 189 ? -0.357 -4.996 -17.562 1 97.56 189 THR B C 1
ATOM 3296 O O . THR B 1 189 ? -0.682 -6.176 -17.422 1 97.56 189 THR B O 1
ATOM 3299 N N . SER B 1 190 ? 0.456 -4.371 -16.75 1 98.12 190 SER B N 1
ATOM 3300 C CA . SER B 1 190 ? 1.023 -5.059 -15.602 1 98.12 190 SER B CA 1
ATOM 3301 C C . SER B 1 190 ? -0.063 -5.469 -14.617 1 98.12 190 SER B C 1
ATOM 3303 O O . SER B 1 190 ? 0.033 -6.52 -13.977 1 98.12 190 SER B O 1
ATOM 3305 N N . PHE B 1 191 ? -1.07 -4.629 -14.523 1 98.75 191 PHE B N 1
ATOM 3306 C CA . PHE B 1 191 ? -2.17 -4.941 -13.617 1 98.75 191 PHE B CA 1
ATOM 3307 C C . PHE B 1 191 ? -2.902 -6.199 -14.07 1 98.75 191 PHE B C 1
ATOM 3309 O O . PHE B 1 191 ? -3.174 -7.09 -13.258 1 98.75 191 PHE B O 1
ATOM 3316 N N . ARG B 1 192 ? -3.211 -6.242 -15.32 1 98.38 192 ARG B N 1
ATOM 3317 C CA . ARG B 1 192 ? -3.891 -7.414 -15.867 1 98.38 192 ARG B CA 1
ATOM 3318 C C . ARG B 1 192 ? -3.047 -8.672 -15.688 1 98.38 192 ARG B C 1
ATOM 3320 O O . ARG B 1 192 ? -3.566 -9.719 -15.297 1 98.38 192 ARG B O 1
ATOM 3327 N N . TYR B 1 193 ? -1.787 -8.57 -15.93 1 98.19 193 TYR B N 1
ATOM 3328 C CA . TYR B 1 193 ? -0.878 -9.695 -15.742 1 98.19 193 TYR B CA 1
ATOM 3329 C C . TYR B 1 193 ? -0.879 -10.164 -14.297 1 98.19 193 TYR B C 1
ATOM 3331 O O . TYR B 1 193 ? -0.919 -11.367 -14.023 1 98.19 193 TYR B O 1
ATOM 3339 N N . MET B 1 194 ? -0.822 -9.219 -13.375 1 98.69 194 MET B N 1
ATOM 3340 C CA . MET B 1 194 ? -0.829 -9.539 -11.953 1 98.69 194 MET B CA 1
ATOM 3341 C C . MET B 1 194 ? -2.102 -10.289 -11.57 1 98.69 194 MET B C 1
ATOM 3343 O O . MET B 1 194 ? -2.041 -11.336 -10.922 1 98.69 194 MET B O 1
ATOM 3347 N N . VAL B 1 195 ? -3.232 -9.789 -12.031 1 98.88 195 VAL B N 1
ATOM 3348 C CA . VAL B 1 195 ? -4.512 -10.383 -11.664 1 98.88 195 VAL B CA 1
ATOM 3349 C C . VAL B 1 195 ? -4.621 -11.789 -12.25 1 98.88 195 VAL B C 1
ATOM 3351 O O . VAL B 1 195 ? -5.07 -12.719 -11.57 1 98.88 195 VAL B O 1
ATOM 3354 N N . GLU B 1 196 ? -4.211 -11.961 -13.438 1 98.44 196 GLU B N 1
ATOM 3355 C CA . GLU B 1 196 ? -4.199 -13.281 -14.062 1 98.44 196 GLU B CA 1
ATOM 3356 C C . GLU B 1 196 ? -3.283 -14.242 -13.305 1 98.44 196 GLU B C 1
ATOM 3358 O O . GLU B 1 196 ? -3.619 -15.414 -13.125 1 98.44 196 GLU B O 1
ATOM 3363 N N . SER B 1 197 ? -2.129 -13.75 -12.938 1 98.19 197 SER B N 1
ATOM 3364 C CA . SER B 1 197 ? -1.182 -14.57 -12.18 1 98.19 197 SER B CA 1
ATOM 3365 C C . SER B 1 197 ? -1.759 -14.984 -10.836 1 98.19 197 SER B C 1
ATOM 3367 O O . SER B 1 197 ? -1.581 -16.125 -10.398 1 98.19 197 SER B O 1
ATOM 3369 N N . LEU B 1 198 ? -2.453 -14.078 -10.172 1 98.56 198 LEU B N 1
ATOM 3370 C CA . LEU B 1 198 ? -3.086 -14.375 -8.891 1 98.56 198 LEU B CA 1
ATOM 3371 C C . LEU B 1 198 ? -4.184 -15.422 -9.062 1 98.56 198 LEU B C 1
ATOM 3373 O O 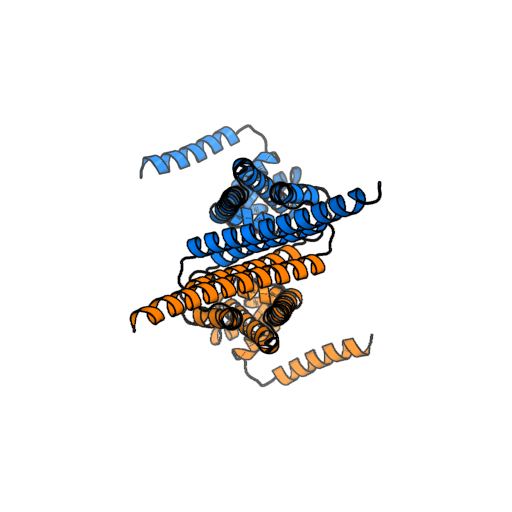. LEU B 1 198 ? -4.355 -16.297 -8.203 1 98.56 198 LEU B O 1
ATOM 3377 N N . ALA B 1 199 ? -4.898 -15.297 -10.18 1 98.44 199 ALA B N 1
ATOM 3378 C CA . ALA B 1 199 ? -5.93 -16.297 -10.469 1 98.44 199 ALA B CA 1
ATOM 3379 C C . ALA B 1 199 ? -5.316 -17.688 -10.617 1 98.44 199 ALA B C 1
ATOM 3381 O O . ALA B 1 199 ? -5.871 -18.672 -10.125 1 98.44 199 ALA B O 1
ATOM 3382 N N . VAL B 1 200 ? -4.211 -17.797 -11.273 1 96.69 200 VAL B N 1
ATOM 3383 C CA . VAL B 1 200 ? -3.512 -19.062 -11.477 1 96.69 200 VAL B CA 1
ATOM 3384 C C . VAL B 1 200 ? -3.119 -19.656 -10.125 1 96.69 200 VAL B C 1
ATOM 3386 O O . VAL B 1 200 ? -3.238 -20.859 -9.906 1 96.69 200 VAL B O 1
ATOM 3389 N N . LEU B 1 201 ? -2.672 -18.844 -9.242 1 97.06 201 LEU B N 1
ATOM 3390 C CA . LEU B 1 201 ? -2.277 -19.297 -7.914 1 97.06 201 LEU B CA 1
ATOM 3391 C C . LEU B 1 201 ? -3.451 -19.953 -7.191 1 97.06 201 LEU B C 1
ATOM 3393 O O . LEU B 1 201 ? -3.307 -21.031 -6.621 1 97.06 201 LEU B O 1
ATOM 3397 N N . VAL B 1 202 ? -4.574 -19.297 -7.242 1 98.12 202 VAL B N 1
ATOM 3398 C CA . VAL B 1 202 ? -5.75 -19.797 -6.531 1 98.12 202 VAL B CA 1
ATOM 3399 C C . VAL B 1 202 ? -6.23 -21.094 -7.168 1 98.12 202 VAL B C 1
ATOM 3401 O O . VAL B 1 202 ? -6.547 -22.062 -6.465 1 98.12 202 VAL B O 1
ATOM 3404 N N . MET B 1 203 ? -6.273 -21.094 -8.461 1 96.56 203 MET B N 1
ATOM 3405 C CA . MET B 1 203 ? -6.742 -22.266 -9.172 1 96.56 203 MET B CA 1
ATOM 3406 C C . MET B 1 203 ? -5.824 -23.469 -8.906 1 96.56 203 MET B C 1
ATOM 3408 O O . MET B 1 203 ? -6.297 -24.594 -8.742 1 96.56 203 MET B O 1
ATOM 3412 N N . ARG B 1 204 ? -4.586 -23.203 -8.875 1 94.38 204 ARG B N 1
ATOM 3413 C CA . ARG B 1 204 ? -3.631 -24.281 -8.578 1 94.38 204 ARG B CA 1
ATOM 3414 C C . ARG B 1 204 ? -3.846 -24.828 -7.172 1 94.38 204 ARG B C 1
ATOM 3416 O O . ARG B 1 204 ? -3.785 -26.047 -6.961 1 94.38 204 ARG B O 1
ATOM 3423 N N . GLU B 1 205 ? -4.055 -23.953 -6.234 1 94.94 205 GLU B N 1
ATOM 3424 C CA . GLU B 1 205 ? -4.316 -24.391 -4.867 1 94.94 205 GLU B CA 1
ATOM 3425 C C . GLU B 1 205 ? -5.605 -25.203 -4.781 1 94.94 205 GLU B C 1
ATOM 3427 O O . GLU B 1 205 ? -5.691 -26.172 -4.02 1 94.94 205 GLU B O 1
ATOM 3432 N N . GLY B 1 206 ? -6.566 -24.766 -5.516 1 93.75 206 GLY B N 1
ATOM 3433 C CA . GLY B 1 206 ? -7.824 -25.484 -5.551 1 93.75 206 GLY B CA 1
ATOM 3434 C C . GLY B 1 206 ? -7.691 -26.891 -6.094 1 93.75 206 GLY B C 1
ATOM 3435 O O . GLY B 1 206 ? -8.383 -27.812 -5.645 1 93.75 206 GLY B O 1
ATOM 3436 N N . GLU B 1 207 ? -6.824 -27.109 -7.02 1 90.38 207 GLU B N 1
ATOM 3437 C CA . GLU B 1 207 ? -6.586 -28.422 -7.621 1 90.38 207 GLU B CA 1
ATOM 3438 C C . GLU B 1 207 ? -5.91 -29.359 -6.633 1 90.38 207 GLU B C 1
ATOM 3440 O O . GLU B 1 207 ? -6.172 -30.578 -6.641 1 90.38 207 GLU B O 1
ATOM 3445 N N . LYS B 1 208 ? -5.078 -28.812 -5.848 1 86.44 208 LYS B N 1
ATOM 3446 C CA . LYS B 1 208 ? -4.438 -29.641 -4.824 1 86.44 208 LYS B CA 1
ATOM 3447 C C . LYS B 1 208 ? -5.453 -30.141 -3.807 1 86.44 208 LYS B C 1
ATOM 3449 O O . LYS B 1 208 ? -5.305 -31.234 -3.258 1 86.44 208 LYS B O 1
ATOM 3454 N N . ASP B 1 209 ? -6.328 -29.328 -3.529 1 79.56 209 ASP B N 1
ATOM 3455 C CA . ASP B 1 209 ? -7.383 -29.688 -2.588 1 79.56 209 ASP B CA 1
ATOM 3456 C C . ASP B 1 209 ? -8.219 -30.859 -3.123 1 79.56 209 ASP B C 1
ATOM 3458 O O . ASP B 1 209 ? -8.602 -31.75 -2.365 1 79.56 209 ASP B O 1
ATOM 3462 N N . TYR B 1 210 ? -8.438 -30.859 -4.379 1 71.62 210 TYR B N 1
ATOM 3463 C CA . TYR B 1 210 ? -9.219 -31.922 -5.008 1 71.62 210 TYR B CA 1
ATOM 3464 C C . TYR B 1 210 ? -8.422 -33.219 -5.062 1 71.62 210 TYR B C 1
ATOM 3466 O O . TYR B 1 210 ? -8.977 -34.312 -4.84 1 71.62 210 TYR B O 1
ATOM 3474 N N . ASP B 1 211 ? -7.168 -33.094 -5.309 1 70.25 211 ASP B N 1
ATOM 3475 C CA . ASP B 1 211 ? -6.336 -34.312 -5.359 1 70.25 211 ASP B CA 1
ATOM 3476 C C . ASP B 1 211 ? -6.199 -34.938 -3.98 1 70.25 211 ASP B C 1
ATOM 3478 O O . ASP B 1 211 ? -6.152 -36.156 -3.857 1 70.25 211 ASP B O 1
ATOM 3482 N N . SER B 1 212 ? -6.168 -34.156 -3.02 1 63.53 212 SER B N 1
ATOM 3483 C CA . SER B 1 212 ? -6.039 -34.656 -1.661 1 63.53 212 SER B CA 1
ATOM 3484 C C . SER B 1 212 ? -7.336 -35.312 -1.188 1 63.53 212 SER B C 1
ATOM 3486 O O . SER B 1 212 ? -7.312 -36.25 -0.405 1 63.53 212 SER B O 1
ATOM 3488 N N . ILE B 1 213 ? -8.477 -34.844 -1.622 1 59.28 213 ILE B N 1
ATOM 3489 C CA . ILE B 1 213 ? -9.773 -35.406 -1.261 1 59.28 213 ILE B CA 1
ATOM 3490 C C . ILE B 1 213 ? -10 -36.688 -2.037 1 59.28 213 ILE B C 1
ATOM 3492 O O . ILE B 1 213 ? -10.492 -37.688 -1.481 1 59.28 213 ILE B O 1
ATOM 3496 N N . GLY B 1 214 ? -9.633 -36.656 -3.314 1 54.19 214 GLY B N 1
ATOM 3497 C CA . GLY B 1 214 ? -9.781 -37.875 -4.125 1 54.19 214 GLY B CA 1
ATOM 3498 C C . GLY B 1 214 ? -8.898 -39 -3.66 1 54.19 214 GLY B C 1
ATOM 3499 O O . GLY B 1 214 ? -9.281 -40.188 -3.768 1 54.19 214 GLY B O 1
ATOM 3500 N N . ASP B 1 215 ? -7.691 -38.75 -3.281 1 56 215 ASP B N 1
ATOM 3501 C CA . ASP B 1 215 ? -6.801 -39.812 -2.83 1 56 215 ASP B CA 1
ATOM 3502 C C . ASP B 1 215 ? -7.32 -40.469 -1.55 1 56 215 ASP B C 1
ATOM 3504 O O . ASP B 1 215 ? -7.195 -41.656 -1.366 1 56 215 ASP B O 1
ATOM 3508 N N . HIS B 1 216 ? -7.996 -39.812 -0.707 1 52.59 216 HIS B N 1
ATOM 3509 C CA . HIS B 1 216 ? -8.508 -40.406 0.521 1 52.59 216 HIS B CA 1
ATOM 3510 C C . HIS B 1 216 ? -9.734 -41.25 0.243 1 52.59 216 HIS B C 1
ATOM 3512 O O . HIS B 1 216 ? -10.109 -42.094 1.067 1 52.59 216 HIS B O 1
ATOM 3518 N N . SER B 1 217 ? -10.469 -41.062 -0.847 1 49.97 217 SER B N 1
ATOM 3519 C CA . SER B 1 217 ? -11.648 -41.844 -1.145 1 49.97 217 SER B CA 1
ATOM 3520 C C . SER B 1 217 ? -11.266 -43.188 -1.757 1 49.97 217 SER B C 1
ATOM 3522 O O . SER B 1 217 ? -12.039 -44.156 -1.715 1 49.97 217 SER B O 1
ATOM 3524 N N . GLY B 1 218 ? -10.102 -43.312 -2.422 1 50.06 218 GLY B N 1
ATOM 3525 C CA . GLY B 1 218 ? -9.711 -44.531 -3.08 1 50.06 218 GLY B CA 1
ATOM 3526 C C . GLY B 1 218 ? -9.188 -45.594 -2.119 1 50.06 218 GLY B C 1
ATOM 3527 O O . GLY B 1 218 ? -8.984 -46.75 -2.506 1 50.06 218 GLY B O 1
ATOM 3528 N N . GLY B 1 219 ? -8.758 -45.219 -0.939 1 48.81 219 GLY B N 1
ATOM 3529 C CA . GLY B 1 219 ? -8.172 -46.219 -0.06 1 48.81 219 GLY B CA 1
ATOM 3530 C C . GLY B 1 219 ? -9.211 -47.125 0.588 1 48.81 219 GLY B C 1
ATOM 3531 O O . GLY B 1 219 ? -8.867 -48.156 1.18 1 48.81 219 GLY B O 1
ATOM 3532 N N . GLU B 1 220 ? -10.422 -46.625 0.822 1 45.81 220 GLU B N 1
ATOM 3533 C CA . GLU B 1 220 ? -11.312 -47.469 1.623 1 45.81 220 GLU B CA 1
ATOM 3534 C C . GLU B 1 220 ? -12.047 -48.5 0.755 1 45.81 220 GLU B C 1
ATOM 3536 O O . GLU B 1 220 ? -12.766 -49.344 1.27 1 45.81 220 GLU B O 1
ATOM 3541 N N . ARG B 1 221 ? -11.953 -48.469 -0.604 1 44.34 221 ARG B N 1
ATOM 3542 C CA . ARG B 1 221 ? -12.836 -49.375 -1.313 1 44.34 221 ARG B CA 1
ATOM 3543 C C . ARG B 1 221 ? -12.297 -50.812 -1.277 1 44.34 221 ARG B C 1
ATOM 3545 O O . ARG B 1 221 ? -13.008 -51.75 -1.602 1 44.34 221 ARG B O 1
ATOM 3552 N N . THR B 1 222 ? -10.992 -51.062 -1.043 1 36.09 222 THR B N 1
ATOM 3553 C CA . THR B 1 222 ? -10.617 -52.438 -1.438 1 36.09 222 THR B CA 1
ATOM 3554 C C . THR B 1 222 ? -10.844 -53.406 -0.292 1 36.09 222 THR B C 1
ATOM 3556 O O . THR B 1 222 ? -10.594 -54.594 -0.434 1 36.09 222 THR B O 1
ATOM 3559 N N . LYS B 1 223 ? -11.133 -52.875 0.91 1 39.88 223 LYS B N 1
ATOM 3560 C CA . LYS B 1 223 ? -11.07 -53.938 1.888 1 39.88 223 LYS B CA 1
ATOM 3561 C C . LYS B 1 223 ? -12.367 -54.75 1.895 1 39.88 223 LYS B C 1
ATOM 3563 O O . LYS B 1 223 ? -12.578 -55.594 2.779 1 39.88 223 LYS B O 1
ATOM 3568 N N . THR B 1 224 ? -13.352 -54.375 1.053 1 30.56 224 THR B N 1
ATOM 3569 C CA . THR B 1 224 ? -14.547 -55.156 1.311 1 30.56 224 THR B CA 1
ATOM 3570 C C . THR B 1 224 ? -14.453 -56.531 0.65 1 30.56 224 THR B C 1
ATOM 3572 O O . THR B 1 224 ? -15.352 -57.344 0.799 1 30.56 224 THR B O 1
ATOM 3575 N N . ILE B 1 225 ? -13.328 -56.938 0.023 1 26.08 225 ILE B N 1
ATOM 3576 C CA . ILE B 1 225 ? -13.508 -58.344 -0.312 1 26.08 225 ILE B CA 1
ATOM 3577 C C . ILE B 1 225 ? -13.258 -59.219 0.925 1 26.08 225 ILE B C 1
ATOM 3579 O O . ILE B 1 225 ? -12.344 -58.938 1.704 1 26.08 225 ILE B O 1
#

Sequence (450 aa):
MENTVRGISDFVRKKETVMGRRGLNTEVIMEAAIELVEEKGYRNFSMRELAARLGVQPASLYNHVNGIEEVNTAVGMHGITELEKALEQAYTYSDFPEALGIMADAYRKFAMESPELYQAIIEMRTSENEELKQAIQRIINPFLVLIGREVKDHEKTVNLQRTIRSALHGFVSLEQEGYLTYENPDSSTSFRYMVESLAVLVMREGEKDYDSIGDHSGGERTKTIMENTVRGISDFVRKKETVMGRRGLNTEVIMEAAIELVEEKGYRNFSMRELAARLGVQPASLYNHVNGIEEVNTAVGMHGITELEKALEQAYTYSDFPEALGIMADAYRKFAMESPELYQAIIEMRTSENEELKQAIQRIINPFLVLIGREVKDHEKTVNLQRTIRSALHGFVSLEQEGYLTYENPDSSTSFRYMVESLAVLVMREGEKDYDSIGDHSGGERTKTI

InterPro domains:
  IPR001647 DNA-binding HTH domain, TetR-type [PF00440] (29-64)
  IPR001647 DNA-binding HTH domain, TetR-type [PR00455] (29-42)
  IPR001647 DNA-binding HTH domain, TetR-type [PR00455] (50-73)
  IPR001647 DNA-binding HTH domain, TetR-type [PS50977] (23-83)
  IPR009057 Homedomain-like superfamily [SSF46689] (24-90)
  IPR025996 HTH-type transcriptional regulator MT1864/Rv1816-like, C-terminal domain [PF13305] (103-198)
  IPR036271 Tetracyclin repressor-like, C-terminal domain superfamily [SSF48498] (96-198)
  IPR050109 HTH-type, TetR-like transcriptional regulator [PTHR30055] (21-203)

Solvent-accessible surface area (backbone atoms only — not comparable to full-atom values): 24167 Å² total; per-residue (Å²): 120,70,67,63,54,48,49,55,47,47,54,50,50,52,47,53,60,62,49,57,82,60,67,95,42,60,65,58,52,48,53,52,48,48,50,45,23,67,73,56,28,59,90,54,73,49,59,61,54,53,18,55,75,70,72,48,58,52,73,66,49,56,78,65,41,83,51,61,67,51,52,51,46,50,44,12,52,49,30,43,52,54,51,32,50,41,41,59,69,32,59,58,90,55,59,66,59,58,28,51,47,41,30,51,49,35,52,49,47,47,42,68,77,33,47,34,41,44,47,26,40,60,63,37,71,64,55,98,41,63,67,56,53,54,51,52,45,54,62,44,45,63,47,44,58,59,46,46,76,49,27,80,53,63,62,58,34,46,32,48,36,52,38,51,51,11,26,51,49,14,40,53,53,37,47,74,36,50,73,45,68,86,48,78,61,54,53,70,57,34,47,52,52,36,50,53,51,52,36,50,53,48,51,53,52,18,51,51,52,52,52,57,54,53,57,63,61,63,66,67,65,67,69,76,111,122,69,67,64,56,47,48,55,48,46,54,50,50,53,49,53,61,64,51,54,83,60,67,94,43,58,65,60,51,48,55,52,48,48,51,44,22,66,74,57,29,60,89,55,74,50,58,61,55,52,18,56,76,68,72,48,58,52,74,64,49,56,80,67,40,84,51,59,67,50,52,50,46,51,43,13,51,49,31,41,54,54,50,31,50,42,42,60,70,32,62,57,89,56,61,67,57,59,27,52,47,42,31,50,49,36,50,48,48,46,43,68,75,33,47,34,42,43,48,26,40,60,64,37,72,63,55,98,41,65,68,56,52,55,51,52,44,54,61,46,45,63,47,43,58,59,46,45,75,49,27,81,54,62,62,59,33,48,32,48,38,52,37,51,51,12,25,53,50,13,40,52,52,36,48,74,36,50,72,44,68,85,48,78,60,57,54,68,57,33,48,53,51,35,49,53,51,54,36,50,53,48,52,52,51,16,50,51,54,50,52,59,54,52,57,62,61,64,66,69,65,68,68,76,113

Organism: NCBI:txid1796616